Protein AF-0000000075199139 (afdb_homodimer)

Secondary structure (DSSP, 8-state):
--GGGHHHHHHHHHHHHHHHHHHHHHHHHHHHHHHHHHHHHHHHH--EE---HHHHT--PPPPPEEEEE----SSS-SSSHHHHHHHHTTSGGGGEEEES-GGG-EEEEEHHHHHHHHHHHHHHHHHHHHT-TTS---GGGS-HHHHHHHHHHHHHHHHH----EEE-SSS-TTSSPPEEEEE-THHHHHHHHHHHHHHHHHHH--/---TTHHHHHHHHHHHHHHHHHHHHHHHHHHHHHHHHHHHHHHHH--EE---HHHHT--PPPPPEEEEE----SSS-SSSHHHHHHHHTTSGGGGEEEES-GGG-EEEEEHHHHHHHHHHHHHHHHHHHHT-TTS---GGGS-HHHHHHHHHHHHHHHHH----EEE-SSS-TTSSPPEEEEE-THHHHHHHHHHHHHHHHHHH--

Sequence (412 aa):
MHFGNIFAEQGGLMRLATLVIICGAIGLQIECIIWIQHSRQRLSTHNARSSDQAIDSWQIPALDPILMAFEDSVHYSIHGAVAKAEWDSLVPGDGLIYLGEQASERPFMISMFHELRCLGIIREGLLARWKDIDNPLPPEETPAVIRHCLNYLRQMIICRCDIVVESLMEMPSTGYPDLYLCKDWSAVYDEAVKNQQLHANKTSNSMHFGNIFAEQGGLMRLATLVIICGAIGLQIECIIWIQHSRQRLSTHNARSSDQAIDSWQIPALDPILMAFEDSVHYSIHGAVAKAEWDSLVPGDGLIYLGEQASERPFMISMFHELRCLGIIREGLLARWKDIDNPLPPEETPAVIRHCLNYLRQMIICRCDIVVESLMEMPSTGYPDLYLCKDWSAVYDEAVKNQQLHANKTSNS

Structure (mmCIF, N/CA/C/O backbone):
data_AF-0000000075199139-model_v1
#
loop_
_entity.id
_entity.type
_entity.pdbx_description
1 polymer 'Uncharacterized protein'
#
loop_
_atom_site.group_PDB
_atom_site.id
_atom_site.type_symbol
_atom_site.label_atom_id
_atom_site.label_alt_id
_atom_site.label_comp_id
_atom_site.label_asym_id
_atom_site.label_entity_id
_atom_site.label_seq_id
_atom_site.pdbx_PDB_ins_code
_atom_site.Cartn_x
_atom_site.Cartn_y
_atom_site.Cartn_z
_atom_site.occupancy
_atom_site.B_iso_or_equiv
_atom_site.auth_seq_id
_atom_site.auth_comp_id
_atom_site.auth_asym_id
_atom_site.auth_atom_id
_atom_site.pdbx_PDB_model_num
ATOM 1 N N . MET A 1 1 ? -63.844 -32.5 -41.344 1 29.66 1 MET A N 1
ATOM 2 C CA . MET A 1 1 ? -63.5 -32.156 -39.969 1 29.66 1 MET A CA 1
ATOM 3 C C . MET A 1 1 ? -62 -31.938 -39.812 1 29.66 1 MET A C 1
ATOM 5 O O . MET A 1 1 ? -61.219 -32.812 -40.188 1 29.66 1 MET A O 1
ATOM 9 N N . HIS A 1 2 ? -61.562 -30.672 -40.031 1 42.62 2 HIS A N 1
ATOM 10 C CA . HIS A 1 2 ? -60.344 -29.875 -40.031 1 42.62 2 HIS A CA 1
ATOM 11 C C . HIS A 1 2 ? -59.656 -29.922 -38.656 1 42.62 2 HIS A C 1
ATOM 13 O O . HIS A 1 2 ? -59.469 -28.875 -38.031 1 42.62 2 HIS A O 1
ATOM 19 N N . PHE A 1 3 ? -59.719 -31.047 -37.969 1 48.81 3 PHE A N 1
ATOM 20 C CA . PHE A 1 3 ? -59.125 -31.172 -36.656 1 48.81 3 PHE A CA 1
ATOM 21 C C . PHE A 1 3 ? -57.625 -31.047 -36.688 1 48.81 3 PHE A C 1
ATOM 23 O O . PHE A 1 3 ? -56.938 -31.125 -35.656 1 48.81 3 PHE A O 1
ATOM 30 N N . GLY A 1 4 ? -57.031 -30.969 -37.906 1 51.03 4 GLY A N 1
ATOM 31 C CA . GLY A 1 4 ? -55.594 -31.062 -37.938 1 51.03 4 GLY A CA 1
ATOM 32 C C . GLY A 1 4 ? -54.906 -29.812 -37.438 1 51.03 4 GLY A C 1
ATOM 33 O O . GLY A 1 4 ? -53.688 -29.844 -37.156 1 51.03 4 GLY A O 1
ATOM 34 N N . ASN A 1 5 ? -55.625 -28.625 -37.531 1 51.5 5 ASN A N 1
ATOM 35 C CA . ASN A 1 5 ? -54.812 -27.422 -37.406 1 51.5 5 ASN A CA 1
ATOM 36 C C . ASN A 1 5 ? -54.656 -27 -35.938 1 51.5 5 ASN A C 1
ATOM 38 O O . ASN A 1 5 ? -54.094 -25.953 -35.656 1 51.5 5 ASN A O 1
ATOM 42 N N . ILE A 1 6 ? -55.406 -27.703 -35.031 1 51.75 6 ILE A N 1
ATOM 43 C CA . ILE A 1 6 ? -55.406 -27.188 -33.688 1 51.75 6 ILE A CA 1
ATOM 44 C C . ILE A 1 6 ? -54.125 -27.594 -32.969 1 51.75 6 ILE A C 1
ATOM 46 O O . ILE A 1 6 ? -53.625 -26.891 -32.094 1 51.75 6 ILE A O 1
ATOM 50 N N . PHE A 1 7 ? -53.5 -28.719 -33.438 1 54.06 7 PHE A N 1
ATOM 51 C CA . PHE A 1 7 ? -52.312 -29.188 -32.75 1 54.06 7 PHE A CA 1
ATOM 52 C C . PHE A 1 7 ? -51.125 -28.312 -33.062 1 54.06 7 PHE A C 1
ATOM 54 O O . PHE A 1 7 ? -50.188 -28.219 -32.281 1 54.06 7 PHE A O 1
ATOM 61 N N . ALA A 1 8 ? -51.156 -27.672 -34.25 1 59.12 8 ALA A N 1
ATOM 62 C CA . ALA A 1 8 ? -50 -26.875 -34.656 1 59.12 8 ALA A CA 1
ATOM 63 C C . ALA A 1 8 ? -49.938 -25.562 -33.875 1 59.12 8 ALA A C 1
ATOM 65 O O . ALA A 1 8 ? -48.875 -25.062 -33.594 1 59.12 8 ALA A O 1
ATOM 66 N N . GLU A 1 9 ? -51.062 -25.047 -33.375 1 61.69 9 GLU A N 1
ATOM 67 C CA . GLU A 1 9 ? -51.094 -23.75 -32.688 1 61.69 9 GLU A CA 1
ATOM 68 C C . GLU A 1 9 ? -50.656 -23.891 -31.219 1 61.69 9 GLU A C 1
ATOM 70 O O . GLU A 1 9 ? -50.031 -22.984 -30.672 1 61.69 9 GLU A O 1
ATOM 75 N N . GLN A 1 10 ? -50.781 -25.156 -30.688 1 66.06 10 GLN A N 1
ATOM 76 C CA . GLN A 1 10 ? -50.438 -25.344 -29.297 1 66.06 10 GLN A CA 1
ATOM 77 C C . GLN A 1 10 ? -48.938 -25.469 -29.125 1 66.06 10 GLN A C 1
ATOM 79 O O . GLN A 1 10 ? -48.375 -25.016 -28.125 1 66.06 10 GLN A O 1
ATOM 84 N N . GLY A 1 11 ? -48.312 -25.859 -30.203 1 67.31 11 GLY A N 1
ATOM 85 C CA . GLY A 1 11 ? -46.875 -25.984 -30.188 1 67.31 11 GLY A CA 1
ATOM 86 C C . GLY A 1 11 ? -46.156 -24.656 -30.203 1 67.31 11 GLY A C 1
ATOM 87 O O . GLY A 1 11 ? -45.094 -24.5 -29.562 1 67.31 11 GLY A O 1
ATOM 88 N N . GLY A 1 12 ? -46.844 -23.75 -30.875 1 67.62 12 GLY A N 1
ATOM 89 C CA . GLY A 1 12 ? -46.281 -22.422 -30.969 1 67.62 12 GLY A CA 1
ATOM 90 C C . GLY A 1 12 ? -46.344 -21.656 -29.656 1 67.62 12 GLY A C 1
ATOM 91 O O . GLY A 1 12 ? -45.375 -21 -29.266 1 67.62 12 GLY A O 1
ATOM 92 N N . LEU A 1 13 ? -47.438 -21.828 -28.906 1 77.88 13 LEU A N 1
ATOM 93 C CA . LEU A 1 13 ? -47.656 -21.156 -27.625 1 77.88 13 LEU A CA 1
ATOM 94 C C . LEU A 1 13 ? -46.75 -21.719 -26.547 1 77.88 13 LEU A C 1
ATOM 96 O O . LEU A 1 13 ? -46.219 -20.984 -25.734 1 77.88 13 LEU A O 1
ATOM 100 N N . MET A 1 14 ? -46.531 -23.031 -26.656 1 77.69 14 MET A N 1
ATOM 101 C CA . MET A 1 14 ? -45.656 -23.672 -25.672 1 77.69 14 MET A CA 1
ATOM 102 C C . MET A 1 14 ? -44.188 -23.281 -25.922 1 77.69 14 MET A C 1
ATOM 104 O O . MET A 1 14 ? -43.438 -23.109 -24.969 1 77.69 14 MET A O 1
ATOM 108 N N . ARG A 1 15 ? -43.906 -23.141 -27.141 1 79.62 15 ARG A N 1
ATOM 109 C CA . ARG A 1 15 ? -42.531 -22.719 -27.484 1 79.62 15 ARG A CA 1
ATOM 110 C C . ARG A 1 15 ? -42.312 -21.266 -27.094 1 79.62 15 ARG A C 1
ATOM 112 O O . ARG A 1 15 ? -41.25 -20.906 -26.578 1 79.62 15 ARG A O 1
ATOM 119 N N . LEU A 1 16 ? -43.344 -20.531 -27.266 1 79.75 16 LEU A N 1
ATOM 120 C CA . LEU A 1 16 ? -43.25 -19.125 -26.891 1 79.75 16 LEU A CA 1
ATOM 121 C C . LEU A 1 16 ? -43.188 -18.969 -25.375 1 79.75 16 LEU A C 1
ATOM 123 O O . LEU A 1 16 ? -42.438 -18.156 -24.859 1 79.75 16 LEU A O 1
ATOM 127 N N . ALA A 1 17 ? -43.906 -19.828 -24.75 1 79.56 17 ALA A N 1
ATOM 128 C CA . ALA A 1 17 ? -43.906 -19.812 -23.281 1 79.56 17 ALA A CA 1
ATOM 129 C C . ALA A 1 17 ? -42.594 -20.266 -22.719 1 79.56 17 ALA A C 1
ATOM 131 O O . ALA A 1 17 ? -42.062 -19.688 -21.766 1 79.56 17 ALA A O 1
ATOM 132 N N . THR A 1 18 ? -42 -21.203 -23.422 1 79.69 18 THR A N 1
ATOM 133 C CA . THR A 1 18 ? -40.688 -21.703 -23 1 79.69 18 THR A CA 1
ATOM 134 C C . THR A 1 18 ? -39.594 -20.656 -23.25 1 79.69 18 THR A C 1
ATOM 136 O O . THR A 1 18 ? -38.719 -20.469 -22.422 1 79.69 18 THR A O 1
ATOM 139 N N . LEU A 1 19 ? -39.812 -20 -24.266 1 78.62 19 LEU A N 1
ATOM 140 C CA . LEU A 1 19 ? -38.844 -18.953 -24.609 1 78.62 19 LEU A CA 1
ATOM 141 C C . LEU A 1 19 ? -38.969 -17.781 -23.625 1 78.62 19 LEU A C 1
ATOM 143 O O . LEU A 1 19 ? -37.938 -17.25 -23.188 1 78.62 19 LEU A O 1
ATOM 147 N N . VAL A 1 20 ? -40.156 -17.516 -23.281 1 77.5 20 VAL A N 1
ATOM 148 C CA . VAL A 1 20 ? -40.375 -16.422 -22.344 1 77.5 20 VAL A CA 1
ATOM 149 C C . VAL A 1 20 ? -39.875 -16.812 -20.953 1 77.5 20 VAL A C 1
ATOM 151 O O . VAL A 1 20 ? -39.25 -16 -20.266 1 77.5 20 VAL A O 1
ATOM 154 N N . ILE A 1 21 ? -40 -18.062 -20.656 1 75.38 21 ILE A N 1
ATOM 155 C CA . ILE A 1 21 ? -39.531 -18.547 -19.359 1 75.38 21 ILE A CA 1
ATOM 156 C C . ILE A 1 21 ? -38 -18.594 -19.359 1 75.38 21 ILE A C 1
ATOM 158 O O . ILE A 1 21 ? -37.375 -18.172 -18.375 1 75.38 21 ILE A O 1
ATOM 162 N N . ILE A 1 22 ? -37.438 -18.938 -20.469 1 73.44 22 ILE A N 1
ATOM 163 C CA . ILE A 1 22 ? -36 -18.984 -20.578 1 73.44 22 ILE A CA 1
ATOM 164 C C . ILE A 1 22 ? -35.438 -17.562 -20.578 1 73.44 22 ILE A C 1
ATOM 166 O O . ILE A 1 22 ? -34.438 -17.297 -19.875 1 73.44 22 ILE A O 1
ATOM 170 N N . CYS A 1 23 ? -36.094 -16.734 -21.281 1 71.75 23 CYS A N 1
ATOM 171 C CA . CYS A 1 23 ? -35.656 -15.352 -21.312 1 71.75 23 CYS A CA 1
ATOM 172 C C . CYS A 1 23 ? -35.812 -14.695 -19.938 1 71.75 23 CYS A C 1
ATOM 174 O O . CYS A 1 23 ? -34.969 -13.922 -19.516 1 71.75 23 CYS A O 1
ATOM 176 N N . GLY A 1 24 ? -36.906 -15.047 -19.328 1 67.5 24 GLY A N 1
ATOM 177 C CA . GLY A 1 24 ? -37.125 -14.547 -17.984 1 67.5 24 GLY A CA 1
ATOM 178 C C . GLY A 1 24 ? -36.125 -15.086 -16.984 1 67.5 24 GLY A C 1
ATOM 179 O O . GLY A 1 24 ? -35.625 -14.344 -16.125 1 67.5 24 GLY A O 1
ATOM 180 N N . ALA A 1 25 ? -35.781 -16.312 -17.125 1 66.31 25 ALA A N 1
ATOM 181 C CA . ALA A 1 25 ? -34.812 -16.922 -16.25 1 66.31 25 ALA A CA 1
ATOM 182 C C . ALA A 1 25 ? -33.406 -16.359 -16.484 1 66.31 25 ALA A C 1
ATOM 184 O O . ALA A 1 25 ? -32.656 -16.094 -15.547 1 66.31 25 ALA A O 1
ATOM 185 N N . ILE A 1 26 ? -33.125 -16.062 -17.672 1 66.56 26 ILE A N 1
ATOM 186 C CA . ILE A 1 26 ? -31.844 -15.461 -18.031 1 66.56 26 ILE A CA 1
ATOM 187 C C . ILE A 1 26 ? -31.797 -14.023 -17.547 1 66.56 26 ILE A C 1
ATOM 189 O O . ILE A 1 26 ? -30.781 -13.578 -17 1 66.56 26 ILE A O 1
ATOM 193 N N . GLY A 1 27 ? -32.906 -13.398 -17.688 1 62.94 27 GLY A N 1
ATOM 194 C CA . GLY A 1 27 ? -33 -12.039 -17.172 1 62.94 27 GLY A CA 1
ATOM 195 C C . GLY A 1 27 ? -32.844 -11.961 -15.664 1 62.94 27 GLY A C 1
ATOM 196 O O . GLY A 1 27 ? -32.125 -11.109 -15.148 1 62.94 27 GLY A O 1
ATOM 197 N N . LEU A 1 28 ? -33.406 -12.828 -14.992 1 66.5 28 LEU A N 1
ATOM 198 C CA . LEU A 1 28 ? -33.281 -12.898 -13.539 1 66.5 28 LEU A CA 1
ATOM 199 C C . LEU A 1 28 ? -31.875 -13.273 -13.102 1 66.5 28 LEU A C 1
ATOM 201 O O . LEU A 1 28 ? -31.359 -12.734 -12.125 1 66.5 28 LEU A O 1
ATOM 205 N N . GLN A 1 29 ? -31.281 -14.039 -13.859 1 58.84 29 GLN A N 1
ATOM 206 C CA . GLN A 1 29 ? -29.906 -14.43 -13.594 1 58.84 29 GLN A CA 1
ATOM 207 C C . GLN A 1 29 ? -28.953 -13.25 -13.797 1 58.84 29 GLN A C 1
ATOM 209 O O . GLN A 1 29 ? -28.047 -13.023 -12.992 1 58.84 29 GLN A O 1
ATOM 214 N N . ILE A 1 30 ? -29.219 -12.5 -14.742 1 60.69 30 ILE A N 1
ATOM 215 C CA . ILE A 1 30 ? -28.391 -11.336 -15.039 1 60.69 30 ILE A CA 1
ATOM 216 C C . ILE A 1 30 ? -28.594 -10.273 -13.961 1 60.69 30 ILE A C 1
ATOM 218 O O . ILE A 1 30 ? -27.609 -9.688 -13.477 1 60.69 30 ILE A O 1
ATOM 222 N N . GLU A 1 31 ? -29.75 -10.062 -13.602 1 61.44 31 GLU A N 1
ATOM 223 C CA . GLU A 1 31 ? -30.031 -9.117 -12.531 1 61.44 31 GLU A CA 1
ATOM 224 C C . GLU A 1 31 ? -29.406 -9.578 -11.211 1 61.44 31 GLU A C 1
ATOM 226 O O . GLU A 1 31 ? -28.859 -8.766 -10.453 1 61.44 31 GLU A O 1
ATOM 231 N N . CYS A 1 32 ? -29.453 -10.75 -10.945 1 57.03 32 CYS A N 1
ATOM 232 C CA . CYS A 1 32 ? -28.859 -11.312 -9.742 1 57.03 32 CYS A CA 1
ATOM 233 C C . CYS A 1 32 ? -27.344 -11.18 -9.773 1 57.03 32 CYS A C 1
ATOM 235 O O . CYS A 1 32 ? -26.719 -10.82 -8.766 1 57.03 32 CYS A O 1
ATOM 237 N N . ILE A 1 33 ? -26.797 -11.383 -10.906 1 54.38 33 ILE A N 1
ATOM 238 C CA . ILE A 1 33 ? -25.359 -11.242 -11.078 1 54.38 33 ILE A CA 1
ATOM 239 C C . ILE A 1 33 ? -24.953 -9.781 -10.883 1 54.38 33 ILE A C 1
ATOM 241 O O . ILE A 1 33 ? -23.984 -9.484 -10.195 1 54.38 33 ILE A O 1
ATOM 245 N N . ILE A 1 34 ? -25.672 -8.914 -11.406 1 53.53 34 ILE A N 1
ATOM 246 C CA . ILE A 1 34 ? -25.422 -7.484 -11.258 1 53.53 34 ILE A CA 1
ATOM 247 C C . ILE A 1 34 ? -25.594 -7.078 -9.797 1 53.53 34 ILE A C 1
ATOM 249 O O . ILE A 1 34 ? -24.766 -6.336 -9.25 1 53.53 34 ILE A O 1
ATOM 253 N N . TRP A 1 35 ? -26.594 -7.566 -9.219 1 52.38 35 TRP A N 1
ATOM 254 C CA . TRP A 1 35 ? -26.828 -7.262 -7.812 1 52.38 35 TRP A CA 1
ATOM 255 C C . TRP A 1 35 ? -25.734 -7.844 -6.93 1 52.38 35 TRP A C 1
ATOM 257 O O . TRP A 1 35 ? -25.234 -7.176 -6.02 1 52.38 35 TRP A O 1
ATOM 267 N N . ILE A 1 36 ? -25.375 -8.922 -7.207 1 46.94 36 ILE A N 1
ATOM 268 C CA . ILE A 1 36 ? -24.297 -9.562 -6.469 1 46.94 36 ILE A CA 1
ATOM 269 C C . ILE A 1 36 ? -22.984 -8.812 -6.715 1 46.94 36 ILE A C 1
ATOM 271 O O . ILE A 1 36 ? -22.219 -8.57 -5.785 1 46.94 36 ILE A O 1
ATOM 275 N N . GLN A 1 37 ? -22.75 -8.508 -7.895 1 44.12 37 GLN A N 1
ATOM 276 C CA . GLN A 1 37 ? -21.578 -7.719 -8.234 1 44.12 37 GLN A CA 1
ATOM 277 C C . GLN A 1 37 ? -21.609 -6.367 -7.523 1 44.12 37 GLN A C 1
ATOM 279 O O . GLN A 1 37 ? -20.578 -5.922 -6.992 1 44.12 37 GLN A O 1
ATOM 284 N N . HIS A 1 38 ? -22.672 -5.805 -7.59 1 45.5 38 HIS A N 1
ATOM 285 C CA . HIS A 1 38 ? -22.828 -4.523 -6.906 1 45.5 38 HIS A CA 1
ATOM 286 C C . HIS A 1 38 ? -22.672 -4.684 -5.398 1 45.5 38 HIS A C 1
ATOM 288 O O . HIS A 1 38 ? -22.031 -3.859 -4.742 1 45.5 38 HIS A O 1
ATOM 294 N N . SER A 1 39 ? -23.25 -5.711 -4.871 1 42.88 39 SER A N 1
ATOM 295 C CA . SER A 1 39 ? -23.156 -5.98 -3.441 1 42.88 39 SER A CA 1
ATOM 296 C C . SER A 1 39 ? -21.719 -6.363 -3.057 1 42.88 39 SER A C 1
ATOM 298 O O . SER A 1 39 ? -21.219 -5.918 -2.025 1 42.88 39 SER A O 1
ATOM 300 N N . ARG A 1 40 ? -21.188 -7.156 -3.789 1 40.72 40 ARG A N 1
ATOM 301 C CA . ARG A 1 40 ? -19.797 -7.555 -3.574 1 40.72 40 ARG A CA 1
ATOM 302 C C . ARG A 1 40 ? -18.859 -6.352 -3.646 1 40.72 40 ARG A C 1
ATOM 304 O O . ARG A 1 40 ? -17.922 -6.242 -2.857 1 40.72 40 ARG A O 1
ATOM 311 N N . GLN A 1 41 ? -19 -5.652 -4.672 1 41.47 41 GLN A N 1
ATOM 312 C CA . GLN A 1 41 ? -18.234 -4.414 -4.789 1 41.47 41 GLN A CA 1
ATOM 313 C C . GLN A 1 41 ? -18.406 -3.537 -3.555 1 41.47 41 GLN A C 1
ATOM 315 O O . GLN A 1 41 ? -17.453 -2.92 -3.084 1 41.47 41 GLN A O 1
ATOM 320 N N . ARG A 1 42 ? -19.594 -3.635 -3.115 1 40.97 42 ARG A N 1
ATOM 321 C CA . ARG A 1 42 ? -19.828 -2.857 -1.902 1 40.97 42 ARG A CA 1
ATOM 322 C C . ARG A 1 42 ? -19.109 -3.475 -0.706 1 40.97 42 ARG A C 1
ATOM 324 O O . ARG A 1 42 ? -18.609 -2.758 0.163 1 40.97 42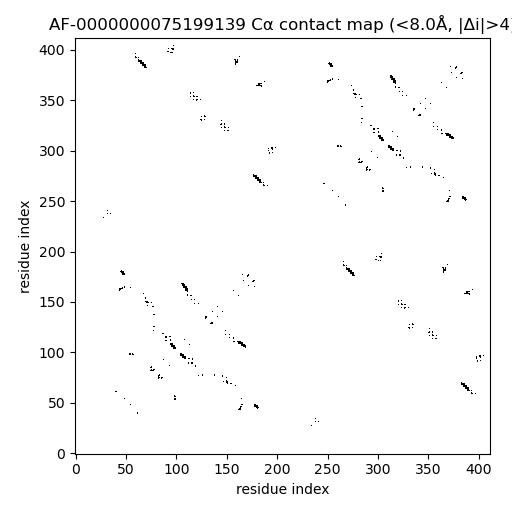 ARG A O 1
ATOM 331 N N . LEU A 1 43 ? -19.125 -4.785 -0.687 1 39.81 43 LEU A N 1
ATOM 332 C CA . LEU A 1 43 ? -18.484 -5.449 0.444 1 39.81 43 LEU A CA 1
ATOM 333 C C . LEU A 1 43 ? -16.984 -5.246 0.415 1 39.81 43 LEU A C 1
ATOM 335 O O . LEU A 1 43 ? -16.344 -5.164 1.466 1 39.81 43 LEU A O 1
ATOM 339 N N . SER A 1 44 ? -16.5 -5.32 -0.722 1 40.62 44 SER A N 1
ATOM 340 C CA . SER A 1 44 ? -15.055 -5.191 -0.799 1 40.62 44 SER A CA 1
ATOM 341 C C . SER A 1 44 ? -14.594 -3.834 -0.279 1 40.62 44 SER A C 1
ATOM 343 O O . SER A 1 44 ? -13.516 -3.725 0.315 1 40.62 44 SER A O 1
ATOM 345 N N . THR A 1 45 ? -15.375 -2.887 -0.59 1 41.5 45 THR A N 1
ATOM 346 C CA . THR A 1 45 ? -14.992 -1.522 -0.25 1 41.5 45 THR A CA 1
ATOM 347 C C . THR A 1 45 ? -14.945 -1.335 1.264 1 41.5 45 THR A C 1
ATOM 349 O O . THR A 1 45 ? -14.305 -0.405 1.76 1 41.5 45 THR A O 1
ATOM 352 N N . HIS A 1 46 ? -15.711 -2.109 1.953 1 45.03 46 HIS A N 1
ATOM 353 C CA . HIS A 1 46 ? -15.781 -1.732 3.359 1 45.03 46 HIS A CA 1
ATOM 354 C C . HIS A 1 46 ? -14.75 -2.492 4.188 1 45.03 46 HIS A C 1
ATOM 356 O O . HIS A 1 46 ? -15.094 -3.451 4.883 1 45.03 46 HIS A O 1
ATOM 362 N N . ASN A 1 47 ? -13.641 -2.672 3.723 1 45 47 ASN A N 1
ATOM 363 C CA . ASN A 1 47 ? -12.602 -3.412 4.434 1 45 47 ASN A CA 1
ATOM 364 C C . ASN A 1 47 ? -12.5 -2.971 5.891 1 45 47 ASN A C 1
ATOM 366 O O . ASN A 1 47 ? -11.891 -3.658 6.711 1 45 47 ASN A O 1
ATOM 370 N N . ALA A 1 48 ? -12.719 -1.706 6.129 1 49.84 48 ALA A N 1
ATOM 371 C CA . ALA A 1 48 ? -12.57 -1.356 7.539 1 49.84 48 ALA A CA 1
ATOM 372 C C . ALA A 1 48 ? -13.93 -1.134 8.195 1 49.84 48 ALA A C 1
ATOM 374 O O . ALA A 1 48 ? -14.805 -0.469 7.629 1 49.84 48 ALA A O 1
ATOM 375 N N . ARG A 1 49 ? -14.43 -2.131 9.133 1 48.91 49 ARG A N 1
ATOM 376 C CA . ARG A 1 49 ? -15.648 -1.92 9.898 1 48.91 49 ARG A CA 1
ATOM 377 C C . ARG A 1 49 ? -15.406 -0.953 11.055 1 48.91 49 ARG A C 1
ATOM 379 O O . ARG A 1 49 ? -14.672 -1.267 11.992 1 48.91 49 ARG A O 1
ATOM 386 N N . SER A 1 50 ? -15.328 0.393 10.719 1 54.22 50 SER A N 1
ATOM 387 C CA . SER A 1 50 ? -15.438 1.256 11.891 1 54.22 50 SER A CA 1
ATOM 388 C C . SER A 1 50 ? -16.875 1.335 12.383 1 54.22 50 SER A C 1
ATOM 390 O O . SER A 1 50 ? -17.812 1.333 11.586 1 54.22 50 SER A O 1
ATOM 392 N N . SER A 1 51 ? -17.031 0.96 13.664 1 53.59 51 SER A N 1
ATOM 393 C CA . SER A 1 51 ? -18.328 1.07 14.336 1 53.59 51 SER A CA 1
ATOM 394 C C . SER A 1 51 ? -18.797 2.521 14.406 1 53.59 51 SER A C 1
ATOM 396 O O . SER A 1 51 ? -19.875 2.809 14.922 1 53.59 51 SER A O 1
ATOM 398 N N . ASP A 1 52 ? -18.016 3.328 13.914 1 62.53 52 ASP A N 1
ATOM 399 C CA . ASP A 1 52 ? -18.422 4.727 14.016 1 62.53 52 ASP A CA 1
ATOM 400 C C . ASP A 1 52 ? -19.516 5.059 13 1 62.53 52 ASP A C 1
ATOM 402 O O . ASP A 1 52 ? -19.297 4.957 11.789 1 62.53 52 ASP A O 1
ATOM 406 N N . GLN A 1 53 ? -20.672 5.34 13.516 1 62.91 53 GLN A N 1
ATOM 407 C CA . GLN A 1 53 ? -21.859 5.621 12.727 1 62.91 53 GLN A CA 1
ATOM 408 C C . GLN A 1 53 ? -21.609 6.766 11.742 1 62.91 53 GLN A C 1
ATOM 410 O O . GLN A 1 53 ? -22.266 6.848 10.695 1 62.91 53 GLN A O 1
ATOM 415 N N . ALA A 1 54 ? -20.766 7.684 12.086 1 67.19 54 ALA A N 1
ATOM 416 C CA . ALA A 1 54 ? -20.469 8.812 11.211 1 67.19 54 ALA A CA 1
ATOM 417 C C . ALA A 1 54 ? -19.922 8.336 9.867 1 67.19 54 ALA A C 1
ATOM 419 O O . ALA A 1 54 ? -20.141 8.984 8.844 1 67.19 54 ALA A O 1
ATOM 420 N N . ILE A 1 55 ? -19.344 7.254 9.867 1 69.38 55 ILE A N 1
ATOM 421 C CA . ILE A 1 55 ? -18.672 6.719 8.688 1 69.38 55 ILE A CA 1
ATOM 422 C C . ILE A 1 55 ? -19.719 6.227 7.684 1 69.38 55 ILE A C 1
ATOM 424 O O . ILE A 1 55 ? -19.531 6.336 6.473 1 69.38 55 ILE A O 1
ATOM 428 N N . ASP A 1 56 ? -20.766 5.883 8.172 1 67.12 56 ASP A N 1
ATOM 429 C CA . ASP A 1 56 ? -21.797 5.324 7.309 1 67.12 56 ASP A CA 1
ATOM 430 C C . ASP A 1 56 ? -22.438 6.406 6.449 1 67.12 56 ASP A C 1
ATOM 432 O O . ASP A 1 56 ? -23.047 6.109 5.414 1 67.12 56 ASP A O 1
ATOM 436 N N . SER A 1 57 ? -22.234 7.594 6.852 1 64.31 57 SER A N 1
ATOM 437 C CA . SER A 1 57 ? -22.891 8.688 6.141 1 64.31 57 SER A CA 1
ATOM 438 C C . SER A 1 57 ? -22.109 9.102 4.902 1 64.31 57 SER A C 1
ATOM 440 O O . SER A 1 57 ? -22.641 9.758 4.012 1 64.31 57 SER A O 1
ATOM 442 N N . TRP A 1 58 ? -20.938 8.75 4.801 1 74.69 58 TRP A N 1
ATOM 443 C CA . TRP A 1 58 ? -20.094 9.164 3.676 1 74.69 58 TRP A CA 1
ATOM 444 C C . TRP A 1 58 ? -19.922 8.023 2.678 1 74.69 58 TRP A C 1
ATOM 446 O O . TRP A 1 58 ? -19.484 6.934 3.043 1 74.69 58 TRP A O 1
ATOM 456 N N . GLN A 1 59 ? -20.516 8.383 1.485 1 77.06 59 GLN A N 1
ATOM 457 C CA . GLN A 1 59 ? -20.484 7.328 0.477 1 77.06 59 GLN A CA 1
ATOM 458 C C . GLN A 1 59 ? -19.625 7.734 -0.714 1 77.06 59 GLN A C 1
ATOM 460 O O . GLN A 1 59 ? -19.766 8.844 -1.239 1 77.06 59 GLN A O 1
ATOM 465 N N . ILE A 1 60 ? -18.641 6.941 -0.997 1 81.25 60 ILE A N 1
ATOM 466 C CA . ILE A 1 60 ? -17.875 7.039 -2.24 1 81.25 60 ILE A CA 1
ATOM 467 C C . ILE A 1 60 ? -18.469 6.078 -3.275 1 81.25 60 ILE A C 1
ATOM 469 O O . ILE A 1 60 ? -18.703 4.902 -2.979 1 81.25 60 ILE A O 1
ATOM 473 N N . PRO A 1 61 ? -18.797 6.672 -4.449 1 79.94 61 PRO A N 1
ATOM 474 C CA . PRO A 1 61 ? -19.328 5.766 -5.473 1 79.94 61 PRO A CA 1
ATOM 475 C C . PRO A 1 61 ? -18.391 4.594 -5.766 1 79.94 61 PRO A C 1
ATOM 477 O O . PRO A 1 61 ? -17.219 4.617 -5.375 1 79.94 61 PRO A O 1
ATOM 480 N N . ALA A 1 62 ? -19.078 3.633 -6.406 1 82.5 62 ALA A N 1
ATOM 481 C CA . ALA A 1 62 ? -18.266 2.514 -6.863 1 82.5 62 ALA A CA 1
ATOM 482 C C . ALA A 1 62 ? -17.172 2.988 -7.812 1 82.5 62 ALA A C 1
ATOM 484 O O . ALA A 1 62 ? -17.406 3.85 -8.664 1 82.5 62 ALA A O 1
ATOM 485 N N . LEU A 1 63 ? -16 2.461 -7.602 1 88.38 63 LEU A N 1
ATOM 486 C CA . LEU A 1 63 ? -14.852 2.885 -8.406 1 88.38 63 LEU A CA 1
ATOM 487 C C . LEU A 1 63 ? -14.68 1.981 -9.617 1 88.38 63 LEU A C 1
ATOM 489 O O . LEU A 1 63 ? -14.539 0.764 -9.477 1 88.38 63 LEU A O 1
ATOM 493 N N . ASP A 1 64 ? -14.648 2.59 -10.797 1 87.12 64 ASP A N 1
ATOM 494 C CA . ASP A 1 64 ? -14.484 1.85 -12.039 1 87.12 64 ASP A CA 1
ATOM 495 C C . ASP A 1 64 ? -13.055 1.329 -12.188 1 87.12 64 ASP A C 1
ATOM 497 O O . ASP A 1 64 ? -12.109 1.975 -11.742 1 87.12 64 ASP A O 1
ATOM 501 N N . PRO A 1 65 ? -13.047 0.089 -12.812 1 88.94 65 PRO A N 1
ATOM 502 C CA . PRO A 1 65 ? -11.695 -0.363 -13.148 1 88.94 65 PRO A CA 1
ATOM 503 C C . PRO A 1 65 ? -11.055 0.47 -14.258 1 88.94 65 PRO A C 1
ATOM 505 O O . PRO A 1 65 ? -11.742 0.894 -15.195 1 88.94 65 PRO A O 1
ATOM 50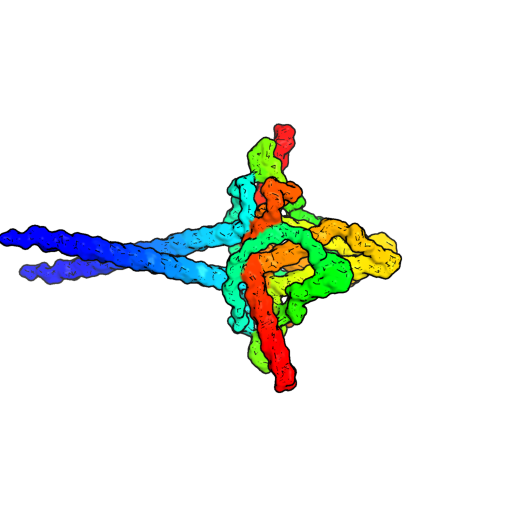8 N N . ILE A 1 66 ? -9.812 0.806 -14.094 1 88.06 66 ILE A N 1
ATOM 509 C CA . ILE A 1 66 ? -9.055 1.516 -15.117 1 88.06 66 ILE A CA 1
ATOM 510 C C . ILE A 1 66 ? -7.676 0.882 -15.273 1 88.06 66 ILE A C 1
ATOM 512 O O . ILE A 1 66 ? -7.156 0.275 -14.336 1 88.06 66 ILE A O 1
ATOM 516 N N . LEU A 1 67 ? -7.094 0.992 -16.484 1 86.81 67 LEU A N 1
ATOM 517 C CA . LEU A 1 67 ? -5.742 0.496 -16.719 1 86.81 67 LEU A CA 1
ATOM 518 C C . LEU A 1 67 ? -4.715 1.602 -16.5 1 86.81 67 LEU A C 1
ATOM 520 O O . LEU A 1 67 ? -4.91 2.734 -16.938 1 86.81 67 LEU A O 1
ATOM 524 N N . MET A 1 68 ? -3.682 1.242 -15.75 1 85.5 68 MET A N 1
ATOM 525 C CA . MET A 1 68 ? -2.59 2.182 -15.508 1 85.5 68 MET A CA 1
ATOM 526 C C . MET A 1 68 ? -1.239 1.527 -15.773 1 85.5 68 MET A C 1
ATOM 528 O O . MET A 1 68 ? -1.021 0.372 -15.398 1 85.5 68 MET A O 1
ATOM 532 N N . ALA A 1 69 ? -0.384 2.291 -16.484 1 82.56 69 ALA A N 1
ATOM 533 C CA . ALA A 1 69 ? 0.991 1.843 -16.688 1 82.56 69 ALA A CA 1
ATOM 534 C C . ALA A 1 69 ? 1.902 2.342 -15.578 1 82.56 69 ALA A C 1
ATOM 536 O O . ALA A 1 69 ? 1.853 3.518 -15.203 1 82.56 69 ALA A O 1
ATOM 537 N N . PHE A 1 70 ? 2.617 1.424 -15.047 1 82.94 70 PHE A N 1
ATOM 538 C CA . PHE A 1 70 ? 3.562 1.812 -14.008 1 82.94 70 PHE A CA 1
ATOM 539 C C . PHE A 1 70 ? 4.902 2.203 -14.617 1 82.94 70 PHE A C 1
ATOM 541 O O . PHE A 1 70 ? 5.434 1.496 -15.477 1 82.94 70 PHE A O 1
ATOM 548 N N . GLU A 1 71 ? 5.375 3.439 -14.258 1 78.56 71 GLU A N 1
ATOM 549 C CA . GLU A 1 71 ? 6.684 3.918 -14.695 1 78.56 71 GLU A CA 1
ATOM 550 C C . GLU A 1 71 ? 7.305 4.852 -13.664 1 78.56 71 GLU A C 1
ATOM 552 O O . GLU A 1 71 ? 6.586 5.508 -12.906 1 78.56 71 GLU A O 1
ATOM 557 N N . ASP A 1 72 ? 8.609 4.723 -13.602 1 78 72 ASP A N 1
ATOM 558 C CA . ASP A 1 72 ? 9.297 5.758 -12.828 1 78 72 ASP A CA 1
ATOM 559 C C . ASP A 1 72 ? 9.234 7.109 -13.547 1 78 72 ASP A C 1
ATOM 561 O O . ASP A 1 72 ? 9.75 7.254 -14.656 1 78 72 ASP A O 1
ATOM 565 N N . SER A 1 73 ? 8.477 7.945 -12.961 1 75.56 73 SER A N 1
ATOM 566 C CA . SER A 1 73 ? 8.234 9.227 -13.609 1 75.56 73 SER A CA 1
ATOM 567 C C . SER A 1 73 ? 9.25 10.273 -13.156 1 75.56 73 SER A C 1
ATOM 569 O O . SER A 1 73 ? 9.852 10.141 -12.086 1 75.56 73 SER A O 1
ATOM 571 N N . VAL A 1 74 ? 9.445 11.281 -14.062 1 80.12 74 VAL A N 1
ATOM 572 C CA . VAL A 1 74 ? 10.258 12.43 -13.68 1 80.12 74 VAL A CA 1
ATOM 573 C C . VAL A 1 74 ? 9.531 13.242 -12.609 1 80.12 74 VAL A C 1
ATOM 575 O O . VAL A 1 74 ? 10.148 14.062 -11.914 1 80.12 74 VAL A O 1
ATOM 578 N N . HIS A 1 75 ? 8.289 12.984 -12.492 1 86.81 75 HIS A N 1
ATOM 579 C CA . HIS A 1 75 ? 7.504 13.633 -11.453 1 86.81 75 HIS A CA 1
ATOM 580 C C . HIS A 1 75 ? 7.668 12.922 -10.117 1 86.81 75 HIS A C 1
ATOM 582 O O . HIS A 1 75 ? 8.047 11.75 -10.07 1 86.81 75 HIS A O 1
ATOM 588 N N . TYR A 1 76 ? 7.441 13.719 -9.055 1 91.12 76 TYR A N 1
ATOM 589 C CA . TYR A 1 76 ? 7.504 13.203 -7.691 1 91.12 76 TYR A CA 1
ATOM 590 C C . TYR A 1 76 ? 8.922 12.781 -7.332 1 91.12 76 TYR A C 1
ATOM 592 O O . TYR A 1 76 ? 9.141 11.68 -6.832 1 91.12 76 TYR A O 1
ATOM 600 N N . SER A 1 77 ? 9.773 13.664 -7.758 1 87.5 77 SER A N 1
ATOM 601 C CA . SER A 1 77 ? 11.156 13.484 -7.32 1 87.5 77 SER A CA 1
ATOM 602 C C . SER A 1 77 ? 11.289 13.68 -5.816 1 87.5 77 SER A C 1
ATOM 604 O O . SER A 1 77 ? 10.289 13.906 -5.125 1 87.5 77 SER A O 1
ATOM 606 N N . ILE A 1 78 ? 12.461 13.445 -5.367 1 85.31 78 ILE A N 1
ATOM 607 C CA . ILE A 1 78 ? 12.648 13.484 -3.918 1 85.31 78 ILE A CA 1
ATOM 608 C C . ILE A 1 78 ? 12.93 14.922 -3.475 1 85.31 78 ILE A C 1
ATOM 610 O O . ILE A 1 78 ? 12.375 15.383 -2.475 1 85.31 78 ILE A O 1
ATOM 614 N N . HIS A 1 79 ? 13.586 15.633 -4.301 1 83.31 79 HIS A N 1
ATOM 615 C CA . HIS A 1 79 ? 14.156 16.891 -3.852 1 83.31 79 HIS A CA 1
ATOM 616 C C . HIS A 1 79 ? 13.508 18.078 -4.566 1 83.31 79 HIS A C 1
ATOM 618 O O . HIS A 1 79 ? 13.141 17.969 -5.742 1 83.31 79 HIS A O 1
ATOM 624 N N . GLY A 1 80 ? 13.477 19.266 -3.727 1 84.06 80 GLY A N 1
ATOM 625 C CA . GLY A 1 80 ? 13.148 20.531 -4.363 1 84.06 80 GLY A CA 1
ATOM 626 C C . GLY A 1 80 ? 11.703 20.938 -4.156 1 84.06 80 GLY A C 1
ATOM 627 O O . GLY A 1 80 ? 10.859 20.125 -3.787 1 84.06 80 GLY A O 1
ATOM 628 N N . ALA A 1 81 ? 11.453 22.172 -4.457 1 88.62 81 ALA A N 1
ATOM 629 C CA . ALA A 1 81 ? 10.148 22.781 -4.234 1 88.62 81 ALA A CA 1
ATOM 630 C C . ALA A 1 81 ? 9.094 22.172 -5.156 1 88.62 81 ALA A C 1
ATOM 632 O O . ALA A 1 81 ? 7.938 22 -4.754 1 88.62 81 ALA A O 1
ATOM 633 N N . VAL A 1 82 ? 9.5 21.938 -6.352 1 88.75 82 VAL A N 1
ATOM 634 C CA . VAL A 1 82 ? 8.562 21.344 -7.301 1 88.75 82 VAL A CA 1
ATOM 635 C C . VAL A 1 82 ? 8.148 19.953 -6.805 1 88.75 82 VAL A C 1
ATOM 637 O O . VAL A 1 82 ? 6.961 19.625 -6.816 1 88.75 82 VAL A O 1
ATOM 640 N N . ALA A 1 83 ? 9.062 19.172 -6.359 1 89.31 83 ALA A N 1
ATOM 641 C CA . ALA A 1 83 ? 8.773 17.844 -5.812 1 89.31 83 ALA A CA 1
ATOM 642 C C . ALA A 1 83 ? 7.848 17.938 -4.605 1 89.31 83 ALA A C 1
ATOM 644 O O . ALA A 1 83 ? 6.879 17.188 -4.496 1 89.31 83 ALA A O 1
ATOM 645 N N . LYS A 1 84 ? 8.18 18.891 -3.742 1 91.25 84 LYS A N 1
ATOM 646 C CA . LYS A 1 84 ? 7.336 19.094 -2.568 1 91.25 84 LYS A CA 1
ATOM 647 C C . LYS A 1 84 ? 5.895 19.391 -2.975 1 91.25 84 LYS A C 1
ATOM 649 O O . LYS A 1 84 ? 4.957 18.828 -2.408 1 91.25 84 LYS A O 1
ATOM 654 N N . ALA A 1 85 ? 5.77 20.281 -3.889 1 93.56 85 ALA A N 1
ATOM 655 C CA . ALA A 1 85 ? 4.434 20.641 -4.352 1 93.56 85 ALA A CA 1
ATOM 656 C C . ALA A 1 85 ? 3.715 19.453 -4.957 1 93.56 85 ALA A C 1
ATOM 658 O O . ALA A 1 85 ? 2.512 19.266 -4.75 1 93.56 85 ALA A O 1
ATOM 659 N N . GLU A 1 86 ? 4.379 18.641 -5.73 1 94.88 86 GLU A N 1
ATOM 660 C CA . GLU A 1 86 ? 3.795 17.453 -6.336 1 94.88 86 GLU A CA 1
ATOM 661 C C . GLU A 1 86 ? 3.328 16.469 -5.266 1 94.88 86 GLU A C 1
ATOM 663 O O . GLU A 1 86 ? 2.203 15.969 -5.324 1 94.88 86 GLU A O 1
ATOM 668 N N . TRP A 1 87 ? 4.156 16.234 -4.301 1 96 87 TRP A N 1
ATOM 669 C CA . TRP A 1 87 ? 3.799 15.312 -3.23 1 96 87 TRP A CA 1
ATOM 670 C C . TRP A 1 87 ? 2.645 15.859 -2.398 1 96 87 TRP A C 1
ATOM 672 O O . TRP A 1 87 ? 1.736 15.117 -2.02 1 96 87 TRP A O 1
ATOM 682 N N . ASP A 1 88 ? 2.613 17.141 -2.127 1 94.31 88 ASP A N 1
ATOM 683 C CA . ASP A 1 88 ? 1.526 17.781 -1.385 1 94.31 88 ASP A CA 1
ATOM 684 C C . ASP A 1 88 ? 0.202 17.641 -2.133 1 94.31 88 ASP A C 1
ATOM 686 O O . ASP A 1 88 ? -0.857 17.531 -1.514 1 94.31 88 ASP A O 1
ATOM 690 N N . SER A 1 89 ? 0.263 17.656 -3.398 1 96.25 89 SER A N 1
ATOM 691 C CA . SER A 1 89 ? -0.946 17.609 -4.215 1 96.25 89 SER A CA 1
ATOM 692 C C . SER A 1 89 ? -1.618 16.25 -4.129 1 96.25 89 SER A C 1
ATOM 694 O O . SER A 1 89 ? -2.783 16.094 -4.5 1 96.25 89 SER A O 1
ATOM 696 N N . LEU A 1 90 ? -0.916 15.227 -3.652 1 97.19 90 LEU A N 1
ATOM 697 C CA . LEU A 1 90 ? -1.459 13.875 -3.539 1 97.19 90 LEU A CA 1
ATOM 698 C C . LEU A 1 90 ? -2.486 13.797 -2.414 1 97.19 90 LEU A C 1
ATOM 700 O O . LEU A 1 90 ? -3.289 12.859 -2.367 1 97.19 90 LEU A O 1
ATOM 704 N N . VAL A 1 91 ? -2.434 14.742 -1.503 1 97.81 91 VAL A N 1
ATOM 705 C CA . VAL A 1 91 ? -3.277 14.68 -0.314 1 97.81 91 VAL A CA 1
ATOM 706 C C . VAL A 1 91 ? -3.938 16.031 -0.078 1 97.81 91 VAL A C 1
ATOM 708 O O . VAL A 1 91 ? -3.631 16.719 0.902 1 97.81 91 VAL A O 1
ATOM 711 N N . PRO A 1 92 ? -4.934 16.406 -0.902 1 96.62 92 PRO A N 1
ATOM 712 C CA . PRO A 1 92 ? -5.586 17.703 -0.728 1 96.62 92 PRO A CA 1
ATOM 713 C C . PRO A 1 92 ? -6.184 17.875 0.667 1 96.62 92 PRO A C 1
ATOM 715 O O . PRO A 1 92 ? -6.742 16.938 1.229 1 96.62 92 PRO A O 1
ATOM 718 N N . GLY A 1 93 ? -5.953 19.156 1.202 1 95.94 93 GLY A N 1
ATOM 719 C CA . GLY A 1 93 ? -6.473 19.438 2.531 1 95.94 93 GLY A CA 1
ATOM 720 C C . GLY A 1 93 ? -5.875 18.547 3.605 1 95.94 93 GLY A C 1
ATOM 721 O O . GLY A 1 93 ? -6.559 18.172 4.562 1 95.94 93 GLY A O 1
ATOM 722 N N . ASP A 1 94 ? -4.684 17.969 3.299 1 95.12 94 ASP A N 1
ATOM 723 C CA . ASP A 1 94 ? -3.957 17.078 4.199 1 95.12 94 ASP A CA 1
ATOM 724 C C . ASP A 1 94 ? -4.68 15.742 4.348 1 95.12 94 ASP A C 1
ATOM 726 O O . ASP A 1 94 ? -4.473 15.023 5.324 1 95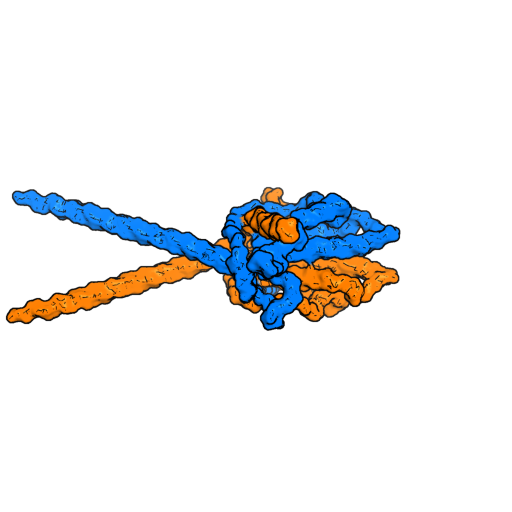.12 94 ASP A O 1
ATOM 730 N N . GLY A 1 95 ? -5.586 15.547 3.393 1 96.12 95 GLY A N 1
ATOM 731 C CA . GLY A 1 95 ? -6.301 14.281 3.355 1 96.12 95 GLY A CA 1
ATOM 732 C C . GLY A 1 95 ? -7.445 14.211 4.348 1 96.12 95 GLY A C 1
ATOM 733 O O . GLY A 1 95 ? -8.062 13.156 4.52 1 96.12 95 GLY A O 1
ATOM 734 N N . LEU A 1 96 ? -7.738 15.32 4.969 1 95.25 96 LEU A N 1
ATOM 735 C CA . LEU A 1 96 ? -8.781 15.336 5.988 1 95.25 96 LEU A CA 1
ATOM 736 C C . LEU A 1 96 ? -10.164 15.375 5.352 1 95.25 96 LEU A C 1
ATOM 738 O O . LEU A 1 96 ? -10.383 16.078 4.363 1 95.25 96 LEU A O 1
ATOM 742 N N . ILE A 1 97 ? -11.039 14.586 5.875 1 94.12 97 ILE A N 1
ATOM 743 C CA . ILE A 1 97 ? -12.469 14.695 5.613 1 94.12 97 ILE A CA 1
ATOM 744 C C . ILE A 1 97 ? -13.227 14.836 6.934 1 94.12 97 ILE A C 1
ATOM 746 O O . ILE A 1 97 ? -12.711 14.461 7.992 1 94.12 97 ILE A O 1
ATOM 750 N N . TYR A 1 98 ? -14.367 15.344 6.82 1 92.88 98 TYR A N 1
ATOM 751 C CA . TYR A 1 98 ? -15.148 15.672 8.008 1 92.88 98 TYR A CA 1
ATOM 752 C C . TYR A 1 98 ? -16.531 15.031 7.949 1 92.88 98 TYR A C 1
ATOM 754 O O . TYR A 1 98 ? -17.281 15.266 7.004 1 92.88 98 TYR A O 1
ATOM 762 N N . LEU A 1 99 ? -16.75 14.203 8.945 1 90.31 99 LEU A N 1
ATOM 763 C CA . LEU A 1 99 ? -18.016 13.469 8.977 1 90.31 99 LEU A CA 1
ATOM 764 C C . LEU A 1 99 ? -18.75 13.711 10.289 1 90.31 99 LEU A C 1
ATOM 766 O O . LEU A 1 99 ? -18.125 13.984 11.312 1 90.31 99 LEU A O 1
ATOM 770 N N . GLY A 1 100 ? -20.078 13.516 10.25 1 86 100 GLY A N 1
ATOM 771 C CA . GLY A 1 100 ? -20.938 13.711 11.406 1 86 100 GLY A CA 1
ATOM 772 C C . GLY A 1 100 ? -21.984 14.797 11.203 1 86 100 GLY A C 1
ATOM 773 O O . GLY A 1 100 ? -22.172 15.281 10.086 1 86 100 GLY A O 1
ATOM 774 N N . GLU A 1 101 ? -22.656 15.047 12.375 1 79.94 101 GLU A N 1
ATOM 775 C CA . GLU A 1 101 ? -23.656 16.109 12.336 1 79.94 101 GLU A CA 1
ATOM 776 C C . GLU A 1 101 ? -22.984 17.484 12.305 1 79.94 101 GLU A C 1
ATOM 778 O O . GLU A 1 101 ? -21.844 17.641 12.742 1 79.94 101 GLU A O 1
ATOM 783 N N . GLN A 1 102 ? -23.656 18.438 11.688 1 73.56 102 GLN A N 1
ATOM 784 C CA . GLN A 1 102 ? -23.125 19.781 11.453 1 73.56 102 GLN A CA 1
ATOM 785 C C . GLN A 1 102 ? -22.469 20.344 12.711 1 73.56 102 GLN A C 1
ATOM 787 O O . GLN A 1 102 ? -21.359 20.875 12.664 1 73.56 102 GLN A O 1
ATOM 792 N N . ALA A 1 103 ? -23.109 20.172 13.812 1 76.81 103 ALA A N 1
ATOM 793 C CA . ALA A 1 103 ? -22.625 20.797 15.039 1 76.81 103 ALA A CA 1
ATOM 794 C C . ALA A 1 103 ? -21.547 19.922 15.688 1 76.81 103 ALA A C 1
ATOM 796 O O . ALA A 1 103 ? -20.844 20.375 16.609 1 76.81 103 ALA A O 1
ATOM 797 N N . SER A 1 104 ? -21.25 18.766 15.094 1 82.94 104 SER A N 1
ATOM 798 C CA . SER A 1 104 ? -20.344 17.844 15.773 1 82.94 104 SER A CA 1
ATOM 799 C C . SER A 1 104 ? -19.516 17.031 14.773 1 82.94 104 SER A C 1
ATOM 801 O O . SER A 1 104 ? -19.297 15.836 14.953 1 82.94 104 SER A O 1
ATOM 803 N N . GLU A 1 105 ? -19.094 17.734 13.75 1 88 105 GLU A N 1
ATOM 804 C CA . GLU A 1 105 ? -18.266 17.031 12.773 1 88 105 GLU A CA 1
ATOM 805 C C . GLU A 1 105 ? -16.906 16.672 13.367 1 88 105 GLU A C 1
ATOM 807 O O . GLU A 1 105 ? -16.344 17.438 14.148 1 88 105 GLU A O 1
ATOM 812 N N . ARG A 1 106 ? -16.469 15.5 13.008 1 89.31 106 ARG A N 1
ATOM 813 C CA . ARG A 1 106 ? -15.156 15.031 13.445 1 89.31 106 ARG A CA 1
ATOM 814 C C . ARG A 1 106 ? -14.258 14.742 12.242 1 89.31 106 ARG A C 1
ATOM 816 O O . ARG A 1 106 ? -14.742 14.422 11.156 1 89.31 106 ARG A O 1
ATOM 823 N N . PRO A 1 107 ? -12.953 14.891 12.391 1 91.69 107 PRO A N 1
ATOM 824 C CA . PRO A 1 107 ? -12.023 14.641 11.289 1 91.69 107 PRO A CA 1
ATOM 825 C C . PRO A 1 107 ? -11.742 13.148 11.078 1 91.69 107 PRO A C 1
ATOM 827 O O . PRO A 1 107 ? -11.602 12.406 12.047 1 91.69 107 PRO A O 1
ATOM 830 N N . PHE A 1 108 ? -11.719 12.789 9.836 1 91.56 108 PHE A N 1
ATOM 831 C CA . PHE A 1 108 ? -11.375 11.453 9.375 1 91.56 108 PHE A CA 1
ATOM 832 C C . PHE A 1 108 ? -10.391 11.516 8.211 1 91.56 108 PHE A C 1
ATOM 834 O O . PHE A 1 108 ? -10.094 12.602 7.703 1 91.56 108 PHE A O 1
ATOM 841 N N . MET A 1 109 ? -9.906 10.383 7.902 1 93.19 109 MET A N 1
ATOM 842 C CA . MET A 1 109 ? -9.055 10.25 6.73 1 93.19 109 MET A CA 1
ATOM 843 C C . MET A 1 109 ? -9.289 8.914 6.035 1 93.19 109 MET A C 1
ATOM 845 O O . MET A 1 109 ? -9.461 7.891 6.695 1 93.19 109 MET A O 1
ATOM 849 N N . ILE A 1 110 ? -9.25 8.969 4.734 1 93.25 110 ILE A N 1
ATOM 850 C CA . ILE A 1 110 ? -9.328 7.707 4.008 1 93.25 110 ILE A CA 1
ATOM 851 C C . ILE A 1 110 ? -7.945 7.062 3.943 1 93.25 110 ILE A C 1
ATOM 853 O O . ILE A 1 110 ? -6.934 7.758 3.832 1 93.25 110 ILE A O 1
ATOM 857 N N . SER A 1 111 ? -7.941 5.766 3.926 1 93.94 111 SER A N 1
ATOM 858 C CA . SER A 1 111 ? -6.688 5.027 4.039 1 93.94 111 SER A CA 1
ATOM 859 C C . SER A 1 111 ? -5.75 5.352 2.885 1 93.94 111 SER A C 1
ATOM 861 O O . SER A 1 111 ? -4.531 5.418 3.066 1 93.94 111 SER A O 1
ATOM 863 N N . MET A 1 112 ? -6.246 5.586 1.679 1 96.44 112 MET A N 1
ATOM 864 C CA . MET A 1 112 ? -5.391 5.957 0.557 1 96.44 112 MET A CA 1
ATOM 865 C C . MET A 1 112 ? -4.633 7.246 0.857 1 96.44 112 MET A C 1
ATOM 867 O O . MET A 1 112 ? -3.418 7.32 0.652 1 96.44 112 MET A O 1
ATOM 871 N N . PHE A 1 113 ? -5.352 8.242 1.355 1 97.56 113 PHE A N 1
ATOM 872 C CA . PHE A 1 113 ? -4.723 9.516 1.69 1 97.56 113 PHE A CA 1
ATOM 873 C C . PHE A 1 113 ? -3.748 9.344 2.852 1 97.56 113 PHE A C 1
ATOM 875 O O . PHE A 1 113 ? -2.682 9.961 2.869 1 97.56 113 PHE A O 1
ATOM 882 N N . HIS A 1 114 ? -4.172 8.539 3.816 1 96 114 HIS A N 1
ATOM 883 C CA . HIS A 1 114 ? -3.283 8.273 4.941 1 96 114 HIS A CA 1
ATOM 884 C C . HIS A 1 114 ? -1.968 7.664 4.469 1 96 114 HIS A C 1
ATOM 886 O O . HIS A 1 114 ? -0.891 8.117 4.867 1 96 114 HIS A O 1
ATOM 892 N N . GLU A 1 115 ? -2.059 6.695 3.59 1 97.94 115 GLU A N 1
ATOM 893 C CA . GLU A 1 115 ? -0.87 6.047 3.043 1 97.94 115 GLU A CA 1
ATOM 894 C C . GLU A 1 115 ? -0.002 7.043 2.279 1 97.94 115 GLU A C 1
ATOM 896 O O . GLU A 1 115 ? 1.22 7.07 2.447 1 97.94 115 GLU A O 1
ATOM 901 N N . LEU A 1 116 ? -0.615 7.863 1.438 1 98.44 116 LEU A N 1
ATOM 902 C CA . LEU A 1 116 ? 0.12 8.844 0.648 1 98.44 116 LEU A CA 1
ATOM 903 C C . LEU A 1 116 ? 0.76 9.898 1.548 1 98.44 116 LEU A C 1
ATOM 905 O O . LEU A 1 116 ? 1.885 10.336 1.295 1 98.44 116 LEU A O 1
ATOM 909 N N . ARG A 1 117 ? 0.082 10.297 2.586 1 96.88 117 ARG A N 1
ATOM 910 C CA . ARG A 1 117 ? 0.633 11.25 3.543 1 96.88 117 ARG A CA 1
ATOM 911 C C . ARG A 1 117 ? 1.854 10.672 4.25 1 96.88 117 ARG A C 1
ATOM 913 O O . ARG A 1 117 ? 2.871 11.352 4.398 1 96.88 117 ARG A O 1
ATOM 920 N N . CYS A 1 118 ? 1.716 9.461 4.645 1 96.75 118 CYS A N 1
ATOM 921 C CA . CYS A 1 118 ? 2.838 8.789 5.289 1 96.75 118 CYS A CA 1
ATOM 922 C C . CYS A 1 118 ? 4.043 8.719 4.355 1 96.75 118 CYS A C 1
ATOM 924 O O . CYS A 1 118 ? 5.176 8.945 4.781 1 96.75 118 CYS A O 1
ATOM 926 N N . LEU A 1 119 ? 3.811 8.367 3.1 1 97.44 119 LEU A N 1
ATOM 927 C CA . LEU A 1 119 ? 4.902 8.305 2.135 1 97.44 119 LEU A CA 1
ATOM 928 C C . LEU A 1 119 ? 5.578 9.664 1.986 1 97.44 119 LEU A C 1
ATOM 930 O O . LEU A 1 119 ? 6.805 9.75 1.899 1 97.44 119 LEU A O 1
ATOM 934 N N . GLY A 1 120 ? 4.762 10.695 1.968 1 94.25 120 GLY A N 1
ATOM 935 C CA . GLY A 1 120 ? 5.305 12.039 1.933 1 94.25 120 GLY A CA 1
ATOM 936 C C . GLY A 1 120 ? 6.156 12.375 3.145 1 94.25 120 GLY A C 1
ATOM 937 O O . GLY A 1 120 ? 7.219 12.984 3.014 1 94.25 120 GLY A O 1
ATOM 938 N N . ILE A 1 121 ? 5.734 12.031 4.305 1 92.81 121 ILE A N 1
ATOM 939 C CA . ILE A 1 121 ? 6.461 12.281 5.543 1 92.81 121 ILE A CA 1
ATOM 940 C C . ILE A 1 121 ? 7.793 11.539 5.52 1 92.81 121 ILE A C 1
ATOM 942 O O . ILE A 1 121 ? 8.828 12.078 5.922 1 92.81 121 ILE A O 1
ATOM 946 N N . ILE A 1 122 ? 7.781 10.328 5.051 1 92.69 122 ILE A N 1
ATOM 947 C CA . ILE A 1 122 ? 9 9.539 4.938 1 92.69 122 ILE A CA 1
ATOM 948 C C . ILE A 1 122 ? 9.969 10.211 3.967 1 92.69 122 ILE A C 1
ATOM 950 O O . ILE A 1 122 ? 11.164 10.32 4.242 1 92.69 122 ILE A O 1
ATOM 954 N N . ARG A 1 123 ? 9.453 10.625 2.783 1 91.19 123 ARG A N 1
ATOM 955 C CA . ARG A 1 123 ? 10.281 11.367 1.832 1 91.19 123 ARG A CA 1
ATOM 956 C C . ARG A 1 123 ? 10.945 12.562 2.5 1 91.19 123 ARG A C 1
ATOM 958 O O . ARG A 1 123 ? 12.141 12.797 2.326 1 91.19 123 ARG A O 1
ATOM 965 N N . GLU A 1 124 ? 10.188 13.312 3.271 1 87.62 124 GLU A N 1
ATOM 966 C CA . GLU A 1 124 ? 10.727 14.469 3.973 1 87.62 124 GLU A CA 1
ATOM 967 C C . GLU A 1 124 ? 11.789 14.055 4.992 1 87.62 124 GLU A C 1
ATOM 969 O O . GLU A 1 124 ? 12.758 14.781 5.215 1 87.62 124 GLU A O 1
ATOM 974 N N . GLY A 1 125 ? 11.469 12.945 5.621 1 84.5 125 GLY A N 1
ATOM 975 C CA . GLY A 1 125 ? 12.469 12.414 6.539 1 84.5 125 GLY A CA 1
ATOM 976 C C . GLY A 1 125 ? 13.789 12.102 5.871 1 84.5 125 GLY A C 1
ATOM 977 O O . GLY A 1 125 ? 14.852 12.328 6.453 1 84.5 125 GLY A O 1
ATOM 978 N N . LEU A 1 126 ? 13.719 11.617 4.699 1 84.19 126 LEU A N 1
ATOM 979 C CA . LEU A 1 126 ? 14.93 11.352 3.924 1 84.19 126 LEU A CA 1
ATOM 980 C C . LEU A 1 126 ? 15.664 12.648 3.605 1 84.19 126 LEU A C 1
ATOM 982 O O . LEU A 1 126 ? 16.891 12.695 3.668 1 84.19 126 LEU A O 1
ATOM 986 N N . LEU A 1 127 ? 14.906 13.742 3.309 1 78.81 127 LEU A N 1
ATOM 987 C CA . LEU A 1 127 ? 15.469 15.047 2.963 1 78.81 127 LEU A CA 1
ATOM 988 C C . LEU A 1 127 ? 16.078 15.711 4.184 1 78.81 127 LEU A C 1
ATOM 990 O O . LEU A 1 127 ? 17.141 16.328 4.09 1 78.81 127 LEU A O 1
ATOM 994 N N . ALA A 1 128 ? 15.234 15.898 5.199 1 69.44 128 ALA A N 1
ATOM 995 C CA . ALA A 1 128 ? 15.719 16.562 6.406 1 69.44 128 ALA A CA 1
ATOM 996 C C . ALA A 1 128 ? 17.094 16.031 6.816 1 69.44 128 ALA A C 1
ATOM 998 O O . ALA A 1 128 ? 17.922 16.781 7.32 1 69.44 128 ALA A O 1
ATOM 999 N N . ARG A 1 129 ? 17.203 14.992 6.398 1 60.31 129 ARG A N 1
ATOM 1000 C CA . ARG A 1 129 ? 18.453 14.359 6.805 1 60.31 129 ARG A CA 1
ATOM 1001 C C . ARG A 1 129 ? 19.531 14.578 5.762 1 60.31 129 ARG A C 1
ATOM 1003 O O . ARG A 1 129 ? 20.719 14.688 6.102 1 60.31 129 ARG A O 1
ATOM 1010 N N . TRP A 1 130 ? 19.016 14.664 4.539 1 57.44 130 TRP A N 1
ATOM 1011 C CA . TRP A 1 130 ? 19.953 15 3.467 1 57.44 130 TRP A CA 1
ATOM 1012 C C . TRP A 1 130 ? 20.406 16.453 3.57 1 57.44 130 TRP A C 1
ATOM 1014 O O . TRP A 1 130 ? 21.531 16.781 3.205 1 57.44 130 TRP A O 1
ATOM 1024 N N . LYS A 1 131 ? 19.469 17.266 3.838 1 53.75 131 LYS A N 1
ATOM 1025 C CA . LYS A 1 131 ? 19.859 18.656 4.078 1 53.75 131 LYS A CA 1
ATOM 1026 C C . LYS A 1 131 ? 20.797 18.766 5.273 1 53.75 131 LYS A C 1
ATOM 1028 O O . LYS A 1 131 ? 21.016 19.859 5.801 1 53.75 131 LYS A O 1
ATOM 1033 N N . ASP A 1 132 ? 21.312 17.672 5.652 1 47.84 132 ASP A N 1
ATOM 1034 C CA . ASP A 1 132 ? 22.422 18.141 6.496 1 47.84 132 ASP A CA 1
ATOM 1035 C C . ASP A 1 132 ? 23.125 19.328 5.871 1 47.84 132 ASP A C 1
ATOM 1037 O O . ASP A 1 132 ? 23.578 19.266 4.727 1 47.84 132 ASP A O 1
ATOM 1041 N N . ILE A 1 133 ? 22.453 20.516 6.137 1 43.47 133 ILE A N 1
ATOM 1042 C CA . ILE A 1 133 ? 22.844 21.875 5.766 1 43.47 133 ILE A CA 1
ATOM 1043 C C . ILE A 1 133 ? 24.297 21.875 5.285 1 43.47 133 ILE A C 1
ATOM 1045 O O . ILE A 1 133 ? 24.625 22.516 4.285 1 43.47 133 ILE A O 1
ATOM 1049 N N . ASP A 1 134 ? 25 21.312 6.02 1 46.81 134 ASP A N 1
ATOM 1050 C CA . ASP A 1 134 ? 26.438 21.516 5.781 1 46.81 134 ASP A CA 1
ATOM 1051 C C . ASP A 1 134 ? 26.938 20.625 4.648 1 46.81 134 ASP A C 1
ATOM 1053 O O . ASP A 1 134 ? 27.969 20.891 4.047 1 46.81 134 ASP A O 1
ATOM 1057 N N . ASN A 1 135 ? 26.219 19.5 4.375 1 47.38 135 ASN A N 1
ATOM 1058 C CA . ASN A 1 135 ? 26.672 18.641 3.283 1 47.38 135 ASN A CA 1
ATOM 1059 C C . ASN A 1 135 ? 25.484 18.062 2.512 1 47.38 135 ASN A C 1
ATOM 1061 O O . ASN A 1 135 ? 25.141 16.891 2.701 1 47.38 135 ASN A O 1
ATOM 1065 N N . PRO A 1 136 ? 24.734 19.031 1.82 1 49.31 136 PRO A N 1
ATOM 1066 C CA . PRO A 1 136 ? 23.578 18.562 1.067 1 49.31 136 PRO A CA 1
ATOM 1067 C C . PRO A 1 136 ? 23.906 17.469 0.066 1 49.31 136 PRO A C 1
ATOM 1069 O O . PRO A 1 136 ? 24.938 17.531 -0.608 1 49.31 136 PRO A O 1
ATOM 1072 N N . LEU A 1 137 ? 23.422 16.188 0.166 1 52.25 137 LEU A N 1
ATOM 1073 C CA . LEU A 1 137 ? 23.641 15.227 -0.902 1 52.25 137 LEU A CA 1
ATOM 1074 C C . LEU A 1 137 ? 23.031 15.711 -2.211 1 52.25 137 LEU A C 1
ATOM 1076 O O . LEU A 1 137 ? 21.906 16.219 -2.223 1 52.25 137 LEU A O 1
ATOM 1080 N N . PRO A 1 138 ? 23.844 15.859 -3.225 1 52.94 138 PRO A N 1
ATOM 1081 C CA . PRO A 1 138 ? 23.266 16.156 -4.535 1 52.94 138 PRO A CA 1
ATOM 1082 C C . PRO A 1 138 ? 22.156 15.188 -4.926 1 52.94 138 PRO A C 1
ATOM 1084 O O . PRO A 1 138 ? 22.188 14.016 -4.531 1 52.94 138 PRO A O 1
ATOM 1087 N N . PRO A 1 139 ? 20.984 15.695 -5.312 1 53.31 139 PRO A N 1
ATOM 1088 C CA . PRO A 1 139 ? 19.906 14.852 -5.824 1 53.31 139 PRO A CA 1
ATOM 1089 C C . PRO A 1 139 ? 20.406 13.594 -6.523 1 53.31 139 PRO A C 1
ATOM 1091 O O . PRO A 1 139 ? 19.797 12.531 -6.422 1 53.31 139 PRO A O 1
ATOM 1094 N N . GLU A 1 140 ? 21.484 13.789 -7.23 1 52.62 140 GLU A N 1
ATOM 1095 C CA . GLU A 1 140 ? 22.078 12.672 -7.957 1 52.62 140 GLU A CA 1
ATOM 1096 C C . GLU A 1 140 ? 22.531 11.562 -7.004 1 52.62 140 GLU A C 1
ATOM 1098 O O . GLU A 1 140 ? 22.672 10.414 -7.41 1 52.62 140 GLU A O 1
ATOM 1103 N N . GLU A 1 141 ? 22.516 12.047 -5.754 1 55.06 141 GLU A N 1
ATOM 1104 C CA . GLU A 1 141 ? 23.125 11.102 -4.816 1 55.06 141 GLU A CA 1
ATOM 1105 C C . GLU A 1 141 ? 22.047 10.25 -4.137 1 55.06 141 GLU A C 1
ATOM 1107 O O . GLU A 1 141 ? 22.375 9.281 -3.438 1 55.06 141 GLU A O 1
ATOM 1112 N N . THR A 1 142 ? 20.844 10.68 -4.355 1 61.22 142 THR A N 1
ATOM 1113 C CA . THR A 1 142 ? 19.859 9.727 -3.828 1 61.22 142 THR A CA 1
ATOM 1114 C C . THR A 1 142 ? 19.875 8.438 -4.633 1 61.22 142 THR A C 1
ATOM 1116 O O . THR A 1 142 ? 19.797 8.461 -5.863 1 61.22 142 THR A O 1
ATOM 1119 N N . PRO A 1 143 ? 20.078 7.375 -3.83 1 74.25 143 PRO A N 1
ATOM 1120 C CA . PRO A 1 143 ? 20.109 6.105 -4.562 1 74.25 143 PRO A CA 1
ATOM 1121 C C . PRO A 1 143 ? 18.859 5.906 -5.434 1 74.25 143 PRO A C 1
ATOM 1123 O O . PRO A 1 143 ? 17.75 6.184 -4.996 1 74.25 143 PRO A O 1
ATOM 1126 N N . ALA A 1 144 ? 19.094 5.652 -6.676 1 83.88 144 ALA A N 1
ATOM 1127 C CA . ALA A 1 144 ? 18.047 5.391 -7.664 1 83.88 144 ALA A CA 1
ATOM 1128 C C . ALA A 1 144 ? 17.016 4.422 -7.113 1 83.88 144 ALA A C 1
ATOM 1130 O O . ALA A 1 144 ? 15.82 4.523 -7.441 1 83.88 144 ALA A O 1
ATOM 1131 N N . VAL A 1 145 ? 17.453 3.617 -6.242 1 88.75 145 VAL A N 1
ATOM 1132 C CA . VAL A 1 145 ? 16.547 2.586 -5.738 1 88.75 145 VAL A CA 1
ATOM 1133 C C . VAL A 1 145 ? 15.523 3.211 -4.797 1 88.75 145 VAL A C 1
ATOM 1135 O O . VAL A 1 145 ? 14.367 2.795 -4.773 1 88.75 145 VAL A O 1
ATOM 1138 N N . ILE A 1 146 ? 15.891 4.195 -4.043 1 89.5 146 ILE A N 1
ATOM 1139 C CA . ILE A 1 146 ? 14.953 4.863 -3.146 1 89.5 146 ILE A CA 1
ATOM 1140 C C . ILE A 1 146 ? 13.914 5.629 -3.963 1 89.5 146 ILE A C 1
ATOM 1142 O O . ILE A 1 146 ? 12.727 5.629 -3.627 1 89.5 146 ILE A O 1
ATOM 1146 N N . ARG A 1 147 ? 14.383 6.246 -5.039 1 89 147 ARG A N 1
ATOM 1147 C CA . ARG A 1 147 ? 13.453 6.926 -5.938 1 89 147 ARG A CA 1
ATOM 1148 C C . ARG A 1 147 ? 12.461 5.938 -6.547 1 89 147 ARG A C 1
ATOM 1150 O O . ARG A 1 147 ? 11.266 6.219 -6.617 1 89 147 ARG A O 1
ATOM 1157 N N . HIS A 1 148 ? 12.961 4.852 -7.043 1 91.75 148 HIS A N 1
ATOM 1158 C CA . HIS A 1 148 ? 12.102 3.797 -7.566 1 91.75 148 HIS A CA 1
ATOM 1159 C C . HIS A 1 148 ? 11.062 3.373 -6.535 1 91.75 148 HIS A C 1
ATOM 1161 O O . HIS A 1 148 ? 9.875 3.268 -6.852 1 91.75 148 HIS A O 1
ATOM 1167 N N . CYS A 1 149 ? 11.555 3.139 -5.277 1 94.75 149 CYS A N 1
ATOM 1168 C CA . CYS A 1 149 ? 10.68 2.654 -4.219 1 94.75 149 CYS A CA 1
ATOM 1169 C C . CYS A 1 149 ? 9.57 3.658 -3.926 1 94.75 149 CYS A C 1
ATOM 1171 O O . CYS A 1 149 ? 8.398 3.279 -3.807 1 94.75 149 CYS A O 1
ATOM 1173 N N . LEU A 1 150 ? 9.906 4.941 -3.834 1 94.94 150 LEU A N 1
ATOM 1174 C CA . LEU A 1 150 ? 8.906 5.965 -3.566 1 94.94 150 LEU A CA 1
ATOM 1175 C C . LEU A 1 150 ? 7.898 6.055 -4.707 1 94.94 150 LEU A C 1
ATOM 1177 O O . LEU A 1 150 ? 6.691 6.125 -4.469 1 94.94 150 LEU A O 1
ATOM 1181 N N . ASN A 1 151 ? 8.367 6.031 -5.91 1 93.69 151 ASN A N 1
ATOM 1182 C CA . ASN A 1 151 ? 7.5 6.102 -7.082 1 93.69 151 ASN A CA 1
ATOM 1183 C C . ASN A 1 151 ? 6.598 4.875 -7.184 1 93.69 151 ASN A C 1
ATOM 1185 O O . ASN A 1 151 ? 5.402 5 -7.457 1 93.69 151 ASN A O 1
ATOM 1189 N N . TYR A 1 152 ? 7.164 3.766 -7.008 1 93.94 152 TYR A N 1
ATOM 1190 C CA . TYR A 1 152 ? 6.414 2.516 -7.102 1 93.94 152 TYR A CA 1
ATOM 1191 C C . TYR A 1 152 ? 5.316 2.457 -6.047 1 93.94 152 TYR A C 1
ATOM 1193 O O . TYR A 1 152 ? 4.156 2.182 -6.367 1 93.94 152 TYR A O 1
ATOM 1201 N N . LEU A 1 153 ? 5.66 2.732 -4.742 1 97.44 153 LEU A N 1
ATOM 1202 C CA . LEU A 1 153 ? 4.68 2.695 -3.664 1 97.44 153 LEU A CA 1
ATOM 1203 C C . LEU A 1 153 ? 3.574 3.721 -3.896 1 97.44 153 LEU A C 1
ATOM 1205 O O . LEU A 1 153 ? 2.396 3.434 -3.664 1 97.44 153 LEU A O 1
ATOM 1209 N N . ARG A 1 154 ? 3.934 4.91 -4.332 1 97.44 154 ARG A N 1
ATOM 1210 C CA . ARG A 1 154 ? 2.943 5.934 -4.648 1 97.44 154 ARG A CA 1
ATOM 1211 C C . ARG A 1 154 ? 1.931 5.418 -5.668 1 97.44 154 ARG A C 1
ATOM 1213 O O . ARG A 1 154 ? 0.721 5.551 -5.465 1 97.44 154 ARG A O 1
ATOM 1220 N N . GLN A 1 155 ? 2.438 4.84 -6.719 1 95.69 155 GLN A N 1
ATOM 1221 C CA . GLN A 1 155 ? 1.58 4.355 -7.797 1 95.69 155 GLN A CA 1
ATOM 1222 C C . GLN A 1 155 ? 0.728 3.18 -7.332 1 95.69 155 GLN A C 1
ATOM 1224 O O . GLN A 1 155 ? -0.453 3.088 -7.672 1 95.69 155 GLN A O 1
ATOM 1229 N N . MET A 1 156 ? 1.295 2.338 -6.527 1 95.81 156 MET A N 1
ATOM 1230 C CA . MET A 1 156 ? 0.535 1.205 -6.008 1 95.81 156 MET A CA 1
ATOM 1231 C C . MET A 1 156 ? -0.597 1.68 -5.102 1 95.81 156 MET A C 1
ATOM 1233 O O . MET A 1 156 ? -1.71 1.154 -5.164 1 95.81 156 MET A O 1
ATOM 1237 N N . ILE A 1 157 ? -0.331 2.633 -4.227 1 97.31 157 ILE A N 1
ATOM 1238 C CA . ILE A 1 157 ? -1.331 3.176 -3.312 1 97.31 157 ILE A CA 1
ATOM 1239 C C . ILE A 1 157 ? -2.48 3.785 -4.109 1 97.31 157 ILE A C 1
ATOM 1241 O O . ILE A 1 157 ? -3.652 3.521 -3.824 1 97.31 157 ILE A O 1
ATOM 1245 N N . ILE A 1 158 ? -2.154 4.559 -5.121 1 96.38 158 ILE A N 1
ATOM 1246 C CA . ILE A 1 158 ? -3.164 5.199 -5.953 1 96.38 158 ILE A CA 1
ATOM 1247 C C . ILE A 1 158 ? -3.955 4.137 -6.715 1 96.38 158 ILE A C 1
ATOM 1249 O O . ILE A 1 158 ? -5.184 4.199 -6.781 1 96.38 158 ILE A O 1
ATOM 1253 N N . CYS A 1 159 ? -3.244 3.213 -7.262 1 94.5 159 CYS A N 1
ATOM 1254 C CA . CYS A 1 159 ? -3.857 2.152 -8.055 1 94.5 159 CYS A CA 1
ATOM 1255 C C . CYS A 1 159 ? -4.875 1.374 -7.227 1 94.5 159 CYS A C 1
ATOM 1257 O O . CYS A 1 159 ? -5.984 1.107 -7.688 1 94.5 159 CYS A O 1
ATOM 1259 N N . ARG A 1 160 ? -4.562 1.005 -6.059 1 93 160 ARG A N 1
ATOM 1260 C CA . ARG A 1 160 ? -5.434 0.212 -5.199 1 93 160 ARG A CA 1
ATOM 1261 C C . ARG A 1 160 ? -6.621 1.035 -4.715 1 93 160 ARG A C 1
ATOM 1263 O O . ARG A 1 160 ? -7.734 0.518 -4.594 1 93 160 ARG A O 1
ATOM 1270 N N . CYS A 1 161 ? -6.293 2.268 -4.371 1 94.06 161 CYS A N 1
ATOM 1271 C CA . CYS A 1 161 ? -7.32 3.215 -3.961 1 94.06 161 CYS A CA 1
ATOM 1272 C C . CYS A 1 161 ? -8.133 2.67 -2.793 1 94.06 161 CYS A C 1
ATOM 1274 O O . CYS A 1 161 ? -9.359 2.605 -2.861 1 94.06 161 CYS A O 1
ATOM 1276 N N . ASP A 1 162 ? -7.438 2.408 -1.675 1 90.69 162 ASP A N 1
ATOM 1277 C CA . ASP A 1 162 ? -8.109 1.948 -0.463 1 90.69 162 ASP A CA 1
ATOM 1278 C C . ASP A 1 162 ? -8.914 3.074 0.178 1 90.69 162 ASP A C 1
ATOM 1280 O O . ASP A 1 162 ? -8.383 4.156 0.433 1 90.69 162 ASP A O 1
ATOM 1284 N N . ILE A 1 163 ? -10.18 2.771 0.522 1 91 163 ILE A N 1
ATOM 1285 C CA . ILE A 1 163 ? -11.023 3.873 0.976 1 91 163 ILE A CA 1
ATOM 1286 C C . ILE A 1 163 ? -11.562 3.568 2.373 1 91 163 ILE A C 1
ATOM 1288 O O . ILE A 1 163 ? -12.688 3.949 2.709 1 91 163 ILE A O 1
ATOM 1292 N N . VAL A 1 164 ? -10.859 2.848 3.158 1 87.38 164 VAL A N 1
ATOM 1293 C CA . VAL A 1 164 ? -11.219 2.682 4.562 1 87.38 164 VAL A CA 1
ATOM 1294 C C . VAL A 1 164 ? -11.188 4.031 5.27 1 87.38 164 VAL A C 1
ATOM 1296 O O . VAL A 1 164 ? -10.195 4.758 5.191 1 87.38 164 VAL A O 1
ATOM 1299 N N . VAL A 1 165 ? -12.289 4.363 5.941 1 88.81 165 VAL A N 1
ATOM 1300 C CA . VAL A 1 165 ? -12.352 5.621 6.676 1 88.81 165 VAL A CA 1
ATOM 1301 C C . VAL A 1 165 ? -11.781 5.43 8.078 1 88.81 165 VAL A C 1
ATOM 1303 O O . VAL A 1 165 ? -12.234 4.559 8.828 1 88.81 165 VAL A O 1
ATOM 1306 N N . GLU A 1 166 ? -10.805 6.27 8.414 1 87.88 166 GLU A N 1
ATOM 1307 C CA . GLU A 1 166 ? -10.102 6.156 9.688 1 87.88 166 GLU A CA 1
ATOM 1308 C C . GLU A 1 166 ? -10.297 7.406 10.539 1 87.88 166 GLU A C 1
ATOM 1310 O O . GLU A 1 166 ? -10.141 8.531 10.055 1 87.88 166 GLU A O 1
ATOM 1315 N N . SER A 1 167 ? -10.609 7.148 11.75 1 84.88 167 SER A N 1
ATOM 1316 C CA . SER A 1 167 ? -10.75 8.273 12.664 1 84.88 167 SER A CA 1
ATOM 1317 C C . SER A 1 167 ? -9.391 8.812 13.094 1 84.88 167 SER A C 1
ATOM 1319 O O . SER A 1 167 ? -8.469 8.039 13.367 1 84.88 167 SER A O 1
ATOM 1321 N N . LEU A 1 168 ? -9.234 10.102 13.07 1 83.25 168 LEU A N 1
ATOM 1322 C CA . LEU A 1 168 ? -7.977 10.711 13.492 1 83.25 168 LEU A CA 1
ATOM 1323 C C . LEU A 1 168 ? -8 11.039 14.977 1 83.25 168 LEU A C 1
ATOM 1325 O O . LEU A 1 168 ? -7 11.492 15.539 1 83.25 168 LEU A O 1
ATOM 1329 N N . MET A 1 169 ? -9.086 10.914 15.539 1 68.38 169 MET A N 1
ATOM 1330 C CA . MET A 1 169 ? -9.172 11.125 16.984 1 68.38 169 MET A CA 1
ATOM 1331 C C . MET A 1 169 ? -8.602 9.938 17.734 1 68.38 169 MET A C 1
ATOM 1333 O O . MET A 1 169 ? -8.617 8.812 17.234 1 68.38 169 MET A O 1
ATOM 1337 N N . GLU A 1 170 ? -7.441 10.195 18.656 1 59 170 GLU A N 1
ATOM 1338 C CA . GLU A 1 170 ? -6.629 9.242 19.391 1 59 170 GLU A CA 1
ATOM 1339 C C . GLU A 1 170 ? -7.328 7.887 19.516 1 59 170 GLU A C 1
ATOM 1341 O O . GLU A 1 170 ? -6.742 6.852 19.203 1 59 170 GLU A O 1
ATOM 1346 N N . MET A 1 171 ? -7.996 7.594 20.594 1 51.12 171 MET A N 1
ATOM 1347 C CA . MET A 1 171 ? -8.594 6.305 20.938 1 51.12 171 MET A CA 1
ATOM 1348 C C . MET A 1 171 ? -10.016 6.203 20.391 1 51.12 171 MET A C 1
ATOM 1350 O O . MET A 1 171 ? -10.82 7.117 20.562 1 51.12 171 MET A O 1
ATOM 1354 N N . PRO A 1 172 ? -10.047 5.223 19.344 1 48 172 PRO A N 1
ATOM 1355 C CA . PRO A 1 172 ? -11.484 5.012 19.125 1 48 172 PRO A CA 1
ATOM 1356 C C . PRO A 1 172 ? -12.281 5.078 20.422 1 48 172 PRO A C 1
ATOM 1358 O O . PRO A 1 172 ? -11.742 4.832 21.5 1 48 172 PRO A O 1
ATOM 1361 N N . SER A 1 173 ? -13.375 5.918 20.391 1 44.59 173 SER A N 1
ATOM 1362 C CA . SER A 1 173 ? -14.242 5.883 21.562 1 44.59 173 SER A CA 1
ATOM 1363 C C . SER A 1 173 ? -14.297 4.48 22.156 1 44.59 173 SER A C 1
ATOM 1365 O O . SER A 1 173 ? -14.594 4.32 23.344 1 44.59 173 SER A O 1
ATOM 1367 N N . THR A 1 174 ? -14.141 3.539 21.391 1 45.75 174 THR A N 1
ATOM 1368 C CA . THR A 1 174 ? -14.328 2.189 21.906 1 45.75 174 THR A CA 1
ATOM 1369 C C . THR A 1 174 ? -13.062 1.692 22.609 1 45.75 174 THR A C 1
ATOM 1371 O O . THR A 1 174 ? -13.102 0.711 23.344 1 45.75 174 THR A O 1
ATOM 1374 N N . GLY A 1 175 ? -12.031 2.408 22.609 1 49.16 175 GLY A N 1
ATOM 1375 C CA . GLY A 1 175 ? -10.812 1.956 23.25 1 49.16 175 GLY A CA 1
ATOM 1376 C C . GLY A 1 175 ? -10.102 0.86 22.484 1 49.16 175 GLY A C 1
ATOM 1377 O O . GLY A 1 175 ? -9.078 0.341 22.922 1 49.16 175 GLY A O 1
ATOM 1378 N N . TYR A 1 176 ? -10.766 0.41 21.391 1 55.06 176 TYR A N 1
ATOM 1379 C CA . TYR A 1 176 ? -10.219 -0.719 20.656 1 55.06 176 TYR A CA 1
ATOM 1380 C C . TYR A 1 176 ? -9.555 -0.252 19.359 1 55.06 176 TYR A C 1
ATOM 1382 O O . TYR A 1 176 ? -9.969 0.752 18.766 1 55.06 176 TYR A O 1
ATOM 1390 N N . PRO A 1 177 ? -8.508 -0.936 19.016 1 62.28 177 PRO A N 1
ATOM 1391 C CA . PRO A 1 177 ? -7.863 -0.615 17.734 1 62.28 177 PRO A CA 1
ATOM 1392 C C . PRO A 1 177 ? -8.797 -0.801 16.547 1 62.28 177 PRO A C 1
ATOM 1394 O O . PRO A 1 177 ? -9.789 -1.53 16.641 1 62.28 177 PRO A O 1
ATOM 1397 N N . ASP A 1 178 ? -8.555 -0.072 15.555 1 70.31 178 ASP A N 1
ATOM 1398 C CA . ASP A 1 178 ? -9.312 -0.229 14.32 1 70.31 178 ASP A CA 1
ATOM 1399 C C . ASP A 1 178 ? -9.094 -1.611 13.711 1 70.31 178 ASP A C 1
ATOM 1401 O O . ASP A 1 178 ? -7.957 -2.086 13.641 1 70.31 178 ASP A O 1
ATOM 1405 N N . LEU A 1 179 ? -10.219 -2.268 13.461 1 79.06 179 LEU A N 1
ATOM 1406 C CA . LEU A 1 179 ? -10.164 -3.564 12.789 1 79.06 179 LEU A CA 1
ATOM 1407 C C . LEU A 1 179 ? -10.289 -3.406 11.281 1 79.06 179 LEU A C 1
ATOM 1409 O O . LEU A 1 179 ? -11.109 -2.615 10.805 1 79.06 179 LEU A O 1
ATOM 1413 N N . TYR A 1 180 ? -9.391 -4.125 10.664 1 84.75 180 TYR A N 1
ATOM 1414 C CA . TYR A 1 180 ? -9.391 -4.109 9.211 1 84.75 180 TYR A CA 1
ATOM 1415 C C . TYR A 1 180 ? -9.711 -5.488 8.648 1 84.75 180 TYR A C 1
ATOM 1417 O O . TYR A 1 180 ? -9.266 -6.504 9.18 1 84.75 180 TYR A O 1
ATOM 1425 N N . LEU A 1 181 ? -10.547 -5.488 7.645 1 87.44 181 LEU A N 1
ATOM 1426 C CA . LEU A 1 181 ? -10.742 -6.707 6.867 1 87.44 181 LEU A CA 1
ATOM 1427 C C . LEU A 1 181 ? -9.617 -6.895 5.855 1 87.44 181 LEU A C 1
ATOM 1429 O O . LEU A 1 181 ? -9.484 -6.098 4.922 1 87.44 181 LEU A O 1
ATOM 1433 N N . CYS A 1 182 ? -8.875 -7.953 6.18 1 91.75 182 CYS A N 1
ATOM 1434 C CA . CYS A 1 182 ? -7.676 -8.203 5.391 1 91.75 182 CYS A CA 1
ATOM 1435 C C . CYS A 1 182 ? -7.781 -9.531 4.648 1 91.75 182 CYS A C 1
ATOM 1437 O O . CYS A 1 182 ? -8.734 -10.289 4.859 1 91.75 182 CYS A O 1
ATOM 1439 N N . LYS A 1 183 ? -6.941 -9.727 3.719 1 92.06 183 LYS A N 1
ATOM 1440 C CA . LYS A 1 183 ? -6.754 -11.039 3.105 1 92.06 183 LYS A CA 1
ATOM 1441 C C . LYS A 1 183 ? -5.707 -11.859 3.857 1 92.06 183 LYS A C 1
ATOM 1443 O O . LYS A 1 183 ? -4.691 -11.312 4.301 1 92.06 183 LYS A O 1
ATOM 1448 N N . ASP A 1 184 ? -6.008 -13.125 3.91 1 90.88 184 ASP A N 1
ATOM 1449 C CA . ASP A 1 184 ? -5.074 -13.992 4.621 1 90.88 184 ASP A CA 1
ATOM 1450 C C . ASP A 1 184 ? -3.766 -14.141 3.846 1 90.88 184 ASP A C 1
ATOM 1452 O O . ASP A 1 184 ? -3.658 -14.992 2.957 1 90.88 184 ASP A O 1
ATOM 1456 N N . TRP A 1 185 ? -2.781 -13.445 4.23 1 94.75 185 TRP A N 1
ATOM 1457 C CA . TRP A 1 185 ? -1.5 -13.383 3.537 1 94.75 185 TRP A CA 1
ATOM 1458 C C . TRP A 1 185 ? -0.682 -14.648 3.783 1 94.75 185 TRP A C 1
ATOM 1460 O O . TRP A 1 185 ? 0.306 -14.898 3.09 1 94.75 185 TRP A O 1
ATOM 1470 N N . SER A 1 186 ? -0.981 -15.445 4.773 1 93.62 186 SER A N 1
ATOM 1471 C CA . SER A 1 186 ? -0.194 -16.641 5.082 1 93.62 186 SER A CA 1
ATOM 1472 C C . SER A 1 186 ? -0.138 -17.578 3.889 1 93.62 186 SER A C 1
ATOM 1474 O O . SER A 1 186 ? 0.881 -18.234 3.654 1 93.62 186 SER A O 1
ATOM 1476 N N . ALA A 1 187 ? -1.194 -17.625 3.197 1 91.25 187 ALA A N 1
ATOM 1477 C CA . ALA A 1 187 ? -1.238 -18.5 2.02 1 91.25 187 ALA A CA 1
ATOM 1478 C C . ALA A 1 187 ? -0.235 -18.031 0.965 1 91.25 187 ALA A C 1
ATOM 1480 O O . ALA A 1 187 ? 0.363 -18.859 0.269 1 91.25 187 ALA A O 1
ATOM 1481 N N . VAL A 1 188 ? -0.042 -16.766 0.832 1 94.31 188 VAL A N 1
ATOM 1482 C CA . VAL A 1 188 ? 0.912 -16.219 -0.121 1 94.31 188 VAL A CA 1
ATOM 1483 C C . VAL A 1 188 ? 2.334 -16.578 0.294 1 94.31 188 VAL A C 1
ATOM 1485 O O . VAL A 1 188 ? 3.133 -17.031 -0.534 1 94.31 188 VAL A O 1
ATOM 1488 N N . TYR A 1 189 ? 2.656 -16.422 1.562 1 96.25 189 TYR A N 1
ATOM 1489 C CA . TYR A 1 189 ? 3.971 -16.797 2.076 1 96.25 189 TYR A CA 1
ATOM 1490 C C . TYR A 1 189 ? 4.238 -18.281 1.862 1 96.25 189 TYR A C 1
ATOM 1492 O O . TYR A 1 189 ? 5.324 -18.656 1.414 1 96.25 189 TYR A O 1
ATOM 1500 N N . ASP A 1 190 ? 3.258 -19.062 2.146 1 93.62 190 ASP A N 1
ATOM 1501 C CA . ASP A 1 190 ? 3.414 -20.516 1.987 1 93.62 190 ASP A CA 1
ATOM 1502 C C . ASP A 1 190 ? 3.729 -20.875 0.537 1 93.62 190 ASP A C 1
ATOM 1504 O O . ASP A 1 190 ? 4.656 -21.641 0.271 1 93.62 190 ASP A O 1
ATOM 1508 N N . GLU A 1 191 ? 3.006 -20.375 -0.338 1 94.5 191 GLU A N 1
ATOM 1509 C CA . GLU A 1 191 ? 3.201 -20.672 -1.753 1 94.5 191 GLU A CA 1
ATOM 1510 C C . GLU A 1 191 ? 4.543 -20.141 -2.25 1 94.5 191 GLU A C 1
ATOM 1512 O O . GLU A 1 191 ? 5.215 -20.797 -3.051 1 94.5 191 GLU A O 1
ATOM 1517 N N . ALA A 1 192 ? 4.93 -18.938 -1.791 1 95.38 192 ALA A N 1
ATOM 1518 C CA . ALA A 1 192 ? 6.211 -18.375 -2.197 1 95.38 192 ALA A CA 1
ATOM 1519 C C . ALA A 1 192 ? 7.375 -19.219 -1.698 1 95.38 192 ALA A C 1
ATOM 1521 O O . ALA A 1 192 ? 8.305 -19.516 -2.451 1 95.38 192 ALA A O 1
ATOM 1522 N N . VAL A 1 193 ? 7.336 -19.625 -0.471 1 96.25 193 VAL A N 1
ATOM 1523 C CA . VAL A 1 193 ? 8.406 -20.406 0.123 1 96.25 193 VAL A CA 1
ATOM 1524 C C . VAL A 1 193 ? 8.492 -21.766 -0.572 1 96.25 193 VAL A C 1
ATOM 1526 O O . VAL A 1 193 ? 9.594 -22.25 -0.854 1 96.25 193 VAL A O 1
ATOM 1529 N N . LYS A 1 194 ? 7.363 -22.328 -0.841 1 95 194 LYS A N 1
ATOM 1530 C CA . LYS A 1 194 ? 7.332 -23.578 -1.598 1 95 194 LYS A CA 1
ATOM 1531 C C . LYS A 1 194 ? 8.023 -23.422 -2.951 1 95 194 LYS A C 1
ATOM 1533 O O . LYS A 1 194 ? 8.828 -24.266 -3.35 1 95 194 LYS A O 1
ATOM 1538 N N . ASN A 1 195 ? 7.688 -22.422 -3.695 1 94.81 195 ASN A N 1
ATOM 1539 C CA . ASN A 1 195 ? 8.312 -22.109 -4.984 1 94.81 195 ASN A CA 1
ATOM 1540 C C . ASN A 1 195 ? 9.82 -21.984 -4.855 1 94.81 195 ASN A C 1
ATOM 1542 O O . ASN A 1 195 ? 10.57 -22.531 -5.668 1 94.81 195 ASN A O 1
ATOM 1546 N N . GLN A 1 196 ? 10.266 -21.266 -3.84 1 94.62 196 GLN A N 1
ATOM 1547 C CA . GLN A 1 196 ? 11.688 -21.016 -3.617 1 94.62 196 GLN A CA 1
ATOM 1548 C C . GLN A 1 196 ? 12.43 -22.312 -3.309 1 94.62 196 GLN A C 1
ATOM 1550 O O . GLN A 1 196 ? 13.539 -22.531 -3.801 1 94.62 196 GLN A O 1
ATOM 1555 N N . GLN A 1 197 ? 11.773 -23.109 -2.57 1 95.31 197 GLN A N 1
ATOM 1556 C CA . GLN A 1 197 ? 12.375 -24.406 -2.234 1 95.31 197 GLN A CA 1
ATOM 1557 C C . GLN A 1 197 ? 12.484 -25.297 -3.469 1 95.31 197 GLN A C 1
ATOM 1559 O O . GLN A 1 197 ? 13.492 -25.984 -3.658 1 95.31 197 GLN A O 1
ATOM 1564 N N . LEU A 1 198 ? 11.406 -25.328 -4.242 1 93.38 198 LEU A N 1
ATOM 1565 C CA . LEU A 1 198 ? 11.422 -26.109 -5.473 1 93.38 198 LEU A CA 1
ATOM 1566 C C . LEU A 1 198 ? 12.531 -25.641 -6.406 1 93.38 198 LEU A C 1
ATOM 1568 O O . LEU A 1 198 ? 13.234 -26.453 -7.008 1 93.38 198 LEU A O 1
ATOM 1572 N N . HIS A 1 199 ? 12.695 -24.375 -6.512 1 93.5 199 HIS A N 1
ATOM 1573 C CA . HIS A 1 199 ? 13.758 -23.812 -7.34 1 93.5 199 HIS A CA 1
ATOM 1574 C C . HIS A 1 199 ? 15.133 -24.203 -6.805 1 93.5 199 HIS A C 1
ATOM 1576 O O . HIS A 1 199 ? 16.016 -24.594 -7.578 1 93.5 199 HIS A O 1
ATOM 1582 N N . ALA A 1 200 ? 15.328 -24.109 -5.512 1 92.44 200 ALA A N 1
ATOM 1583 C CA . ALA A 1 200 ? 16.609 -24.438 -4.887 1 92.44 200 ALA A CA 1
ATOM 1584 C C . ALA A 1 200 ? 16.969 -25.906 -5.109 1 92.44 200 ALA A C 1
ATOM 1586 O O . ALA A 1 200 ? 18.125 -26.234 -5.34 1 92.44 200 ALA A O 1
ATOM 1587 N N . ASN A 1 201 ? 16.062 -26.766 -5.027 1 91.69 201 ASN A N 1
ATOM 1588 C CA . ASN A 1 201 ? 16.266 -28.188 -5.23 1 91.69 201 ASN A CA 1
ATOM 1589 C C . ASN A 1 201 ? 16.672 -28.5 -6.668 1 91.69 201 ASN A C 1
ATOM 1591 O O . ASN A 1 201 ? 17.469 -29.406 -6.918 1 91.69 201 ASN A O 1
ATOM 1595 N N . LYS A 1 202 ? 16.109 -27.844 -7.578 1 88.88 202 L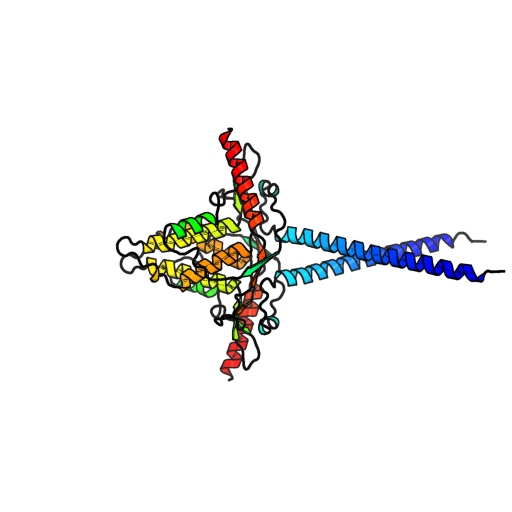YS A N 1
ATOM 1596 C CA . LYS A 1 202 ? 16.438 -28.031 -8.984 1 88.88 202 LYS A CA 1
ATOM 1597 C C . LYS A 1 202 ? 17.875 -27.578 -9.281 1 88.88 202 LYS A C 1
ATOM 1599 O O . LYS A 1 202 ? 18.547 -28.172 -10.117 1 88.88 202 LYS A O 1
ATOM 1604 N N . THR A 1 203 ? 18.234 -26.5 -8.656 1 82.94 203 THR A N 1
ATOM 1605 C CA . THR A 1 203 ? 19.547 -25.922 -8.93 1 82.94 203 THR A CA 1
ATOM 1606 C C . THR A 1 203 ? 20.641 -26.672 -8.172 1 82.94 203 THR A C 1
ATOM 1608 O O . THR A 1 203 ? 21.812 -26.625 -8.547 1 82.94 203 THR A O 1
ATOM 1611 N N . SER A 1 204 ? 20.281 -27.266 -7.098 1 82.5 204 SER A N 1
ATOM 1612 C CA . SER A 1 204 ? 21.25 -28.094 -6.379 1 82.5 204 SER A CA 1
ATOM 1613 C C . SER A 1 204 ? 21.484 -29.406 -7.102 1 82.5 204 SER A C 1
ATOM 1615 O O . SER A 1 204 ? 22.578 -29.969 -7.039 1 82.5 204 SER A O 1
ATOM 1617 N N . ASN A 1 205 ? 20.531 -29.891 -7.746 1 74.25 205 ASN A N 1
ATOM 1618 C CA . ASN A 1 205 ? 20.641 -31.172 -8.445 1 74.25 205 ASN A CA 1
ATOM 1619 C C . ASN A 1 205 ? 21.141 -30.984 -9.875 1 74.25 205 ASN A C 1
ATOM 1621 O O . ASN A 1 205 ? 21.375 -31.953 -10.586 1 74.25 205 ASN A O 1
ATOM 1625 N N . SER A 1 206 ? 21.219 -29.719 -10.289 1 61.91 206 SER A N 1
ATOM 1626 C CA . SER A 1 206 ? 21.797 -29.516 -11.609 1 61.91 206 SER A CA 1
ATOM 1627 C C . SER A 1 206 ? 23.297 -29.234 -11.516 1 61.91 206 SER A C 1
ATOM 1629 O O . SER A 1 206 ? 23.766 -28.656 -10.531 1 61.91 206 SER A O 1
ATOM 1631 N N . MET B 1 1 ? -69.688 -44.094 -5.512 1 30.2 1 MET B N 1
ATOM 1632 C CA . MET B 1 1 ? -68.812 -43.5 -6.48 1 30.2 1 MET B CA 1
ATOM 1633 C C . MET B 1 1 ? -67.938 -42.406 -5.852 1 30.2 1 MET B C 1
ATOM 1635 O O . MET B 1 1 ? -68.5 -41.438 -5.332 1 30.2 1 MET B O 1
ATOM 1639 N N . HIS B 1 2 ? -66.875 -42.781 -5.164 1 44.16 2 HIS B N 1
ATOM 1640 C CA . HIS B 1 2 ? -65.812 -42.312 -4.332 1 44.16 2 HIS B CA 1
ATOM 1641 C C . HIS B 1 2 ? -64.875 -41.375 -5.117 1 44.16 2 HIS B C 1
ATOM 1643 O O . HIS B 1 2 ? -63.75 -41.75 -5.445 1 44.16 2 HIS B O 1
ATOM 1649 N N . PHE B 1 3 ? -65.562 -40.531 -5.988 1 49.44 3 PHE B N 1
ATOM 1650 C CA . PHE B 1 3 ? -64.75 -39.656 -6.855 1 49.44 3 PHE B CA 1
ATOM 1651 C C . PHE B 1 3 ? -64.062 -38.562 -6.043 1 49.44 3 PHE B C 1
ATOM 1653 O O . PHE B 1 3 ? -63.344 -37.719 -6.598 1 49.44 3 PHE B O 1
ATOM 1660 N N . GLY B 1 4 ? -64.375 -38.5 -4.77 1 50.22 4 GLY B N 1
ATOM 1661 C CA . GLY B 1 4 ? -63.875 -37.344 -4.062 1 50.22 4 GLY B CA 1
ATOM 1662 C C . GLY B 1 4 ? -62.406 -37.375 -3.779 1 50.22 4 GLY B C 1
ATOM 1663 O O . GLY B 1 4 ? -61.812 -36.375 -3.385 1 50.22 4 GLY B O 1
ATOM 1664 N N . ASN B 1 5 ? -61.781 -38.625 -3.75 1 51.09 5 ASN B N 1
ATOM 1665 C CA . ASN B 1 5 ? -60.469 -38.656 -3.123 1 51.09 5 ASN B CA 1
ATOM 1666 C C . ASN B 1 5 ? -59.375 -38.344 -4.125 1 51.09 5 ASN B C 1
ATOM 1668 O O . ASN B 1 5 ? -58.188 -38.438 -3.795 1 51.09 5 ASN B O 1
ATOM 1672 N N . ILE B 1 6 ? -59.781 -38.25 -5.477 1 51.44 6 ILE B N 1
ATOM 1673 C CA . ILE B 1 6 ? -58.688 -38.156 -6.453 1 51.44 6 ILE B CA 1
ATOM 1674 C C . ILE B 1 6 ? -58.156 -36.719 -6.5 1 51.44 6 ILE B C 1
ATOM 1676 O O . ILE B 1 6 ? -56.969 -36.5 -6.805 1 51.44 6 ILE B O 1
ATOM 1680 N N . PHE B 1 7 ? -59 -35.75 -6.094 1 50.88 7 PHE B N 1
ATOM 1681 C CA . PHE B 1 7 ? -58.562 -34.375 -6.234 1 50.88 7 PHE B CA 1
ATOM 1682 C C . PHE B 1 7 ? -57.594 -34 -5.133 1 50.88 7 PHE B C 1
ATOM 1684 O O . PHE B 1 7 ? -56.781 -33.062 -5.293 1 50.88 7 PHE B O 1
ATOM 1691 N N . ALA B 1 8 ? -57.656 -34.688 -4.043 1 56.72 8 ALA B N 1
ATOM 1692 C CA . ALA B 1 8 ? -56.781 -34.312 -2.93 1 56.72 8 ALA B CA 1
ATOM 1693 C C . ALA B 1 8 ? -55.344 -34.781 -3.186 1 56.72 8 ALA B C 1
ATOM 1695 O O . ALA B 1 8 ? -54.406 -34.094 -2.77 1 56.72 8 ALA B O 1
ATOM 1696 N N . GLU B 1 9 ? -55.156 -35.812 -4.02 1 61.22 9 GLU B N 1
ATOM 1697 C CA . GLU B 1 9 ? -53.812 -36.344 -4.254 1 61.22 9 GLU B CA 1
ATOM 1698 C C . GLU B 1 9 ? -53.094 -35.531 -5.312 1 61.22 9 GLU B C 1
ATOM 1700 O O . GLU B 1 9 ? -51.875 -35.375 -5.25 1 61.22 9 GLU B O 1
ATOM 1705 N N . GLN B 1 10 ? -53.844 -34.75 -6.156 1 65.31 10 GLN B N 1
ATOM 1706 C CA . GLN B 1 10 ? -53.219 -33.969 -7.211 1 65.31 10 GLN B CA 1
ATOM 1707 C C . GLN B 1 10 ? -52.656 -32.656 -6.656 1 65.31 10 GLN B C 1
ATOM 1709 O O . GLN B 1 10 ? -51.594 -32.188 -7.102 1 65.31 10 GLN B O 1
ATOM 1714 N N . GLY B 1 11 ? -53.219 -32.25 -5.598 1 66.25 11 GLY B N 1
ATOM 1715 C CA . GLY B 1 11 ? -52.75 -31.031 -4.938 1 66.25 11 GLY B CA 1
ATOM 1716 C C . GLY B 1 11 ? -51.438 -31.203 -4.23 1 66.25 11 GLY B C 1
ATOM 1717 O O . GLY B 1 11 ? -50.594 -30.297 -4.215 1 66.25 11 GLY B O 1
ATOM 1718 N N . GLY B 1 12 ? -51.312 -32.438 -3.758 1 66.94 12 GLY B N 1
ATOM 1719 C CA . GLY B 1 12 ? -50.062 -32.75 -3.051 1 66.94 12 GLY B CA 1
ATOM 1720 C C . GLY B 1 12 ? -48.875 -32.875 -3.969 1 66.94 12 GLY B C 1
ATOM 1721 O O . GLY B 1 12 ? -47.781 -32.375 -3.65 1 66.94 12 GLY B O 1
ATOM 1722 N N . LEU B 1 13 ? -49.125 -33.438 -5.199 1 77.75 13 LEU B N 1
ATOM 1723 C CA . LEU B 1 13 ? -48.062 -33.625 -6.188 1 77.75 13 LEU B CA 1
ATOM 1724 C C . LEU B 1 13 ? -47.656 -32.281 -6.801 1 77.75 13 LEU B C 1
ATOM 1726 O O . LEU B 1 13 ? -46.469 -32.031 -7.035 1 77.75 13 LEU B O 1
ATOM 1730 N N . MET B 1 14 ? -48.594 -31.391 -6.926 1 77.31 14 MET B N 1
ATOM 1731 C CA . MET B 1 14 ? -48.312 -30.078 -7.484 1 77.31 14 MET B CA 1
ATOM 1732 C C . MET B 1 14 ? -47.562 -29.219 -6.48 1 77.31 14 MET B C 1
ATOM 1734 O O . MET B 1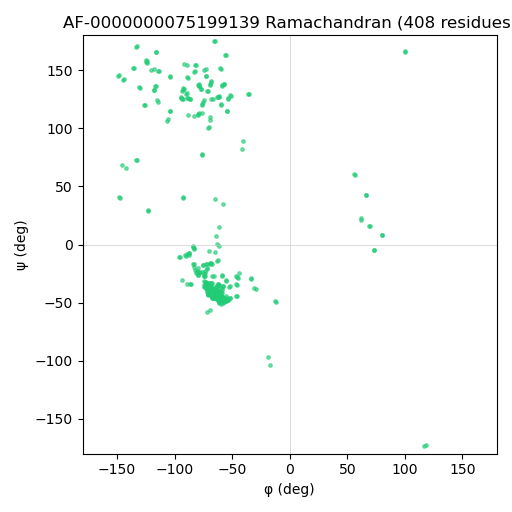 14 ? -46.656 -28.453 -6.855 1 77.31 14 MET B O 1
ATOM 1738 N N . ARG B 1 15 ? -47.906 -29.422 -5.324 1 76.75 15 ARG B N 1
ATOM 1739 C CA . ARG B 1 15 ? -47.219 -28.672 -4.273 1 76.75 15 ARG B CA 1
ATOM 1740 C C . ARG B 1 15 ? -45.781 -29.188 -4.094 1 76.75 15 ARG B C 1
ATOM 1742 O O . ARG B 1 15 ? -44.875 -28.391 -3.934 1 76.75 15 ARG B O 1
ATOM 1749 N N . LEU B 1 16 ? -45.719 -30.438 -4.219 1 80.81 16 LEU B N 1
ATOM 1750 C CA . LEU B 1 16 ? -44.406 -31.031 -4.109 1 80.81 16 LEU B CA 1
ATOM 1751 C C . LEU B 1 16 ? -43.531 -30.656 -5.312 1 80.81 16 LEU B C 1
ATOM 1753 O O . LEU B 1 16 ? -42.344 -30.359 -5.164 1 80.81 16 LEU B O 1
ATOM 1757 N N . ALA B 1 17 ? -44.156 -30.594 -6.402 1 78.69 17 ALA B N 1
ATOM 1758 C CA . ALA B 1 17 ? -43.469 -30.203 -7.621 1 78.69 17 ALA B CA 1
ATOM 1759 C C . ALA B 1 17 ? -43.062 -28.734 -7.578 1 78.69 17 ALA B C 1
ATOM 1761 O O . ALA B 1 17 ? -41.938 -28.391 -7.977 1 78.69 17 ALA B O 1
ATOM 1762 N N . THR B 1 18 ? -43.875 -27.938 -6.965 1 78.94 18 THR B N 1
ATOM 1763 C CA . THR B 1 18 ? -43.562 -26.516 -6.824 1 78.94 18 THR B CA 1
ATOM 1764 C C . THR B 1 18 ? -42.438 -26.312 -5.809 1 78.94 18 THR B C 1
ATOM 1766 O O . THR B 1 18 ? -41.562 -25.484 -6.02 1 78.94 18 THR B O 1
ATOM 1769 N N . LEU B 1 19 ? -42.469 -27.125 -4.898 1 77.69 19 LEU B N 1
ATOM 1770 C CA . LEU B 1 19 ? -41.438 -27.031 -3.877 1 77.69 19 LEU B CA 1
ATOM 1771 C C . LEU B 1 19 ? -40.094 -27.5 -4.422 1 77.69 19 LEU B C 1
ATOM 1773 O O . LEU B 1 19 ? -39.062 -26.859 -4.156 1 77.69 19 LEU B O 1
ATOM 1777 N N . VAL B 1 20 ? -40.188 -28.5 -5.227 1 76.19 20 VAL B N 1
ATOM 1778 C CA . VAL B 1 20 ? -38.969 -29.016 -5.82 1 76.19 20 VAL B CA 1
ATOM 1779 C C . VAL B 1 20 ? -38.406 -28.016 -6.836 1 76.19 20 VAL B C 1
ATOM 1781 O O . VAL B 1 20 ? -37.219 -27.781 -6.895 1 76.19 20 VAL B O 1
ATOM 1784 N N . ILE B 1 21 ? -39.312 -27.328 -7.465 1 75 21 ILE B N 1
ATOM 1785 C CA . ILE B 1 21 ? -38.875 -26.328 -8.445 1 75 21 ILE B CA 1
ATOM 1786 C C . ILE B 1 21 ? -38.312 -25.109 -7.738 1 75 21 ILE B C 1
ATOM 1788 O O . ILE B 1 21 ? -37.281 -24.562 -8.141 1 75 21 ILE B O 1
ATOM 1792 N N . ILE B 1 22 ? -38.906 -24.781 -6.637 1 71.5 22 ILE B N 1
ATOM 1793 C CA . ILE B 1 22 ? -38.438 -23.641 -5.867 1 71.5 22 ILE B CA 1
ATOM 1794 C C . ILE B 1 22 ? -37.094 -23.984 -5.219 1 71.5 22 ILE B C 1
ATOM 1796 O O . ILE B 1 22 ? -36.156 -23.172 -5.254 1 71.5 22 ILE B O 1
ATOM 1800 N N . CYS B 1 23 ? -37.031 -25.141 -4.719 1 69.62 23 CYS B N 1
ATOM 1801 C CA . CYS B 1 23 ? -35.781 -25.578 -4.098 1 69.62 23 CYS B CA 1
ATOM 1802 C C . CYS B 1 23 ? -34.688 -25.703 -5.141 1 69.62 23 CYS B C 1
ATOM 1804 O O . CYS B 1 23 ? -33.531 -25.328 -4.879 1 69.62 23 CYS B O 1
ATOM 1806 N N . GLY B 1 24 ? -35.062 -26.219 -6.301 1 66.44 24 GLY B N 1
ATOM 1807 C CA . GLY B 1 24 ? -34.125 -26.281 -7.395 1 66.44 24 GLY B CA 1
ATOM 1808 C C . GLY B 1 24 ? -33.688 -24.922 -7.891 1 66.44 24 GLY B C 1
ATOM 1809 O O . GLY B 1 24 ? -32.5 -24.703 -8.164 1 66.44 24 GLY B O 1
ATOM 1810 N N . ALA B 1 25 ? -34.562 -24.016 -7.953 1 64.94 25 ALA B N 1
ATOM 1811 C CA . ALA B 1 25 ? -34.25 -22.656 -8.383 1 64.94 25 ALA B CA 1
ATOM 1812 C C . ALA B 1 25 ? -33.406 -21.938 -7.352 1 64.94 25 ALA B C 1
ATOM 1814 O O . ALA B 1 25 ? -32.438 -21.234 -7.707 1 64.94 25 ALA B O 1
ATOM 1815 N N . ILE B 1 26 ? -33.625 -22.203 -6.152 1 65.81 26 ILE B N 1
ATOM 1816 C CA . ILE B 1 26 ? -32.844 -21.625 -5.074 1 65.81 26 ILE B CA 1
ATOM 1817 C C . ILE B 1 26 ? -31.438 -22.25 -5.07 1 65.81 26 ILE B C 1
ATOM 1819 O O . ILE B 1 26 ? -30.438 -21.547 -4.918 1 65.81 26 ILE B O 1
ATOM 1823 N N . GLY B 1 27 ? -31.453 -23.516 -5.301 1 62.31 27 GLY B N 1
ATOM 1824 C CA . GLY B 1 27 ? -30.156 -24.188 -5.398 1 62.31 27 GLY B CA 1
ATOM 1825 C C . GLY B 1 27 ? -29.328 -23.703 -6.566 1 62.31 27 GLY B C 1
ATOM 1826 O O . GLY B 1 27 ? -28.125 -23.453 -6.414 1 62.31 27 GLY B O 1
ATOM 1827 N N . LEU B 1 28 ? -29.875 -23.469 -7.656 1 65.81 28 LEU B N 1
ATOM 1828 C CA . LEU B 1 28 ? -29.203 -22.953 -8.836 1 65.81 28 LEU B CA 1
ATOM 1829 C C . LEU B 1 28 ? -28.75 -21.5 -8.625 1 65.81 28 LEU B C 1
ATOM 1831 O O . LEU B 1 28 ? -27.656 -21.125 -9.039 1 65.81 28 LEU B O 1
ATOM 1835 N N . GLN B 1 29 ? -29.484 -20.828 -7.91 1 58.91 29 GLN B N 1
ATOM 1836 C CA . GLN B 1 29 ? -29.125 -19.453 -7.57 1 58.91 29 GLN B CA 1
ATOM 1837 C C . GLN B 1 29 ? -27.938 -19.422 -6.621 1 58.91 29 GLN B C 1
ATOM 1839 O O . GLN B 1 29 ? -27.016 -18.609 -6.793 1 58.91 29 GLN B O 1
ATOM 1844 N N . ILE B 1 30 ? -27.906 -20.281 -5.746 1 60.22 30 ILE B N 1
ATOM 1845 C CA . ILE B 1 30 ? -26.812 -20.359 -4.785 1 60.22 30 ILE B CA 1
ATOM 1846 C C . ILE B 1 30 ? -25.531 -20.797 -5.492 1 60.22 30 ILE B C 1
ATOM 1848 O O . ILE B 1 30 ? -24.453 -20.219 -5.266 1 60.22 30 ILE B O 1
ATOM 1852 N N . GLU B 1 31 ? -25.641 -21.734 -6.312 1 60.69 31 GLU B N 1
ATOM 1853 C CA . GLU B 1 31 ? -24.484 -22.188 -7.082 1 60.69 31 GLU B CA 1
ATOM 1854 C C . GLU B 1 31 ? -23.984 -21.094 -8.008 1 60.69 31 GLU B C 1
ATOM 1856 O O . GLU B 1 31 ? -22.766 -20.906 -8.156 1 60.69 31 GLU B O 1
ATOM 1861 N N . CYS B 1 32 ? -24.781 -20.406 -8.586 1 56.5 32 CYS B N 1
ATOM 1862 C CA . CYS B 1 32 ? -24.422 -19.297 -9.453 1 56.5 32 CYS B CA 1
ATOM 1863 C C . CYS B 1 32 ? -23.734 -18.172 -8.664 1 56.5 32 CYS B C 1
ATOM 1865 O O . CYS B 1 32 ? -22.734 -17.625 -9.109 1 56.5 32 CYS B O 1
ATOM 1867 N N . ILE B 1 33 ? -24.219 -17.969 -7.512 1 54.16 33 ILE B N 1
ATOM 1868 C CA . ILE B 1 33 ? -23.625 -16.969 -6.633 1 54.16 33 ILE B CA 1
ATOM 1869 C C . ILE B 1 33 ? -22.219 -17.406 -6.211 1 54.16 33 ILE B C 1
ATOM 1871 O O . ILE B 1 33 ? -21.281 -16.625 -6.242 1 54.16 33 ILE B O 1
ATOM 1875 N N . ILE B 1 34 ? -22.094 -18.594 -5.898 1 52.59 34 ILE B N 1
ATOM 1876 C CA . ILE B 1 34 ? -20.797 -19.141 -5.516 1 52.59 34 ILE B CA 1
ATOM 1877 C C . ILE B 1 34 ? -19.844 -19.109 -6.711 1 52.59 34 ILE B C 1
ATOM 1879 O O . ILE B 1 34 ? -18.672 -18.719 -6.57 1 52.59 34 ILE B O 1
ATOM 1883 N N . TRP B 1 35 ? -20.328 -19.453 -7.797 1 51.94 35 TRP B N 1
ATOM 1884 C CA . TRP B 1 35 ? -19.516 -19.438 -9.008 1 51.94 35 TRP B CA 1
ATOM 1885 C C . TRP B 1 35 ? -19.125 -18 -9.375 1 51.94 35 TRP B C 1
ATOM 1887 O O . TRP B 1 35 ? -17.969 -17.734 -9.719 1 51.94 35 TRP B O 1
ATOM 1897 N N . ILE B 1 36 ? -19.969 -17.188 -9.242 1 47.41 36 ILE B N 1
ATOM 1898 C CA . ILE B 1 36 ? -19.703 -15.781 -9.523 1 47.41 36 ILE B CA 1
ATOM 1899 C C . ILE B 1 36 ? -18.719 -15.234 -8.484 1 47.41 36 ILE B C 1
ATOM 1901 O O . ILE B 1 36 ? -17.781 -14.516 -8.828 1 47.41 36 ILE B O 1
ATOM 1905 N N . GLN B 1 37 ? -18.984 -15.539 -7.293 1 44.28 37 GLN B N 1
ATOM 1906 C CA . GLN B 1 37 ? -18.047 -15.156 -6.234 1 44.28 37 GLN B CA 1
ATOM 1907 C C . GLN B 1 37 ? -16.656 -15.742 -6.477 1 44.28 37 GLN B C 1
ATOM 1909 O O . GLN B 1 37 ? -15.656 -15.055 -6.316 1 44.28 37 GLN B O 1
ATOM 1914 N N . HIS B 1 38 ? -16.688 -16.922 -6.809 1 44.94 38 HIS B N 1
ATOM 1915 C CA . HIS B 1 38 ? -15.422 -17.578 -7.109 1 44.94 38 HIS B CA 1
ATOM 1916 C C . HIS B 1 38 ? -14.766 -16.969 -8.344 1 44.94 38 HIS B C 1
ATOM 1918 O O . HIS B 1 38 ? -13.547 -16.75 -8.359 1 44.94 38 HIS B O 1
ATOM 1924 N N . SER B 1 39 ? -15.539 -16.703 -9.359 1 42.78 39 SER B N 1
ATOM 1925 C CA . SER B 1 39 ? -15.016 -16.078 -10.578 1 42.78 39 SER B CA 1
ATOM 1926 C C . SER B 1 39 ? -14.562 -14.648 -10.312 1 42.78 39 SER B C 1
ATOM 1928 O O . SER B 1 39 ? -13.523 -14.219 -10.828 1 42.78 39 SER B O 1
ATOM 1930 N N . ARG B 1 40 ? -15.367 -13.938 -9.648 1 40.72 40 ARG B N 1
ATOM 1931 C CA . ARG B 1 40 ? -15.031 -12.57 -9.258 1 40.72 40 ARG B CA 1
ATOM 1932 C C . ARG B 1 40 ? -13.758 -12.539 -8.414 1 40.72 40 ARG B C 1
ATOM 1934 O O . ARG B 1 40 ? -12.922 -11.648 -8.578 1 40.72 40 ARG B O 1
ATOM 1941 N N . GLN B 1 41 ? -13.688 -13.359 -7.441 1 42.31 41 GLN B N 1
ATOM 1942 C CA . GLN B 1 41 ? -12.469 -13.5 -6.652 1 42.31 41 GLN B CA 1
ATOM 1943 C C . GLN B 1 41 ? -11.266 -13.766 -7.547 1 42.31 41 GLN B C 1
ATOM 1945 O O . GLN B 1 41 ? -10.172 -13.242 -7.301 1 42.31 41 GLN B O 1
ATOM 1950 N N . ARG B 1 42 ? -11.594 -14.516 -8.531 1 41.22 42 ARG B N 1
ATOM 1951 C CA . ARG B 1 42 ? -10.492 -14.789 -9.453 1 41.22 42 ARG B CA 1
ATOM 1952 C C . ARG B 1 42 ? -10.133 -13.539 -10.258 1 41.22 42 ARG B C 1
ATOM 1954 O O . ARG B 1 42 ? -8.961 -13.289 -10.539 1 41.22 42 ARG B O 1
ATOM 1961 N N . LEU B 1 43 ? -11.195 -12.758 -10.602 1 40.69 43 LEU B N 1
ATOM 1962 C CA . LEU B 1 43 ? -10.938 -11.57 -11.414 1 40.69 43 LEU B CA 1
ATOM 1963 C C . LEU B 1 43 ? -10.211 -10.5 -10.609 1 40.69 43 LEU B C 1
ATOM 1965 O O . LEU B 1 43 ? -9.398 -9.75 -11.148 1 40.69 43 LEU B O 1
ATOM 1969 N N . SER B 1 44 ? -10.594 -10.391 -9.438 1 40.69 44 SER B N 1
ATOM 1970 C CA . SER B 1 44 ? -9.984 -9.352 -8.617 1 40.69 44 SER B CA 1
ATOM 1971 C C . SER B 1 44 ? -8.492 -9.594 -8.422 1 40.69 44 SER B C 1
ATOM 1973 O O . SER B 1 44 ? -7.703 -8.648 -8.359 1 40.69 44 SER B O 1
ATOM 1975 N N . THR B 1 45 ? -8.18 -10.836 -8.328 1 41.25 45 THR B N 1
ATOM 1976 C CA . THR B 1 45 ? -6.801 -11.188 -8.031 1 41.25 45 THR B CA 1
ATOM 1977 C C . THR B 1 45 ? -5.883 -10.82 -9.195 1 41.25 45 THR B C 1
ATOM 1979 O O . THR B 1 45 ? -4.668 -10.703 -9.016 1 41.25 45 THR B O 1
ATOM 1982 N N . HIS B 1 46 ? -6.434 -10.805 -10.383 1 43.94 46 HIS B N 1
ATOM 1983 C CA . HIS B 1 46 ? -5.48 -10.656 -11.477 1 43.94 46 HIS B CA 1
ATOM 1984 C C . HIS B 1 46 ? -5.297 -9.188 -11.852 1 43.94 46 HIS B C 1
ATOM 1986 O O . HIS B 1 46 ? -5.875 -8.719 -12.836 1 43.94 46 HIS B O 1
ATOM 1992 N N . ASN B 1 47 ? -5.23 -8.359 -10.93 1 45.75 47 ASN B N 1
ATOM 1993 C CA . ASN B 1 47 ? -5.074 -6.938 -11.234 1 45.75 47 ASN B CA 1
ATOM 1994 C C . ASN B 1 47 ? -3.994 -6.707 -12.281 1 45.75 47 ASN B C 1
ATOM 1996 O O . ASN B 1 47 ? -3.908 -5.621 -12.859 1 45.75 47 ASN B O 1
ATOM 2000 N N . ALA B 1 48 ? -2.959 -7.547 -12.234 1 49.28 48 ALA B N 1
ATOM 2001 C CA . ALA B 1 48 ? -1.925 -7.242 -13.219 1 49.28 48 ALA B CA 1
ATOM 2002 C C . ALA B 1 48 ? -1.937 -8.25 -14.359 1 49.28 48 ALA B C 1
ATOM 2004 O O . ALA B 1 48 ? -2.033 -9.461 -14.125 1 49.28 48 ALA B O 1
ATOM 2005 N N . ARG B 1 49 ? -2.482 -7.824 -15.672 1 48.88 49 ARG B N 1
ATOM 2006 C CA . ARG B 1 49 ? -2.381 -8.688 -16.844 1 48.88 49 ARG B CA 1
ATOM 2007 C C . ARG B 1 49 ? -0.965 -8.672 -17.406 1 48.88 49 ARG B C 1
ATOM 2009 O O . ARG B 1 49 ? -0.49 -7.641 -17.891 1 48.88 49 ARG B O 1
ATOM 2016 N N . SER B 1 50 ? -0.078 -9.422 -16.719 1 54.94 50 SER B N 1
ATOM 2017 C CA . SER B 1 50 ? 1.137 -9.641 -17.5 1 54.94 50 SER B CA 1
ATOM 2018 C C . SER B 1 50 ? 0.903 -10.648 -18.609 1 54.94 50 SER B C 1
ATOM 2020 O O . SER B 1 50 ? 0.134 -11.602 -18.453 1 54.94 50 SER B O 1
ATOM 2022 N N . SER B 1 51 ? 1.197 -10.211 -19.844 1 53.5 51 SER B N 1
ATOM 2023 C CA . SER B 1 51 ? 1.123 -11.086 -21.016 1 53.5 51 SER B CA 1
ATOM 2024 C C . SER B 1 51 ? 2.115 -12.234 -20.906 1 53.5 51 SER B C 1
ATOM 2026 O O . SER B 1 51 ? 2.164 -13.109 -21.766 1 53.5 51 SER B O 1
ATOM 2028 N N . ASP B 1 52 ? 2.799 -12.242 -19.875 1 63.03 52 ASP B N 1
ATOM 2029 C CA . ASP B 1 52 ? 3.795 -13.305 -19.766 1 63.03 52 ASP B CA 1
ATOM 2030 C C . ASP B 1 52 ? 3.146 -14.625 -19.359 1 63.03 52 ASP B C 1
ATOM 2032 O O . ASP B 1 52 ? 2.559 -14.742 -18.281 1 63.03 52 ASP B O 1
ATOM 2036 N N . GLN B 1 53 ? 3.168 -15.57 -20.266 1 63.31 53 GLN B N 1
ATOM 2037 C CA . GLN B 1 53 ? 2.555 -16.891 -20.109 1 63.31 53 GLN B CA 1
ATOM 2038 C C . GLN B 1 53 ? 3.072 -17.594 -18.859 1 63.31 53 GLN B C 1
ATOM 2040 O O . GLN B 1 53 ? 2.381 -18.438 -18.281 1 63.31 53 GLN B O 1
ATOM 2045 N N . ALA B 1 54 ? 4.305 -17.344 -18.469 1 67.81 54 ALA B N 1
ATOM 2046 C CA . ALA B 1 54 ? 4.875 -17.984 -17.297 1 67.81 54 ALA B CA 1
ATOM 2047 C C . ALA B 1 54 ? 4.059 -17.672 -16.047 1 67.81 54 ALA B C 1
ATOM 2049 O O . ALA B 1 54 ? 3.988 -18.469 -15.117 1 67.81 54 ALA B O 1
ATOM 2050 N N . ILE B 1 55 ? 3.42 -16.609 -16.078 1 70.06 55 ILE B N 1
ATOM 2051 C CA . ILE B 1 55 ? 2.68 -16.125 -14.914 1 70.06 55 ILE B CA 1
ATOM 2052 C C . ILE B 1 55 ? 1.412 -16.953 -14.727 1 70.06 55 ILE B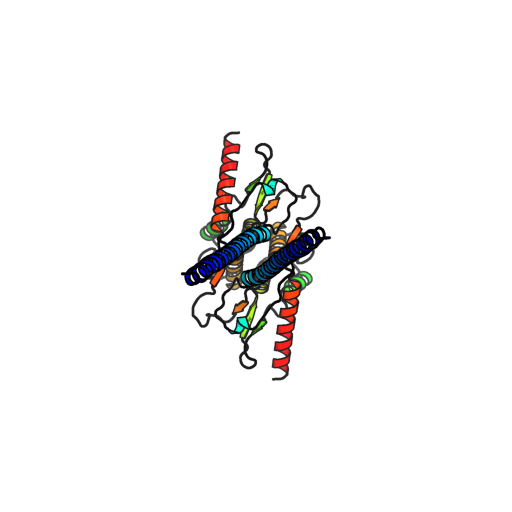 C 1
ATOM 2054 O O . ILE B 1 55 ? 0.99 -17.203 -13.594 1 70.06 55 ILE B O 1
ATOM 2058 N N . ASP B 1 56 ? 0.974 -17.438 -15.719 1 67.88 56 ASP B N 1
ATOM 2059 C CA . ASP B 1 56 ? -0.281 -18.188 -15.672 1 67.88 56 ASP B CA 1
ATOM 2060 C C . ASP B 1 56 ? -0.092 -19.531 -14.977 1 67.88 56 ASP B C 1
ATOM 2062 O O . ASP B 1 56 ? -1.057 -20.125 -14.492 1 67.88 56 ASP B O 1
ATOM 2066 N N . SER B 1 57 ? 1.137 -19.922 -14.867 1 65.5 57 SER B N 1
ATOM 2067 C CA . SER B 1 57 ? 1.396 -21.234 -14.305 1 65.5 57 SER B CA 1
ATOM 2068 C C . SER B 1 57 ? 1.417 -21.188 -12.781 1 65.5 57 SER B C 1
ATOM 2070 O O . SER B 1 57 ? 1.301 -22.234 -12.117 1 65.5 57 SER B O 1
ATOM 2072 N N . TRP B 1 58 ? 1.532 -20.109 -12.219 1 75.81 58 TRP B N 1
ATOM 2073 C CA . TRP B 1 58 ? 1.627 -19.984 -10.766 1 75.81 58 TRP B CA 1
ATOM 2074 C C . TRP B 1 58 ? 0.315 -19.484 -10.172 1 75.81 58 TRP B C 1
ATOM 2076 O O . TRP B 1 58 ? -0.192 -18.438 -10.578 1 75.81 58 TRP B O 1
ATOM 2086 N N . GLN B 1 59 ? -0.219 -20.469 -9.367 1 77.56 59 GLN B N 1
ATOM 2087 C CA . GLN B 1 59 ? -1.521 -20.109 -8.812 1 77.56 59 GLN B CA 1
ATOM 2088 C C . GLN B 1 59 ? -1.454 -19.984 -7.293 1 77.56 59 GLN B C 1
ATOM 2090 O O . GLN B 1 59 ? -0.898 -20.859 -6.621 1 77.56 59 GLN B O 1
ATOM 2095 N N . ILE B 1 60 ? -1.836 -18.875 -6.793 1 81.69 60 ILE B N 1
ATOM 2096 C CA . ILE B 1 60 ? -2.08 -18.672 -5.371 1 81.69 60 ILE B CA 1
ATOM 2097 C C . ILE B 1 60 ? -3.561 -18.891 -5.066 1 81.69 60 ILE B C 1
ATOM 2099 O O . ILE B 1 60 ? -4.43 -18.344 -5.746 1 81.69 60 ILE B O 1
ATOM 2103 N N . PRO B 1 61 ? -3.793 -19.781 -4.082 1 80 61 PRO B N 1
ATOM 2104 C CA . PRO B 1 61 ? -5.203 -19.984 -3.746 1 80 61 PRO B CA 1
ATOM 2105 C C . PRO B 1 61 ? -5.914 -18.688 -3.373 1 80 61 PRO B C 1
ATOM 2107 O O . PRO B 1 61 ? -5.262 -17.672 -3.123 1 80 61 PRO B O 1
ATOM 2110 N N . ALA B 1 62 ? -7.238 -18.875 -3.443 1 82.75 62 ALA B N 1
ATOM 2111 C CA . ALA B 1 62 ? -8.031 -17.75 -2.982 1 82.75 62 ALA B CA 1
ATOM 2112 C C . ALA B 1 62 ? -7.707 -17.406 -1.53 1 82.75 62 ALA B C 1
ATOM 2114 O O . ALA B 1 62 ? -7.539 -18.297 -0.698 1 82.75 62 ALA B O 1
ATOM 2115 N N . LEU B 1 63 ? -7.594 -16.141 -1.28 1 88.38 63 LEU B N 1
ATOM 2116 C CA . LEU B 1 63 ? -7.219 -15.688 0.056 1 88.38 63 LEU B CA 1
ATOM 2117 C C . LEU B 1 63 ? -8.453 -15.391 0.897 1 88.38 63 LEU B C 1
ATOM 2119 O O . LEU B 1 63 ? -9.289 -14.57 0.507 1 88.38 63 LEU B O 1
ATOM 2123 N N . ASP B 1 64 ? -8.539 -16.016 2.043 1 87.12 64 ASP B N 1
ATOM 2124 C CA . ASP B 1 64 ? -9.672 -15.836 2.951 1 87.12 64 ASP B CA 1
ATOM 2125 C C . ASP B 1 64 ? -9.609 -14.461 3.625 1 87.12 64 ASP B C 1
ATOM 2127 O O . ASP B 1 64 ? -8.523 -13.945 3.893 1 87.12 64 ASP B O 1
ATOM 2131 N N . PRO B 1 65 ? -10.875 -13.953 3.814 1 88.94 65 PRO B N 1
ATOM 2132 C CA . PRO B 1 65 ? -10.883 -12.727 4.625 1 88.94 65 PRO B CA 1
ATOM 2133 C C . PRO B 1 65 ? -10.516 -12.984 6.082 1 88.94 65 PRO B C 1
ATOM 2135 O O . PRO B 1 65 ? -10.891 -14.023 6.645 1 88.94 65 PRO B O 1
ATOM 2138 N N . ILE B 1 66 ? -9.719 -12.133 6.641 1 88.12 66 ILE B N 1
ATOM 2139 C CA . ILE B 1 66 ? -9.367 -12.203 8.055 1 88.12 66 ILE B CA 1
ATOM 2140 C C . ILE B 1 66 ? -9.414 -10.812 8.672 1 88.12 66 ILE B C 1
ATOM 2142 O O . ILE B 1 66 ? -9.234 -9.812 7.977 1 88.12 66 ILE B O 1
ATOM 2146 N N . LEU B 1 67 ? -9.688 -10.758 9.984 1 86.94 67 LEU B N 1
ATOM 2147 C CA . LEU B 1 67 ? -9.68 -9.484 10.695 1 86.94 67 LEU B CA 1
ATOM 2148 C C . LEU B 1 67 ? -8.312 -9.219 11.328 1 86.94 67 LEU B C 1
ATOM 2150 O O . LEU B 1 67 ? -7.719 -10.117 11.922 1 86.94 67 LEU B O 1
ATOM 2154 N N . MET B 1 68 ? -7.84 -8.008 11.094 1 85.75 68 MET B N 1
ATOM 2155 C CA . MET B 1 68 ? -6.566 -7.594 11.688 1 85.75 68 MET B CA 1
ATOM 2156 C C . MET B 1 68 ? -6.695 -6.246 12.383 1 85.75 68 MET B C 1
ATOM 2158 O O . MET B 1 68 ? -7.34 -5.332 11.859 1 85.75 68 MET B O 1
ATOM 2162 N N . ALA B 1 69 ? -6.117 -6.188 13.625 1 82.69 69 ALA B N 1
ATOM 2163 C CA . ALA B 1 69 ? -6.047 -4.914 14.336 1 82.69 69 ALA B CA 1
ATOM 2164 C C . ALA B 1 69 ? -4.762 -4.164 13.984 1 82.69 69 ALA B C 1
ATOM 2166 O O . ALA B 1 69 ? -3.676 -4.746 13.984 1 82.69 69 ALA B O 1
ATOM 2167 N N . PHE B 1 70 ? -4.949 -2.939 13.641 1 83.44 70 PHE B N 1
ATOM 2168 C CA . PHE B 1 70 ? -3.779 -2.123 13.344 1 83.44 70 PHE B CA 1
ATOM 2169 C C . PHE B 1 70 ? -3.26 -1.449 14.609 1 83.44 70 PHE B C 1
ATOM 2171 O O . PHE B 1 70 ? -4.035 -0.875 15.375 1 83.44 70 PHE B O 1
ATOM 2178 N N . GLU B 1 71 ? -1.942 -1.659 14.883 1 78.69 71 GLU B N 1
ATOM 2179 C CA . GLU B 1 71 ? -1.284 -1.017 16.016 1 78.69 71 GLU B CA 1
ATOM 2180 C C . GLU B 1 71 ? 0.187 -0.743 15.719 1 78.69 71 GLU B C 1
ATOM 2182 O O . GLU B 1 71 ? 0.801 -1.439 14.906 1 78.69 71 GLU B O 1
ATOM 2187 N N . ASP B 1 72 ? 0.617 0.367 16.281 1 78.31 72 ASP B N 1
ATOM 2188 C CA . ASP B 1 72 ? 2.062 0.563 16.266 1 78.31 72 ASP B CA 1
ATOM 2189 C C . ASP B 1 72 ? 2.766 -0.422 17.188 1 78.31 72 ASP B C 1
ATOM 2191 O O . ASP B 1 72 ? 2.59 -0.365 18.406 1 78.31 72 ASP B O 1
ATOM 2195 N N . SER B 1 73 ? 3.387 -1.342 16.562 1 75.25 73 SER B N 1
ATOM 2196 C CA . SER B 1 73 ? 4 -2.416 17.344 1 75.25 73 SER B CA 1
ATOM 2197 C C . SER B 1 73 ? 5.43 -2.066 17.734 1 75.25 73 SER B C 1
ATOM 2199 O O . SER B 1 73 ? 6.066 -1.22 17.109 1 75.25 73 SER B O 1
ATOM 2201 N N . VAL B 1 74 ? 5.855 -2.715 18.875 1 80.69 74 VAL B N 1
ATOM 2202 C CA . VAL B 1 74 ? 7.258 -2.604 19.266 1 80.69 74 VAL B CA 1
ATOM 2203 C C . VAL B 1 74 ? 8.141 -3.324 18.25 1 80.69 74 VAL B C 1
ATOM 2205 O O . VAL B 1 74 ? 9.352 -3.107 18.203 1 80.69 74 VAL B O 1
ATOM 2208 N N . HIS B 1 75 ? 7.512 -4.133 17.484 1 86.88 75 HIS B N 1
ATOM 2209 C CA . HIS B 1 75 ? 8.227 -4.82 16.406 1 86.88 75 HIS B CA 1
ATOM 2210 C C . HIS B 1 75 ? 8.375 -3.926 15.188 1 86.88 75 HIS B C 1
ATOM 2212 O O . HIS B 1 75 ? 7.625 -2.967 15.016 1 86.88 75 HIS B O 1
ATOM 2218 N N . TYR B 1 76 ? 9.445 -4.25 14.414 1 91.38 76 TYR B N 1
ATOM 2219 C CA . TYR B 1 76 ? 9.727 -3.547 13.172 1 91.38 76 TYR B CA 1
ATOM 2220 C C . TYR B 1 76 ? 10.109 -2.096 13.438 1 91.38 76 TYR B C 1
ATOM 2222 O O . TYR B 1 76 ? 9.562 -1.178 12.828 1 91.38 76 TYR B O 1
ATOM 2230 N N . SER B 1 77 ? 10.914 -2.021 14.461 1 88 77 SER B N 1
ATOM 2231 C CA . SER B 1 77 ? 11.516 -0.715 14.719 1 88 77 SER B CA 1
ATOM 2232 C C . SER B 1 77 ? 12.445 -0.3 13.586 1 88 77 SER B C 1
ATOM 2234 O O . SER B 1 77 ? 12.586 -1.02 12.594 1 88 77 SER B O 1
ATOM 2236 N N . ILE B 1 78 ? 12.922 0.88 13.719 1 86.06 78 ILE B N 1
ATOM 2237 C CA . ILE B 1 78 ? 13.727 1.402 12.617 1 86.06 78 ILE B CA 1
ATOM 2238 C C . ILE B 1 78 ? 15.18 0.962 12.789 1 86.06 78 ILE B C 1
ATOM 2240 O O . ILE B 1 78 ? 15.828 0.546 11.828 1 86.06 78 ILE B O 1
ATOM 2244 N N . HIS B 1 79 ? 15.594 0.871 14 1 83.75 79 HIS B N 1
ATOM 2245 C CA . HIS B 1 79 ? 17.016 0.748 14.266 1 83.75 79 HIS B CA 1
ATOM 2246 C C . HIS B 1 79 ? 17.359 -0.614 14.867 1 83.75 79 HIS B C 1
ATOM 2248 O O . HIS B 1 79 ? 16.562 -1.17 15.633 1 83.75 79 HIS B O 1
ATOM 2254 N N . GLY B 1 80 ? 18.688 -1.051 14.492 1 84.94 80 GLY B N 1
ATOM 2255 C CA . GLY B 1 80 ? 19.25 -2.182 15.211 1 84.94 80 GLY B CA 1
ATOM 2256 C C . GLY B 1 80 ? 19.141 -3.49 14.453 1 84.94 80 GLY B C 1
ATOM 2257 O O . GLY B 1 80 ? 18.359 -3.594 13.5 1 84.94 80 GLY B O 1
ATOM 2258 N N . ALA B 1 81 ? 19.859 -4.449 14.922 1 89.31 81 ALA B N 1
ATOM 2259 C CA . ALA B 1 81 ? 19.953 -5.754 14.266 1 89.31 81 ALA B CA 1
ATOM 2260 C C . ALA B 1 81 ? 18.625 -6.508 14.352 1 89.31 81 ALA B C 1
ATOM 2262 O O . ALA B 1 81 ? 18.25 -7.207 13.406 1 89.31 81 ALA B O 1
ATOM 2263 N N . VAL B 1 82 ? 18.016 -6.398 15.469 1 89.44 82 VAL B N 1
ATOM 2264 C CA . VAL B 1 82 ? 16.734 -7.066 15.633 1 89.44 82 VAL B CA 1
ATOM 2265 C C . VAL B 1 82 ? 15.727 -6.5 14.641 1 89.44 82 VAL B C 1
ATOM 2267 O O . VAL B 1 82 ? 15.008 -7.25 13.977 1 89.44 82 VAL B O 1
ATOM 2270 N N . ALA B 1 83 ? 15.664 -5.227 14.5 1 90.12 83 ALA B N 1
ATOM 2271 C CA . ALA B 1 83 ? 14.781 -4.57 13.539 1 90.12 83 ALA B CA 1
ATOM 2272 C C . ALA B 1 83 ? 15.094 -5.02 12.109 1 90.12 83 ALA B C 1
ATOM 2274 O O . ALA B 1 83 ? 14.18 -5.336 11.344 1 90.12 83 ALA B O 1
ATOM 2275 N N . LYS B 1 84 ? 16.391 -5.035 11.82 1 91.81 84 LYS B N 1
ATOM 2276 C CA . LYS B 1 84 ? 16.781 -5.484 10.492 1 91.81 84 LYS B CA 1
ATOM 2277 C C . LYS B 1 84 ? 16.281 -6.895 10.211 1 91.81 84 LYS B C 1
ATOM 2279 O O . LYS B 1 84 ? 15.75 -7.164 9.133 1 91.81 84 LYS B O 1
ATOM 2284 N N . ALA B 1 85 ? 16.484 -7.73 11.148 1 93.81 85 ALA B N 1
ATOM 2285 C CA . ALA B 1 85 ? 16.047 -9.117 10.984 1 93.81 85 ALA B CA 1
ATOM 2286 C C . ALA B 1 85 ? 14.531 -9.195 10.805 1 93.81 85 ALA B C 1
ATOM 2288 O O . ALA B 1 85 ? 14.039 -9.984 10 1 93.81 85 ALA B O 1
ATOM 2289 N N . GLU B 1 86 ? 13.773 -8.453 11.555 1 95.06 86 GLU B N 1
ATOM 2290 C CA . GLU B 1 86 ? 12.32 -8.414 11.438 1 95.06 86 GLU B CA 1
ATOM 2291 C C . GLU B 1 86 ? 11.883 -7.945 10.055 1 95.06 86 GLU B C 1
ATOM 2293 O O . GLU B 1 86 ? 11.031 -8.57 9.414 1 95.06 86 GLU B O 1
ATOM 2298 N N . TRP B 1 87 ? 12.492 -6.898 9.578 1 96.31 87 TRP B N 1
ATOM 2299 C CA . TRP B 1 87 ? 12.148 -6.371 8.258 1 96.31 87 TRP B CA 1
ATOM 2300 C C . TRP B 1 87 ? 12.547 -7.355 7.164 1 96.31 87 TRP B C 1
ATOM 2302 O O . TRP B 1 87 ? 11.797 -7.559 6.203 1 96.31 87 TRP B O 1
ATOM 2312 N N . ASP B 1 88 ? 13.68 -8.008 7.293 1 94.56 88 ASP B N 1
ATOM 2313 C CA . ASP B 1 88 ? 14.125 -9.008 6.324 1 94.56 88 ASP B CA 1
ATOM 2314 C C . ASP B 1 88 ? 13.148 -10.188 6.266 1 94.56 88 ASP B C 1
ATOM 2316 O O . ASP B 1 88 ? 12.953 -10.781 5.207 1 94.56 88 ASP B O 1
ATOM 2320 N N . SER B 1 89 ? 12.578 -10.5 7.344 1 96.38 89 SER B N 1
ATOM 2321 C CA . SER B 1 89 ? 11.688 -11.656 7.422 1 96.38 89 SER B CA 1
ATOM 2322 C C . SER B 1 89 ? 10.398 -11.414 6.641 1 96.38 89 SER B C 1
ATOM 2324 O O . SER B 1 89 ? 9.656 -12.352 6.348 1 96.38 89 SER B O 1
ATOM 2326 N N . LEU B 1 90 ? 10.086 -10.172 6.297 1 97.25 90 LEU B N 1
ATOM 2327 C CA . LEU B 1 90 ? 8.867 -9.82 5.562 1 97.25 90 LEU B CA 1
ATOM 2328 C C . LEU B 1 90 ? 8.961 -10.281 4.113 1 97.25 90 LEU B C 1
ATOM 2330 O O . LEU B 1 90 ? 7.945 -10.391 3.424 1 97.25 90 LEU B O 1
ATOM 2334 N N . VAL B 1 91 ? 10.172 -10.5 3.641 1 97.81 91 VAL B N 1
ATOM 2335 C CA . VAL B 1 91 ? 10.383 -10.797 2.229 1 97.81 91 VAL B CA 1
ATOM 2336 C C . VAL B 1 91 ? 11.312 -12 2.09 1 97.81 91 VAL B C 1
ATOM 2338 O O . VAL B 1 91 ? 12.438 -11.867 1.609 1 97.81 91 VAL B O 1
ATOM 2341 N N . PRO B 1 92 ? 10.82 -13.219 2.4 1 96.62 92 PRO B N 1
ATOM 2342 C CA . PRO B 1 92 ? 11.68 -14.398 2.299 1 96.62 92 PRO B CA 1
ATOM 2343 C C . PRO B 1 92 ? 12.273 -14.586 0.904 1 96.62 92 PRO B C 1
ATOM 2345 O O . PRO B 1 92 ? 11.586 -14.352 -0.096 1 96.62 92 PRO B O 1
ATOM 2348 N N . GLY B 1 93 ? 13.617 -14.961 0.928 1 96.06 93 GLY B N 1
ATOM 2349 C CA . GLY B 1 93 ? 14.289 -15.164 -0.346 1 96.06 93 GLY B CA 1
ATOM 2350 C C . GLY B 1 93 ? 14.328 -13.906 -1.197 1 96.06 93 GLY B C 1
ATOM 2351 O O . GLY B 1 93 ? 14.25 -13.977 -2.426 1 96.06 93 GLY B O 1
ATOM 2352 N N . ASP B 1 94 ? 14.203 -12.734 -0.533 1 95.19 94 ASP B N 1
ATOM 2353 C CA . ASP B 1 94 ? 14.211 -11.422 -1.179 1 95.19 94 ASP B CA 1
ATOM 2354 C C . ASP B 1 94 ? 12.953 -11.219 -2.023 1 95.19 94 ASP B C 1
ATOM 2356 O O . ASP B 1 94 ? 12.945 -10.398 -2.941 1 95.19 94 ASP B O 1
ATOM 2360 N N . GLY B 1 95 ? 11.992 -12.094 -1.73 1 96.25 95 GLY B N 1
ATOM 2361 C CA . GLY B 1 95 ? 10.703 -11.977 -2.4 1 96.25 95 GLY B CA 1
ATOM 2362 C C . GLY B 1 95 ? 10.703 -12.562 -3.799 1 96.25 95 GLY B C 1
ATOM 2363 O O . GLY B 1 95 ? 9.727 -12.414 -4.535 1 96.25 95 GLY B O 1
ATOM 2364 N N . LEU B 1 96 ? 11.758 -13.219 -4.145 1 95.31 96 LEU B N 1
ATOM 2365 C CA . LEU B 1 96 ? 11.875 -13.766 -5.488 1 95.31 96 LEU B CA 1
ATOM 2366 C C . LEU B 1 96 ? 11.078 -15.055 -5.625 1 95.31 96 LEU B C 1
ATOM 2368 O O . LEU B 1 96 ? 11.07 -15.891 -4.715 1 95.31 96 LEU B O 1
ATOM 2372 N N . ILE B 1 97 ? 10.383 -15.18 -6.695 1 94.31 97 ILE B N 1
ATOM 2373 C CA . ILE B 1 97 ? 9.797 -16.438 -7.145 1 94.31 97 ILE B CA 1
ATOM 2374 C C . ILE B 1 97 ? 10.266 -16.75 -8.562 1 94.31 97 ILE B C 1
ATOM 2376 O O . ILE B 1 97 ? 10.672 -15.844 -9.305 1 94.31 97 ILE B O 1
ATOM 2380 N N . TYR B 1 98 ? 10.188 -17.953 -8.883 1 92.94 98 TYR B N 1
ATOM 2381 C CA . TYR B 1 98 ? 10.727 -18.422 -10.156 1 92.94 98 TYR B CA 1
ATOM 2382 C C . TYR B 1 98 ? 9.672 -19.172 -10.961 1 92.94 98 TYR B C 1
ATOM 2384 O O . TYR B 1 98 ? 9.117 -20.172 -10.477 1 92.94 98 TYR B O 1
ATOM 2392 N N . LEU B 1 99 ? 9.43 -18.625 -12.125 1 90.5 99 LEU B N 1
ATOM 2393 C CA . LEU B 1 99 ? 8.391 -19.203 -12.969 1 90.5 99 LEU B CA 1
ATOM 2394 C C . LEU B 1 99 ? 8.938 -19.547 -14.344 1 90.5 99 LEU B C 1
ATOM 2396 O O . LEU B 1 99 ? 9.891 -18.922 -14.812 1 90.5 99 LEU B O 1
ATOM 2400 N N . GLY B 1 100 ? 8.25 -20.484 -15.023 1 86.31 100 GLY B N 1
ATOM 2401 C CA . GLY B 1 100 ? 8.648 -20.953 -16.344 1 86.31 100 GLY B CA 1
ATOM 2402 C C . GLY B 1 100 ? 9.008 -22.422 -16.375 1 86.31 100 GLY B C 1
ATOM 2403 O O . GLY B 1 100 ? 8.797 -23.141 -15.398 1 86.31 100 GLY B O 1
ATOM 2404 N N . GLU B 1 101 ? 9.516 -22.797 -17.594 1 80.25 101 GLU B N 1
ATOM 2405 C CA . GLU B 1 101 ? 9.969 -24.172 -17.75 1 80.25 101 GLU B CA 1
ATOM 2406 C C . GLU B 1 101 ? 11.289 -24.406 -17 1 80.25 101 GLU B C 1
ATOM 2408 O O . GLU B 1 101 ? 12.047 -23.469 -16.766 1 80.25 101 GLU B O 1
ATOM 2413 N N . GLN B 1 102 ? 11.484 -25.625 -16.562 1 73.75 102 GLN B N 1
ATOM 2414 C CA . GLN B 1 102 ? 12.625 -26 -15.734 1 73.75 102 GLN B CA 1
ATOM 2415 C C . GLN B 1 102 ? 13.93 -25.438 -16.312 1 73.75 102 GLN B C 1
ATOM 2417 O O . GLN B 1 102 ? 14.727 -24.844 -15.578 1 73.75 102 GLN B O 1
ATOM 2422 N N . ALA B 1 103 ? 14.109 -25.547 -17.562 1 77.25 103 ALA B N 1
ATOM 2423 C CA . ALA B 1 103 ? 15.375 -25.156 -18.172 1 77.25 103 ALA B CA 1
ATOM 2424 C C . ALA B 1 103 ? 15.414 -23.656 -18.422 1 77.25 103 ALA B C 1
ATOM 2426 O O . ALA B 1 103 ? 16.484 -23.094 -18.703 1 77.25 103 ALA B O 1
ATOM 2427 N N . SER B 1 104 ? 14.297 -22.922 -18.125 1 83.38 104 SER B N 1
ATOM 2428 C CA . SER B 1 104 ? 14.25 -21.516 -18.5 1 83.38 104 SER B CA 1
ATOM 2429 C C . SER B 1 104 ? 13.438 -20.703 -17.5 1 83.38 104 SER B C 1
ATOM 2431 O O . SER B 1 104 ? 12.672 -19.812 -17.875 1 83.38 104 SER B O 1
ATOM 2433 N N . GLU B 1 105 ? 13.633 -21.047 -16.25 1 88.06 105 GLU B N 1
ATOM 2434 C CA . GLU B 1 105 ? 12.922 -20.281 -15.234 1 88.06 105 GLU B CA 1
ATOM 2435 C C . GLU B 1 105 ? 13.453 -18.859 -15.156 1 88.06 105 GLU B C 1
ATOM 2437 O O . GLU B 1 105 ? 14.648 -18.625 -15.305 1 88.06 105 GLU B O 1
ATOM 2442 N N . ARG B 1 106 ? 12.516 -17.953 -15 1 89.5 106 ARG B N 1
ATOM 2443 C CA . ARG B 1 106 ? 12.859 -16.547 -14.844 1 89.5 106 ARG B CA 1
ATOM 2444 C C . ARG B 1 106 ? 12.391 -16.016 -13.492 1 89.5 106 ARG B C 1
ATOM 2446 O O . ARG B 1 106 ? 11.422 -16.516 -12.922 1 89.5 106 ARG B O 1
ATOM 2453 N N . PRO B 1 107 ? 13.055 -15.039 -12.938 1 91.75 107 PRO B N 1
ATOM 2454 C CA . PRO B 1 107 ? 12.672 -14.469 -11.641 1 91.75 107 PRO B CA 1
ATOM 2455 C C . PRO B 1 107 ? 11.508 -13.492 -11.75 1 91.75 107 PRO B C 1
ATOM 2457 O O . PRO B 1 107 ? 11.445 -12.695 -12.688 1 91.75 107 PRO B O 1
ATOM 2460 N N . PHE B 1 108 ? 10.617 -13.617 -10.812 1 91.81 108 PHE B N 1
ATOM 2461 C CA . PHE B 1 108 ? 9.469 -12.734 -10.633 1 91.81 108 PHE B CA 1
ATOM 2462 C C . PHE B 1 108 ? 9.336 -12.32 -9.172 1 91.81 108 PHE B C 1
ATOM 2464 O O . PHE B 1 108 ? 10.055 -12.82 -8.305 1 91.81 108 PHE B O 1
ATOM 2471 N N . MET B 1 109 ? 8.469 -11.414 -8.992 1 93.31 109 MET B N 1
ATOM 2472 C CA . MET B 1 109 ? 8.117 -10.992 -7.641 1 93.31 109 MET B CA 1
ATOM 2473 C C . MET B 1 109 ? 6.641 -10.633 -7.547 1 93.31 109 MET B C 1
ATOM 2475 O O . MET B 1 109 ? 6.086 -10.031 -8.469 1 93.31 109 MET B O 1
ATOM 2479 N N . ILE B 1 110 ? 6.074 -10.992 -6.441 1 93.38 110 ILE B N 1
ATOM 2480 C CA . ILE B 1 110 ? 4.695 -10.562 -6.227 1 93.38 110 ILE B CA 1
ATOM 2481 C C . ILE B 1 110 ? 4.68 -9.133 -5.691 1 93.38 110 ILE B C 1
ATOM 2483 O O . ILE B 1 110 ? 5.566 -8.742 -4.922 1 93.38 110 ILE B O 1
ATOM 2487 N N . SER B 1 111 ? 3.65 -8.414 -6.027 1 94 111 SER B N 1
ATOM 2488 C CA . SER B 1 111 ? 3.6 -6.988 -5.719 1 94 111 SER B CA 1
ATOM 2489 C C . SER B 1 111 ? 3.65 -6.746 -4.215 1 94 111 SER B C 1
ATOM 2491 O O . SER B 1 111 ? 4.242 -5.766 -3.76 1 94 111 SER B O 1
ATOM 2493 N N . MET B 1 112 ? 3.059 -7.602 -3.393 1 96.56 112 MET B N 1
ATOM 2494 C CA . MET B 1 112 ? 3.133 -7.441 -1.943 1 96.56 112 MET B CA 1
ATOM 2495 C C . MET B 1 112 ? 4.582 -7.469 -1.466 1 96.56 112 MET B C 1
ATOM 2497 O O . MET B 1 112 ? 5 -6.609 -0.687 1 96.56 112 MET B O 1
ATOM 2501 N N . PHE B 1 113 ? 5.328 -8.438 -1.947 1 97.62 113 PHE B N 1
ATOM 2502 C CA . PHE B 1 113 ? 6.73 -8.547 -1.566 1 97.62 113 PHE B CA 1
ATOM 2503 C C . PHE B 1 113 ? 7.531 -7.371 -2.104 1 97.62 113 PHE B C 1
ATOM 2505 O O . PHE B 1 113 ? 8.43 -6.863 -1.428 1 97.62 113 PHE B O 1
ATOM 2512 N N . HIS B 1 114 ? 7.211 -7 -3.344 1 96.19 114 HIS B N 1
ATOM 2513 C CA . HIS B 1 114 ? 7.879 -5.84 -3.918 1 96.19 114 HIS B CA 1
ATOM 2514 C C . HIS B 1 114 ? 7.672 -4.598 -3.057 1 96.19 114 HIS B C 1
ATOM 2516 O O . HIS B 1 114 ? 8.625 -3.887 -2.744 1 96.19 114 HIS B O 1
ATOM 2522 N N . GLU B 1 115 ? 6.445 -4.379 -2.633 1 97.94 115 GLU B N 1
ATOM 2523 C CA . GLU B 1 115 ? 6.125 -3.234 -1.782 1 97.94 115 GLU B CA 1
ATOM 2524 C C . GLU B 1 115 ? 6.867 -3.311 -0.452 1 97.94 115 GLU B C 1
ATOM 2526 O O . GLU B 1 115 ? 7.434 -2.314 0.006 1 97.94 115 GLU B O 1
ATOM 2531 N N . LEU B 1 116 ? 6.867 -4.477 0.172 1 98.44 116 LEU B N 1
ATOM 2532 C CA . LEU B 1 116 ? 7.535 -4.656 1.457 1 98.44 116 LEU B CA 1
ATOM 2533 C C . LEU B 1 116 ? 9.039 -4.477 1.313 1 98.44 116 LEU B C 1
ATOM 2535 O O . LEU B 1 116 ? 9.688 -3.9 2.189 1 98.44 116 LEU B O 1
ATOM 2539 N N . ARG B 1 117 ? 9.602 -4.938 0.243 1 97 117 ARG B N 1
ATOM 2540 C CA . ARG B 1 117 ? 11.031 -4.762 -0.019 1 97 117 ARG B CA 1
ATOM 2541 C C . ARG B 1 117 ? 11.375 -3.287 -0.174 1 97 117 ARG B C 1
ATOM 2543 O O . ARG B 1 117 ? 12.375 -2.816 0.385 1 97 117 ARG B O 1
ATOM 2550 N N . CYS B 1 118 ? 10.57 -2.629 -0.912 1 96.81 118 CYS B N 1
ATOM 2551 C CA . CYS B 1 118 ? 10.781 -1.195 -1.091 1 96.81 118 CYS B CA 1
ATOM 2552 C C . CYS B 1 118 ? 10.727 -0.466 0.247 1 96.81 118 CYS B C 1
ATOM 2554 O O . CYS B 1 118 ? 11.539 0.422 0.505 1 96.81 118 CYS B O 1
ATOM 2556 N N . LEU B 1 119 ? 9.758 -0.801 1.086 1 97.56 119 LEU B N 1
ATOM 2557 C CA . LEU B 1 119 ? 9.648 -0.171 2.398 1 97.56 119 LEU B CA 1
ATOM 2558 C C . LEU B 1 119 ? 10.906 -0.427 3.225 1 97.56 119 LEU B C 1
ATOM 2560 O O . LEU B 1 119 ? 11.398 0.472 3.914 1 97.56 119 LEU B O 1
ATOM 2564 N N . GLY B 1 120 ? 11.398 -1.633 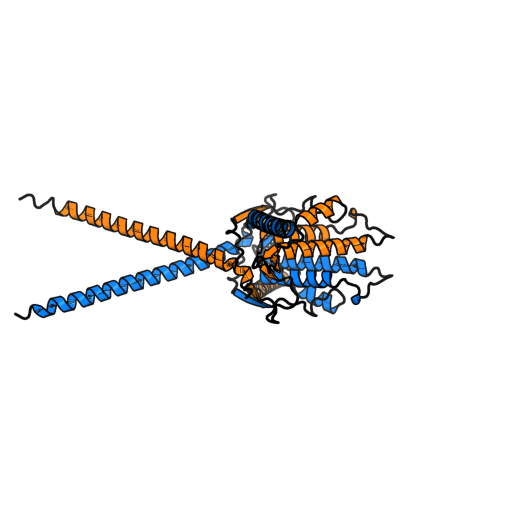3.131 1 94.5 120 GLY B N 1
ATOM 2565 C CA . GLY B 1 120 ? 12.648 -1.957 3.797 1 94.5 120 GLY B CA 1
ATOM 2566 C C . GLY B 1 120 ? 13.828 -1.137 3.297 1 94.5 120 GLY B C 1
ATOM 2567 O O . GLY B 1 120 ? 14.648 -0.675 4.09 1 94.5 120 GLY B O 1
ATOM 2568 N N . ILE B 1 121 ? 13.961 -0.966 2.035 1 92.94 121 ILE B N 1
ATOM 2569 C CA . ILE B 1 121 ? 15.039 -0.189 1.432 1 92.94 121 ILE B CA 1
ATOM 2570 C C . ILE B 1 121 ? 14.945 1.265 1.889 1 92.94 121 ILE B C 1
ATOM 2572 O O . ILE B 1 121 ? 15.961 1.891 2.203 1 92.94 121 ILE B O 1
ATOM 2576 N N . ILE B 1 122 ? 13.766 1.795 1.935 1 92.75 122 ILE B N 1
ATOM 2577 C CA . ILE B 1 122 ? 13.555 3.162 2.398 1 92.75 122 ILE B CA 1
ATOM 2578 C C . ILE B 1 122 ? 13.977 3.283 3.859 1 92.75 122 ILE B C 1
ATOM 2580 O O . ILE B 1 122 ? 14.648 4.246 4.238 1 92.75 122 ILE B O 1
ATOM 2584 N N . ARG B 1 123 ? 13.531 2.322 4.703 1 91.44 123 ARG B N 1
ATOM 2585 C CA . ARG B 1 123 ? 13.969 2.305 6.094 1 91.44 123 ARG B CA 1
ATOM 2586 C C . ARG B 1 123 ? 15.492 2.354 6.191 1 91.44 123 ARG B C 1
ATOM 2588 O O . ARG B 1 123 ? 16.047 3.125 6.977 1 91.44 123 ARG B O 1
ATOM 2595 N N . GLU B 1 124 ? 16.156 1.557 5.395 1 87.94 124 GLU B N 1
ATOM 2596 C CA . GLU B 1 124 ? 17.625 1.537 5.395 1 87.94 124 GLU B CA 1
ATOM 2597 C C . GLU B 1 124 ? 18.188 2.879 4.945 1 87.94 124 GLU B C 1
ATOM 2599 O O . GLU B 1 124 ? 19.234 3.305 5.43 1 87.94 124 GLU B O 1
ATOM 2604 N N . GLY B 1 125 ? 17.5 3.42 3.971 1 84.62 125 GLY B N 1
ATOM 2605 C CA . GLY B 1 125 ? 17.906 4.75 3.543 1 84.62 125 GLY B CA 1
ATOM 2606 C C . GLY B 1 125 ? 17.844 5.781 4.652 1 84.62 125 GLY B C 1
ATOM 2607 O O . GLY B 1 125 ? 18.719 6.641 4.762 1 84.62 125 GLY B O 1
ATOM 2608 N N . LEU B 1 126 ? 16.859 5.684 5.449 1 84.38 126 LEU B N 1
ATOM 2609 C CA . LEU B 1 126 ? 16.719 6.566 6.602 1 84.38 126 LEU B CA 1
ATOM 2610 C C . LEU B 1 126 ? 17.859 6.348 7.586 1 84.38 126 LEU B C 1
ATOM 2612 O O . LEU B 1 126 ? 18.422 7.312 8.117 1 84.38 126 LEU B O 1
ATOM 2616 N N . LEU B 1 127 ? 18.266 5.066 7.793 1 80.06 127 LEU B N 1
ATOM 2617 C CA . LEU B 1 127 ? 19.328 4.699 8.719 1 80.06 127 LEU B CA 1
ATOM 2618 C C . LEU B 1 127 ? 20.672 5.172 8.203 1 80.06 127 LEU B C 1
ATOM 2620 O O . LEU B 1 127 ? 21.516 5.648 8.984 1 80.06 127 LEU B O 1
ATOM 2624 N N . ALA B 1 128 ? 21 4.738 7 1 71.44 128 ALA B N 1
ATOM 2625 C CA . ALA B 1 128 ? 22.281 5.117 6.422 1 71.44 128 ALA B CA 1
ATOM 2626 C C . ALA B 1 128 ? 22.531 6.617 6.578 1 71.44 128 ALA B C 1
ATOM 2628 O O . ALA B 1 128 ? 23.672 7.043 6.793 1 71.44 128 ALA B O 1
ATOM 2629 N N . ARG B 1 129 ? 21.531 7.137 6.625 1 62.53 129 ARG B N 1
ATOM 2630 C CA . ARG B 1 129 ? 21.641 8.594 6.688 1 62.53 129 ARG B CA 1
ATOM 2631 C C . ARG B 1 129 ? 21.734 9.07 8.133 1 62.53 129 ARG B C 1
ATOM 2633 O O . ARG B 1 129 ? 22.438 10.047 8.422 1 62.53 129 ARG B O 1
ATOM 2640 N N . TRP B 1 130 ? 21.016 8.305 8.938 1 60.28 130 TRP B N 1
ATOM 2641 C CA . TRP B 1 130 ? 21.078 8.625 10.359 1 60.28 130 TRP B CA 1
ATOM 2642 C C . TRP B 1 130 ? 22.453 8.25 10.93 1 60.28 130 TRP B C 1
ATOM 2644 O O . TRP B 1 130 ? 22.938 8.898 11.859 1 60.28 130 TRP B O 1
ATOM 2654 N N . LYS B 1 131 ? 22.906 7.121 10.523 1 55.88 131 LYS B N 1
ATOM 2655 C CA . LYS B 1 131 ? 24.266 6.754 10.922 1 55.88 131 LYS B CA 1
ATOM 2656 C C . LYS B 1 131 ? 25.297 7.719 10.336 1 55.88 131 LYS B C 1
ATOM 2658 O O . LYS B 1 131 ? 26.5 7.449 10.375 1 55.88 131 LYS B O 1
ATOM 2663 N N . ASP B 1 132 ? 24.781 8.711 9.766 1 48.69 132 ASP B N 1
ATOM 2664 C CA . ASP B 1 132 ? 25.953 9.578 9.57 1 48.69 132 ASP B CA 1
ATOM 2665 C C . ASP B 1 132 ? 26.859 9.547 10.789 1 48.69 132 ASP B C 1
ATOM 2667 O O . ASP B 1 132 ? 26.406 9.68 11.922 1 48.69 132 ASP B O 1
ATOM 2671 N N . ILE B 1 133 ? 27.766 8.539 10.648 1 43.16 133 ILE B N 1
ATOM 2672 C CA . ILE B 1 133 ? 28.859 8.117 11.523 1 43.16 133 ILE B CA 1
ATOM 2673 C C . ILE B 1 133 ? 29.094 9.18 12.594 1 43.16 133 ILE B C 1
ATOM 2675 O O . ILE B 1 133 ? 29.281 8.859 13.773 1 43.16 133 ILE B O 1
ATOM 2679 N N . ASP B 1 134 ? 29.188 10.25 12.148 1 47.06 134 ASP B N 1
ATOM 2680 C CA . ASP B 1 134 ? 29.734 11.219 13.078 1 47.06 134 ASP B CA 1
ATOM 2681 C C . ASP B 1 134 ? 28.672 11.719 14.055 1 47.06 134 ASP B C 1
ATOM 2683 O O . ASP B 1 134 ? 29 12.219 15.133 1 47.06 134 ASP B O 1
ATOM 2687 N N . ASN B 1 135 ? 27.344 11.57 13.688 1 47.69 135 ASN B N 1
ATOM 2688 C CA . ASN B 1 135 ? 26.312 12.016 14.617 1 47.69 135 ASN B CA 1
ATOM 2689 C C . ASN B 1 135 ? 25.078 11.125 14.547 1 47.69 135 ASN B C 1
ATOM 2691 O O . ASN B 1 135 ? 24.094 11.477 13.906 1 47.69 135 ASN B O 1
ATOM 2695 N N . PRO B 1 136 ? 25.328 9.82 15.047 1 49.19 136 PRO B N 1
ATOM 2696 C CA . PRO B 1 136 ? 24.203 8.883 15.016 1 49.19 136 PRO B CA 1
ATOM 2697 C C . PRO B 1 136 ? 22.969 9.422 15.719 1 49.19 136 PRO B C 1
ATOM 2699 O O . PRO B 1 136 ? 23.062 10.016 16.797 1 49.19 136 PRO B O 1
ATOM 2702 N N . LEU B 1 137 ? 21.812 9.695 15.047 1 53.16 137 LEU B N 1
ATOM 2703 C CA . LEU B 1 137 ? 20.594 10.055 15.789 1 53.16 137 LEU B CA 1
ATOM 2704 C C . LEU B 1 137 ? 20.188 8.93 16.734 1 53.16 137 LEU B C 1
ATOM 2706 O O . LEU B 1 137 ? 20.188 7.754 16.344 1 53.16 137 LEU B O 1
ATOM 2710 N N . PRO B 1 138 ? 20.141 9.203 18.016 1 53.5 138 PRO B N 1
ATOM 2711 C CA . PRO B 1 138 ? 19.578 8.195 18.922 1 53.5 138 PRO B CA 1
ATOM 2712 C C . PRO B 1 138 ? 18.203 7.715 18.469 1 53.5 138 PRO B C 1
ATOM 2714 O O . PRO B 1 138 ? 17.453 8.477 17.859 1 53.5 138 PRO B O 1
ATOM 2717 N N . PRO B 1 139 ? 18 6.414 18.375 1 53.41 139 PRO B N 1
ATOM 2718 C CA . PRO B 1 139 ? 16.688 5.852 18.062 1 53.41 139 PRO B CA 1
ATOM 2719 C C . PRO B 1 139 ? 15.539 6.723 18.578 1 53.41 139 PRO B C 1
ATOM 2721 O O . PRO B 1 139 ? 14.5 6.824 17.906 1 53.41 139 PRO B O 1
ATOM 2724 N N . GLU B 1 140 ? 15.766 7.277 19.719 1 53.06 140 GLU B N 1
ATOM 2725 C CA . GLU B 1 140 ? 14.75 8.133 20.312 1 53.06 140 GLU B CA 1
ATOM 2726 C C . GLU B 1 140 ? 14.484 9.359 19.453 1 53.06 140 GLU B C 1
ATOM 2728 O O . GLU B 1 140 ? 13.43 9.992 19.547 1 53.06 140 GLU B O 1
ATOM 2733 N N . GLU B 1 141 ? 15.469 9.477 18.547 1 55.66 141 GLU B N 1
ATOM 2734 C CA . GLU B 1 141 ? 15.383 10.727 17.797 1 55.66 141 GLU B CA 1
ATOM 2735 C C . GLU B 1 141 ? 14.641 10.547 16.484 1 55.66 141 GLU B C 1
ATOM 2737 O O . GLU B 1 141 ? 14.336 11.523 15.797 1 55.66 141 GLU B O 1
ATOM 2742 N N . THR B 1 142 ? 14.438 9.297 16.188 1 61.84 142 THR B N 1
ATOM 2743 C CA . THR B 1 142 ? 13.578 9.188 15.008 1 61.84 142 THR B CA 1
ATOM 2744 C C . THR B 1 142 ? 12.172 9.695 15.312 1 61.84 142 THR B C 1
ATOM 2746 O O . THR B 1 142 ? 11.562 9.281 16.297 1 61.84 142 THR B O 1
ATOM 2749 N N . PRO B 1 143 ? 11.812 10.641 14.445 1 74.75 143 PRO B N 1
ATOM 2750 C CA . PRO B 1 143 ? 10.469 11.164 14.703 1 74.75 143 PRO B CA 1
ATOM 2751 C C . PRO B 1 143 ? 9.414 10.055 14.766 1 74.75 143 PRO B C 1
ATOM 2753 O O . PRO B 1 143 ? 9.414 9.148 13.938 1 74.75 143 PRO B O 1
ATOM 2756 N N . ALA B 1 144 ? 8.711 10.039 15.836 1 84.06 144 ALA B N 1
ATOM 2757 C CA . ALA B 1 144 ? 7.625 9.094 16.078 1 84.06 144 ALA B CA 1
ATOM 2758 C C . ALA B 1 144 ? 6.73 8.953 14.859 1 84.06 144 ALA B C 1
ATOM 2760 O O . ALA B 1 144 ? 6.203 7.867 14.586 1 84.06 144 ALA B O 1
ATOM 2761 N N . VAL B 1 145 ? 6.676 9.984 14.133 1 88.88 145 VAL B N 1
ATOM 2762 C CA . VAL B 1 145 ? 5.766 9.984 13 1 88.88 145 VAL B CA 1
ATOM 2763 C C . VAL B 1 145 ? 6.324 9.086 11.891 1 88.88 145 VAL B C 1
ATOM 2765 O O . VAL B 1 145 ? 5.566 8.414 11.195 1 88.88 145 VAL B O 1
ATOM 2768 N N . ILE B 1 146 ? 7.602 9.047 11.711 1 89.69 146 ILE B N 1
ATOM 2769 C CA . ILE B 1 146 ? 8.203 8.195 10.695 1 89.69 146 ILE B CA 1
ATOM 2770 C C . ILE B 1 146 ? 8.023 6.727 11.086 1 89.69 146 ILE B C 1
ATOM 2772 O O . ILE B 1 146 ? 7.73 5.883 10.227 1 89.69 146 ILE B O 1
ATOM 2776 N N . ARG B 1 147 ? 8.164 6.445 12.367 1 89.12 147 ARG B N 1
ATOM 2777 C CA . ARG B 1 147 ? 7.918 5.094 12.852 1 89.12 147 ARG B CA 1
ATOM 2778 C C . ARG B 1 147 ? 6.469 4.684 12.609 1 89.12 147 ARG B C 1
ATOM 2780 O O . ARG B 1 147 ? 6.203 3.562 12.164 1 89.12 147 ARG B O 1
ATOM 2787 N N . HIS B 1 148 ? 5.562 5.535 12.961 1 91.81 148 HIS B N 1
ATOM 2788 C CA . HIS B 1 148 ? 4.152 5.289 12.688 1 91.81 148 HIS B CA 1
ATOM 2789 C C . HIS B 1 148 ? 3.92 4.988 11.211 1 91.81 148 HIS B C 1
ATOM 2791 O O . HIS B 1 148 ? 3.238 4.02 10.867 1 91.81 148 HIS B O 1
ATOM 2797 N N . CYS B 1 149 ? 4.527 5.855 10.344 1 94.81 149 CYS B N 1
ATOM 2798 C CA . CYS B 1 149 ? 4.324 5.727 8.906 1 94.81 149 CYS B CA 1
ATOM 2799 C C . CYS B 1 149 ? 4.836 4.383 8.398 1 94.81 149 CYS B C 1
ATOM 2801 O O . CYS B 1 149 ? 4.152 3.703 7.633 1 94.81 149 CYS B O 1
ATOM 2803 N N . LEU B 1 150 ? 6.02 3.979 8.844 1 95 150 LEU B N 1
ATOM 2804 C CA . LEU B 1 150 ? 6.582 2.701 8.422 1 95 150 LEU B CA 1
ATOM 2805 C C . LEU B 1 150 ? 5.715 1.541 8.898 1 95 150 LEU B C 1
ATOM 2807 O O . LEU B 1 150 ? 5.43 0.617 8.133 1 95 150 LEU B O 1
ATOM 2811 N N . ASN B 1 151 ? 5.297 1.59 10.117 1 93.69 151 ASN B N 1
ATOM 2812 C CA . ASN B 1 151 ? 4.461 0.54 10.68 1 93.69 151 ASN B CA 1
ATOM 2813 C C . ASN B 1 151 ? 3.098 0.476 10 1 93.69 151 ASN B C 1
ATOM 2815 O O . ASN B 1 151 ? 2.604 -0.609 9.688 1 93.69 151 ASN B O 1
ATOM 2819 N N . TYR B 1 152 ? 2.506 1.576 9.828 1 94.06 152 TYR B N 1
ATOM 2820 C CA . TYR B 1 152 ? 1.19 1.648 9.203 1 94.06 152 TYR B CA 1
ATOM 2821 C C . TYR B 1 152 ? 1.236 1.108 7.773 1 94.06 152 TYR B C 1
ATOM 2823 O O . TYR B 1 152 ? 0.425 0.259 7.398 1 94.06 152 TYR B O 1
ATOM 2831 N N . LEU B 1 153 ? 2.225 1.584 6.93 1 97.44 153 LEU B N 1
ATOM 2832 C CA . LEU B 1 153 ? 2.348 1.133 5.547 1 97.44 153 LEU B CA 1
ATOM 2833 C C . LEU B 1 153 ? 2.621 -0.366 5.488 1 97.44 153 LEU B C 1
ATOM 2835 O O . LEU B 1 153 ? 2.064 -1.07 4.641 1 97.44 153 LEU B O 1
ATOM 2839 N N . ARG B 1 154 ? 3.484 -0.856 6.348 1 97.5 154 ARG B N 1
ATOM 2840 C CA . ARG B 1 154 ? 3.764 -2.287 6.414 1 97.5 154 ARG B CA 1
ATOM 2841 C C . ARG B 1 154 ? 2.482 -3.086 6.625 1 97.5 154 ARG B C 1
ATOM 2843 O O . ARG B 1 154 ? 2.223 -4.055 5.906 1 97.5 154 ARG B O 1
ATOM 2850 N N . GLN B 1 155 ? 1.71 -2.66 7.582 1 95.75 155 GLN B N 1
ATOM 2851 C CA . GLN B 1 155 ? 0.481 -3.369 7.926 1 95.75 155 GLN B CA 1
ATOM 2852 C C . GLN B 1 155 ? -0.545 -3.266 6.801 1 95.75 155 GLN B C 1
ATOM 2854 O O . GLN B 1 155 ? -1.228 -4.242 6.484 1 95.75 155 GLN B O 1
ATOM 2859 N N . MET B 1 156 ? -0.62 -2.135 6.18 1 95.88 156 MET B N 1
ATOM 2860 C CA . MET B 1 156 ? -1.55 -1.967 5.066 1 95.88 156 MET B CA 1
ATOM 2861 C C . MET B 1 156 ? -1.166 -2.867 3.898 1 95.88 156 MET B C 1
ATOM 2863 O O . MET B 1 156 ? -2.033 -3.475 3.266 1 95.88 156 MET B O 1
ATOM 2867 N N . ILE B 1 157 ? 0.118 -2.934 3.566 1 97.44 157 ILE B N 1
ATOM 2868 C CA . ILE B 1 157 ? 0.609 -3.766 2.473 1 97.44 157 ILE B CA 1
ATOM 2869 C C . ILE B 1 157 ? 0.267 -5.227 2.744 1 97.44 157 ILE B C 1
ATOM 2871 O O . ILE B 1 157 ? -0.245 -5.926 1.865 1 97.44 157 ILE B O 1
ATOM 2875 N N . ILE B 1 158 ? 0.516 -5.676 3.961 1 96.44 158 ILE B N 1
ATOM 2876 C CA . ILE B 1 158 ? 0.234 -7.059 4.34 1 96.44 158 ILE B CA 1
ATOM 2877 C C . ILE B 1 158 ? -1.271 -7.309 4.289 1 96.44 158 ILE B C 1
ATOM 2879 O O . ILE B 1 158 ? -1.72 -8.328 3.764 1 96.44 158 ILE B O 1
ATOM 2883 N N . CYS B 1 159 ? -1.997 -6.398 4.824 1 94.56 159 CYS B N 1
ATOM 2884 C CA . CYS B 1 159 ? -3.449 -6.52 4.883 1 94.56 159 CYS B CA 1
ATOM 2885 C C . CYS B 1 159 ? -4.047 -6.66 3.488 1 94.56 159 CYS B C 1
ATOM 2887 O O . CYS B 1 159 ? -4.902 -7.512 3.26 1 94.56 159 CYS B O 1
ATOM 2889 N N . ARG B 1 160 ? -3.65 -5.895 2.564 1 93.19 160 ARG B N 1
ATOM 2890 C CA . ARG B 1 160 ? -4.191 -5.906 1.208 1 93.19 160 ARG B CA 1
ATOM 2891 C C . ARG B 1 160 ? -3.758 -7.16 0.458 1 93.19 160 ARG B C 1
ATOM 2893 O O . ARG B 1 160 ? -4.527 -7.715 -0.329 1 93.19 160 ARG B O 1
ATOM 2900 N N . CYS B 1 161 ? -2.49 -7.48 0.674 1 94.25 161 CYS B N 1
ATOM 2901 C CA . CYS B 1 161 ? -1.938 -8.703 0.1 1 94.25 161 CYS B CA 1
ATOM 2902 C C . CYS B 1 161 ? -2.111 -8.719 -1.414 1 94.25 161 CYS B C 1
ATOM 2904 O O . CYS B 1 161 ? -2.668 -9.672 -1.968 1 94.25 161 CYS B O 1
ATOM 2906 N N . ASP B 1 162 ? -1.51 -7.707 -2.074 1 90.94 162 ASP B N 1
ATOM 2907 C CA . ASP B 1 162 ? -1.537 -7.656 -3.531 1 90.94 162 ASP B CA 1
ATOM 2908 C C . ASP B 1 162 ? -0.647 -8.742 -4.137 1 90.94 162 ASP B C 1
ATOM 2910 O O . ASP B 1 162 ? 0.53 -8.852 -3.789 1 90.94 162 ASP B O 1
ATOM 2914 N N . ILE B 1 163 ? -1.191 -9.477 -5.109 1 91.25 163 ILE B N 1
ATOM 2915 C CA . ILE B 1 163 ? -0.428 -10.625 -5.582 1 91.25 163 ILE B CA 1
ATOM 2916 C C . ILE B 1 163 ? -0.19 -10.508 -7.086 1 91.25 163 ILE B C 1
ATOM 2918 O O . ILE B 1 163 ? -0.128 -11.516 -7.797 1 91.25 163 ILE B O 1
ATOM 2922 N N . VAL B 1 164 ? -0.133 -9.328 -7.605 1 87.62 164 VAL B N 1
ATOM 2923 C CA . VAL B 1 164 ? 0.274 -9.141 -8.992 1 87.62 164 VAL B CA 1
ATOM 2924 C C . VAL B 1 164 ? 1.698 -9.656 -9.188 1 87.62 164 VAL B C 1
ATOM 2926 O O . VAL B 1 164 ? 2.607 -9.289 -8.445 1 87.62 164 VAL B O 1
ATOM 2929 N N . VAL B 1 165 ? 1.866 -10.523 -10.188 1 89.06 165 VAL B N 1
ATOM 2930 C CA . VAL B 1 165 ? 3.191 -11.055 -10.484 1 89.06 165 VAL B CA 1
ATOM 2931 C C . VAL B 1 165 ? 3.934 -10.109 -11.43 1 89.06 165 VAL B C 1
ATOM 2933 O O . VAL B 1 165 ? 3.434 -9.781 -12.5 1 89.06 165 VAL B O 1
ATOM 2936 N N . GLU B 1 166 ? 5.133 -9.703 -11 1 88 166 GLU B N 1
ATOM 2937 C CA . GLU B 1 166 ? 5.926 -8.727 -11.742 1 88 166 GLU B CA 1
ATOM 2938 C C . GLU B 1 166 ? 7.25 -9.328 -12.203 1 88 166 GLU B C 1
ATOM 2940 O O . GLU B 1 166 ? 7.961 -9.953 -11.414 1 88 166 GLU B O 1
ATOM 2945 N N . SER B 1 167 ? 7.516 -9.094 -13.422 1 85.06 167 SER B N 1
ATOM 2946 C CA . SER B 1 167 ? 8.797 -9.57 -13.945 1 85.06 167 SER B CA 1
ATOM 2947 C C . SER B 1 167 ? 9.938 -8.664 -13.492 1 85.06 167 SER B C 1
ATOM 2949 O O . SER B 1 167 ? 9.805 -7.441 -13.477 1 85.06 167 SER B O 1
ATOM 2951 N N . LEU B 1 168 ? 11 -9.242 -13.031 1 82.94 168 LEU B N 1
ATOM 2952 C CA . LEU B 1 168 ? 12.164 -8.469 -12.602 1 82.94 168 LEU B CA 1
ATOM 2953 C C . LEU B 1 168 ? 13.125 -8.25 -13.766 1 82.94 168 LEU B C 1
ATOM 2955 O O . LEU B 1 168 ? 14.125 -7.539 -13.617 1 82.94 168 LEU B O 1
ATOM 2959 N N . MET B 1 169 ? 12.891 -8.883 -14.781 1 67.81 169 MET B N 1
ATOM 2960 C CA . MET B 1 169 ? 13.734 -8.664 -15.953 1 67.81 169 MET B CA 1
ATOM 2961 C C . MET B 1 169 ? 13.367 -7.355 -16.641 1 67.81 169 MET B C 1
ATOM 2963 O O . MET B 1 169 ? 12.227 -6.895 -16.547 1 67.81 169 MET B O 1
ATOM 2967 N N . GLU B 1 170 ? 14.461 -6.32 -16.75 1 57.88 170 GLU B N 1
ATOM 2968 C CA . GLU B 1 170 ? 14.344 -4.957 -17.266 1 57.88 170 GLU B CA 1
ATOM 2969 C C . GLU B 1 170 ? 13.07 -4.781 -18.094 1 57.88 170 GLU B C 1
ATOM 2971 O O . GLU B 1 170 ? 12.281 -3.869 -17.844 1 57.88 170 GLU B O 1
ATOM 2976 N N . MET B 1 171 ? 13.148 -4.742 -19.391 1 50.41 171 MET B N 1
ATOM 2977 C CA . MET B 1 171 ? 12.078 -4.426 -20.328 1 50.41 171 MET B CA 1
ATOM 2978 C C . MET B 1 171 ? 11.219 -5.656 -20.609 1 50.41 171 MET B C 1
ATOM 2980 O O . MET B 1 171 ? 11.75 -6.73 -20.922 1 50.41 171 MET B O 1
ATOM 2984 N N . PRO B 1 172 ? 9.914 -5.492 -20.016 1 47.5 172 PRO B N 1
ATOM 2985 C CA . PRO B 1 172 ? 9.148 -6.57 -20.641 1 47.5 172 PRO B CA 1
ATOM 2986 C C . PRO B 1 172 ? 9.555 -6.828 -22.094 1 47.5 172 PRO B C 1
ATOM 2988 O O . PRO B 1 172 ? 10.078 -5.93 -22.75 1 47.5 172 PRO B O 1
ATOM 2991 N N . SER B 1 173 ? 9.82 -8.141 -22.391 1 43.94 173 SER B N 1
ATOM 2992 C CA . SER B 1 173 ? 10.055 -8.43 -23.797 1 43.94 173 SER B CA 1
ATOM 2993 C C . SER B 1 173 ? 9.211 -7.531 -24.688 1 43.94 173 SER B C 1
ATOM 2995 O O . SER B 1 173 ? 9.555 -7.309 -25.859 1 43.94 173 SER B O 1
ATOM 2997 N N . THR B 1 174 ? 8.141 -7.145 -24.234 1 45.78 174 THR B N 1
ATOM 2998 C CA . THR B 1 174 ? 7.246 -6.418 -25.141 1 45.78 174 THR B CA 1
ATOM 2999 C C . THR B 1 174 ? 7.621 -4.941 -25.188 1 45.78 174 THR B C 1
ATOM 3001 O O . THR B 1 174 ? 7.176 -4.215 -26.078 1 45.78 174 THR B O 1
ATOM 3004 N N . GLY B 1 175 ? 8.562 -4.504 -24.484 1 49.09 175 GLY B N 1
ATOM 3005 C CA . GLY B 1 175 ? 8.953 -3.104 -24.531 1 49.09 175 GLY B CA 1
ATOM 3006 C C . GLY B 1 175 ? 7.969 -2.184 -23.844 1 49.09 175 GLY B C 1
ATOM 3007 O O . GLY B 1 175 ? 8.148 -0.965 -23.828 1 49.09 175 GLY B O 1
ATOM 3008 N N . TYR B 1 176 ? 6.836 -2.797 -23.391 1 55.41 176 TYR B N 1
ATOM 3009 C CA . TYR B 1 176 ? 5.785 -1.969 -22.812 1 55.41 176 TYR B CA 1
ATOM 3010 C C . TYR B 1 176 ? 5.777 -2.074 -21.297 1 55.41 176 TYR B C 1
ATOM 3012 O O . TYR B 1 176 ? 6.125 -3.117 -20.734 1 55.41 176 TYR B O 1
ATOM 3020 N N . PRO B 1 177 ? 5.477 -0.985 -20.672 1 62.56 177 PRO B N 1
ATOM 3021 C CA . PRO B 1 177 ? 5.348 -1.018 -19.219 1 62.56 177 PRO B CA 1
ATOM 3022 C C . PRO B 1 177 ? 4.262 -1.977 -18.734 1 62.56 177 PRO B C 1
ATOM 3024 O O . PRO B 1 177 ? 3.35 -2.311 -19.5 1 62.56 177 PRO B O 1
ATOM 3027 N N . ASP B 1 178 ? 4.445 -2.479 -17.594 1 70.44 178 ASP B N 1
ATOM 3028 C CA . ASP B 1 178 ? 3.424 -3.33 -16.984 1 70.44 178 ASP B CA 1
ATOM 3029 C C . ASP B 1 178 ? 2.133 -2.555 -16.75 1 70.44 178 ASP B C 1
ATOM 3031 O O . ASP B 1 178 ? 2.164 -1.42 -16.266 1 70.44 178 ASP B O 1
ATOM 3035 N N . LEU B 1 179 ? 1.077 -3.154 -17.266 1 79.19 179 LEU B N 1
ATOM 3036 C CA . LEU B 1 179 ? -0.244 -2.576 -17.047 1 79.19 179 LEU B CA 1
ATOM 3037 C C . LEU B 1 179 ? -0.901 -3.184 -15.812 1 79.19 179 LEU B C 1
ATOM 3039 O O . LEU B 1 179 ? -0.81 -4.391 -15.586 1 79.19 179 LEU B O 1
ATOM 3043 N N . TYR B 1 180 ? -1.447 -2.238 -15.07 1 84.69 180 TYR B N 1
ATOM 3044 C CA . TYR B 1 180 ? -2.141 -2.648 -13.852 1 84.69 180 TYR B CA 1
ATOM 3045 C C . TYR B 1 180 ? -3.623 -2.301 -13.922 1 84.69 180 TYR B C 1
ATOM 3047 O O . TYR B 1 180 ? -3.992 -1.239 -14.438 1 84.69 180 TYR B O 1
ATOM 3055 N N . LEU B 1 181 ? -4.422 -3.24 -13.5 1 87.56 181 LEU B N 1
ATOM 3056 C CA . LEU B 1 181 ? -5.832 -2.943 -13.281 1 87.56 181 LEU B CA 1
ATOM 3057 C C . LEU B 1 181 ? -6.039 -2.232 -11.953 1 87.56 181 LEU B C 1
ATOM 3059 O O . LEU B 1 181 ? -5.812 -2.816 -10.891 1 87.56 181 LEU B O 1
ATOM 3063 N N . CYS B 1 182 ? -6.426 -0.968 -12.141 1 91.69 182 CYS B N 1
ATOM 3064 C CA . CYS B 1 182 ? -6.555 -0.102 -10.977 1 91.69 182 CYS B CA 1
ATOM 3065 C C . CYS B 1 182 ? -8 0.339 -10.781 1 91.69 182 CYS B C 1
ATOM 3067 O O . CYS B 1 182 ? -8.852 0.066 -11.625 1 91.69 182 CYS B O 1
ATOM 3069 N N . LYS B 1 183 ? -8.281 0.854 -9.672 1 91.81 183 LYS B N 1
ATOM 3070 C CA . LYS B 1 183 ? -9.539 1.552 -9.43 1 91.81 183 LYS B CA 1
ATOM 3071 C C . LYS B 1 183 ? -9.422 3.035 -9.766 1 91.81 183 LYS B C 1
ATOM 3073 O O . LYS B 1 183 ? -8.391 3.658 -9.5 1 91.81 183 LYS B O 1
ATOM 3078 N N . ASP B 1 184 ? -10.516 3.527 -10.289 1 90.81 184 ASP B N 1
ATOM 3079 C CA . ASP B 1 184 ? -10.5 4.938 -10.664 1 90.81 184 ASP B CA 1
ATOM 3080 C C . ASP B 1 184 ? -10.492 5.836 -9.43 1 90.81 184 ASP B C 1
ATOM 3082 O O . ASP B 1 184 ? -11.539 6.145 -8.867 1 90.81 184 ASP B O 1
ATOM 3086 N N . TRP B 1 185 ? -9.375 6.324 -9.086 1 94.69 185 TRP B N 1
ATOM 3087 C CA . TRP B 1 185 ? -9.172 7.109 -7.875 1 94.69 185 TRP B CA 1
ATOM 3088 C C . TRP B 1 185 ? -9.742 8.516 -8.039 1 94.69 185 TRP B C 1
ATOM 3090 O O . TRP B 1 185 ? -9.898 9.242 -7.055 1 94.69 185 TRP B O 1
ATOM 3100 N N . SER B 1 186 ? -10.008 8.992 -9.227 1 93.81 186 SER B N 1
ATOM 3101 C CA . SER B 1 186 ? -10.5 10.352 -9.43 1 93.81 186 SER B CA 1
ATOM 3102 C C . SER B 1 186 ? -11.805 10.586 -8.672 1 93.81 186 SER B C 1
ATOM 3104 O O . SER B 1 186 ? -12.039 11.68 -8.164 1 93.81 186 SER B O 1
ATOM 3106 N N . ALA B 1 187 ? -12.578 9.586 -8.633 1 91.25 187 ALA B N 1
ATOM 3107 C CA . ALA B 1 187 ? -13.844 9.695 -7.914 1 91.25 187 ALA B CA 1
ATOM 3108 C C . ALA B 1 187 ? -13.609 9.945 -6.426 1 91.25 187 ALA B C 1
ATOM 3110 O O . ALA B 1 187 ? -14.367 10.672 -5.781 1 91.25 187 ALA B O 1
ATOM 3111 N N . VAL B 1 188 ? -12.609 9.359 -5.859 1 94.12 188 VAL B N 1
ATOM 3112 C CA . VAL B 1 188 ? -12.273 9.539 -4.453 1 94.12 188 VAL B CA 1
ATOM 3113 C C . VAL B 1 188 ? -11.82 10.977 -4.211 1 94.12 188 VAL B C 1
ATOM 3115 O O . VAL B 1 188 ? -12.266 11.625 -3.258 1 94.12 188 VAL B O 1
ATOM 3118 N N . TYR B 1 189 ? -10.945 11.508 -5.059 1 96.31 189 TYR B N 1
ATOM 3119 C CA . TYR B 1 189 ? -10.492 12.891 -4.949 1 96.31 189 TYR B CA 1
ATOM 3120 C C . TYR B 1 189 ? -11.664 13.859 -5.051 1 96.31 189 TYR B C 1
ATOM 3122 O O . TYR B 1 189 ? -11.766 14.797 -4.254 1 96.31 189 TYR B O 1
ATOM 3130 N N . ASP B 1 190 ? -12.516 13.594 -5.98 1 93.75 190 ASP B N 1
ATOM 3131 C CA . ASP B 1 190 ? -13.672 14.461 -6.168 1 93.75 190 ASP B CA 1
ATOM 3132 C C . ASP B 1 190 ? -14.539 14.508 -4.914 1 93.75 190 ASP B C 1
ATOM 3134 O O .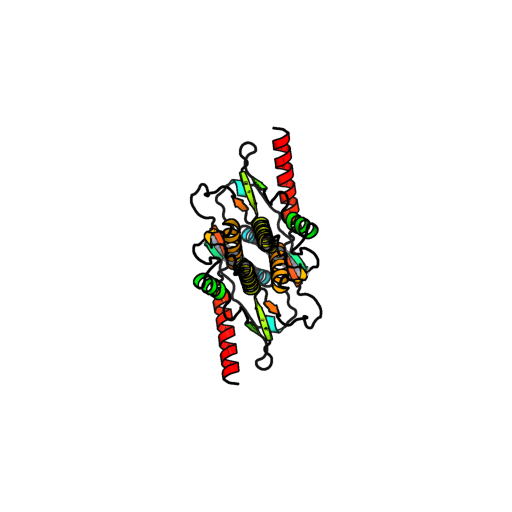 ASP B 1 190 ? -14.922 15.586 -4.453 1 93.75 190 ASP B O 1
ATOM 3138 N N . GLU B 1 191 ? -14.859 13.414 -4.398 1 94.38 191 GLU B N 1
ATOM 3139 C CA . GLU B 1 191 ? -15.703 13.336 -3.213 1 94.38 191 GLU B CA 1
ATOM 3140 C C . GLU B 1 191 ? -15.023 13.969 -2.002 1 94.38 191 GLU B C 1
ATOM 3142 O O . GLU B 1 191 ? -15.672 14.633 -1.192 1 94.38 191 GLU B O 1
ATOM 3147 N N . ALA B 1 192 ? -13.703 13.742 -1.863 1 95.31 192 ALA B N 1
ATOM 3148 C CA . ALA B 1 192 ? -12.961 14.32 -0.747 1 95.31 192 ALA B CA 1
ATOM 3149 C C . ALA B 1 192 ? -12.953 15.844 -0.832 1 95.31 192 ALA B C 1
ATOM 3151 O O . ALA B 1 192 ? -13.195 16.531 0.164 1 95.31 192 ALA B O 1
ATOM 3152 N N . VAL B 1 193 ? -12.68 16.391 -1.987 1 96.38 193 VAL B N 1
ATOM 3153 C CA . VAL B 1 193 ? -12.609 17.828 -2.178 1 96.38 193 VAL B CA 1
ATOM 3154 C C . VAL B 1 193 ? -13.984 18.453 -1.935 1 96.38 193 VAL B C 1
ATOM 3156 O O . VAL B 1 193 ? -14.094 19.5 -1.305 1 96.38 193 VAL B O 1
ATOM 3159 N N . LYS B 1 194 ? -14.992 17.781 -2.414 1 95 194 LYS B N 1
ATOM 3160 C CA . LYS B 1 194 ? -16.359 18.234 -2.146 1 95 194 LYS B CA 1
ATOM 3161 C C . LYS B 1 194 ? -16.625 18.312 -0.646 1 95 194 LYS B C 1
ATOM 3163 O O . LYS B 1 194 ? -17.188 19.297 -0.157 1 95 194 LYS B O 1
ATOM 3168 N N . ASN B 1 195 ? -16.328 17.297 0.097 1 94.62 195 ASN B N 1
ATOM 3169 C CA . ASN B 1 195 ? -16.484 17.25 1.547 1 94.62 195 ASN B CA 1
ATOM 3170 C C . ASN B 1 195 ? -15.742 18.406 2.219 1 94.62 195 ASN B C 1
ATOM 3172 O O . ASN B 1 195 ? -16.281 19.062 3.104 1 94.62 195 ASN B O 1
ATOM 3176 N N . GLN B 1 196 ? -14.516 18.656 1.78 1 94.69 196 GLN B N 1
ATOM 3177 C CA . GLN B 1 196 ? -13.68 19.703 2.355 1 94.69 196 GLN B CA 1
ATOM 3178 C C . GLN B 1 196 ? -14.273 21.078 2.102 1 94.69 196 GLN B C 1
ATOM 3180 O O . GLN B 1 196 ? -14.266 21.938 2.986 1 94.69 196 GLN B O 1
ATOM 3185 N N . GLN B 1 197 ? -14.781 21.219 0.944 1 95.5 197 GLN B N 1
ATOM 3186 C CA . GLN B 1 197 ? -15.414 22.484 0.599 1 95.5 197 GLN B CA 1
ATOM 3187 C C . GLN B 1 197 ? -16.672 22.719 1.43 1 95.5 197 GLN B C 1
ATOM 3189 O O . GLN B 1 197 ? -16.922 23.844 1.887 1 95.5 197 GLN B O 1
ATOM 3194 N N . LEU B 1 198 ? -17.469 21.672 1.553 1 93.31 198 LEU B N 1
ATOM 3195 C CA . LEU B 1 198 ? -18.672 21.766 2.363 1 93.31 198 LEU B CA 1
ATOM 3196 C C . LEU B 1 198 ? -18.328 22.125 3.807 1 93.31 198 LEU B C 1
ATOM 3198 O O . LEU B 1 198 ? -19.016 22.953 4.422 1 93.31 198 LEU B O 1
ATOM 3202 N N . HIS B 1 199 ? -17.344 21.531 4.328 1 93.44 199 HIS B N 1
ATOM 3203 C CA . HIS B 1 199 ? -16.906 21.828 5.684 1 93.44 199 HIS B CA 1
ATOM 3204 C C . HIS B 1 199 ? -16.422 23.266 5.805 1 93.44 199 HIS B C 1
ATOM 3206 O O . HIS B 1 199 ? -16.766 23.969 6.766 1 93.44 199 HIS B O 1
ATOM 3212 N N . ALA B 1 200 ? -15.633 23.75 4.867 1 92.62 200 ALA B N 1
ATOM 3213 C CA . ALA B 1 200 ? -15.109 25.109 4.875 1 92.62 200 ALA B CA 1
ATOM 3214 C C . ALA B 1 200 ? -16.234 26.141 4.832 1 92.62 200 ALA B C 1
ATOM 3216 O O . ALA B 1 200 ? -16.172 27.172 5.492 1 92.62 200 ALA B O 1
ATOM 3217 N N . ASN B 1 201 ? -17.203 25.906 4.066 1 91.69 201 ASN B N 1
ATOM 3218 C CA . ASN B 1 201 ? -18.344 26.812 3.945 1 91.69 201 ASN B CA 1
ATOM 3219 C C . ASN B 1 201 ? -19.141 26.891 5.25 1 91.69 201 ASN B C 1
ATOM 3221 O O . ASN B 1 201 ? -19.672 27.938 5.594 1 91.69 201 ASN B O 1
ATOM 3225 N N . LYS B 1 202 ? -19.281 25.844 5.922 1 88.62 202 LYS B N 1
ATOM 3226 C CA . LYS B 1 202 ? -19.984 25.828 7.199 1 88.62 202 LYS B CA 1
ATOM 3227 C C . LYS B 1 202 ? -19.234 26.609 8.266 1 88.62 202 LYS B C 1
ATOM 3229 O O . LYS B 1 202 ? -19.844 27.234 9.125 1 88.62 202 LYS B O 1
ATOM 3234 N N . THR B 1 203 ? -17.938 26.453 8.203 1 82.94 203 THR B N 1
ATOM 3235 C CA . THR B 1 203 ? -17.125 27.094 9.234 1 82.94 203 THR B CA 1
ATOM 3236 C C . THR B 1 203 ? -16.938 28.578 8.922 1 82.94 203 THR B C 1
ATOM 3238 O O . THR B 1 203 ? -16.641 29.375 9.82 1 82.94 203 THR B O 1
ATOM 3241 N N . SER B 1 204 ? -17 28.938 7.703 1 82.88 204 SER B N 1
ATOM 3242 C CA . SER B 1 204 ? -16.953 30.359 7.352 1 82.88 204 SER B CA 1
ATOM 3243 C C . SER B 1 204 ? -18.25 31.062 7.715 1 82.88 204 SER B C 1
ATOM 3245 O O . SER B 1 204 ? -18.234 32.25 8.055 1 82.88 204 SER B O 1
ATOM 3247 N N . ASN B 1 205 ? -19.312 30.406 7.637 1 73.44 205 ASN B N 1
ATOM 3248 C CA . ASN B 1 205 ? -20.625 30.984 7.926 1 73.44 205 ASN B CA 1
ATOM 3249 C C . ASN B 1 205 ? -20.969 30.875 9.406 1 73.44 205 ASN B C 1
ATOM 3251 O O . ASN B 1 205 ? -21.984 31.406 9.852 1 73.44 205 ASN B O 1
ATOM 3255 N N . SER B 1 206 ? -20.125 30.125 10.125 1 61.69 206 SER B N 1
ATOM 3256 C CA . SER B 1 206 ? -20.391 30.094 11.562 1 61.69 206 SER B CA 1
ATOM 3257 C C . SER B 1 206 ? -19.562 31.141 12.297 1 61.69 206 SER B C 1
ATOM 3259 O O . SER B 1 206 ? -18.453 31.484 11.859 1 61.69 206 SER B O 1
#

InterPro domains:
  IPR021765 Mycotoxin biosynthesis protein UstYa-like [PF11807] (105-188)
  IPR021765 Mycotoxin biosynthesis protein UstYa-like [PTHR33365] (41-196)

Solvent-accessible surface area (backbone atoms only — not comparable to full-atom values): 22882 Å² total; per-residue (Å²): 135,82,70,72,64,60,65,60,56,53,54,51,54,52,48,49,49,48,48,49,50,49,50,49,50,50,49,51,49,49,52,49,50,49,48,47,48,53,48,47,54,50,53,63,53,52,29,37,67,60,86,50,68,47,58,73,72,64,81,77,76,88,60,49,79,38,81,42,71,63,70,85,57,88,63,65,45,87,63,61,68,68,18,49,51,50,53,52,63,71,24,61,80,80,28,47,34,67,41,55,52,90,94,59,57,42,59,27,29,32,43,34,31,50,51,51,48,32,53,48,51,44,52,48,52,47,40,66,56,32,46,38,78,87,59,58,61,53,76,85,62,53,56,64,64,49,53,46,32,54,42,51,50,53,51,49,45,47,30,63,43,48,63,29,70,37,72,68,59,86,61,45,93,77,72,48,65,58,42,31,57,19,35,40,45,65,61,54,53,53,54,44,51,51,42,42,50,54,51,51,53,54,59,67,74,94,137,82,68,71,65,62,63,61,56,52,54,52,54,51,49,49,50,49,48,50,50,49,52,49,52,50,49,51,50,50,52,49,48,48,49,47,50,53,49,47,55,52,53,62,52,51,27,36,66,59,87,52,69,45,56,73,74,62,79,75,75,87,60,51,80,38,81,42,72,62,68,85,58,89,61,64,44,88,64,61,69,69,18,49,52,49,53,51,63,70,25,59,79,79,26,45,32,66,40,54,54,89,94,58,57,42,59,27,28,33,42,33,32,51,49,52,48,32,52,47,51,43,51,46,53,45,43,63,56,32,45,38,77,88,61,58,60,53,75,85,58,52,56,66,64,50,54,46,30,54,42,50,49,53,49,51,46,47,32,62,43,47,62,29,68,38,72,67,59,86,61,46,92,78,72,50,65,59,41,31,56,18,34,41,45,66,61,54,54,52,53,43,52,50,42,42,50,54,52,50,54,54,58,69,76,95

Organism: Armillaria gallica (NCBI:txid47427)

Radius of gyration: 28.51 Å; Cα contacts (8 Å, |Δi|>4): 450; chains: 2; bounding box: 98×74×63 Å

Nearest PDB structures (foldseek):
  7cy8-assembly1_A  TM=4.445E-01  e=7.236E+00  Escherichia coli
  7cy5-assembly1_A  TM=4.437E-01  e=9.828E+00  Escherichia coli

pLDDT: mean 76.79, std 18.22, range [29.66, 98.44]

Foldseek 3Di:
DPVPVVVVVVVVVVVVVVVVVVVVVVVVVVVVVVVVVVVVLVVVQAQWPDPDPQVVVDDDDRDDDDDDDADLDPACQLDDDRNLVRLCVQCPVLQWDWTDDPVDIAIKHFVLSVQSSVLSVVSVVVQVVCCPVVHRPDSVPPPPVVSVVSSVSNVVSVNVVRGHIGGPPDADPVNDDTHGRDDDCVVVVVVVVVVVVVVVVVVVVD/DPVPPPVVVVVVVVVVVVVVVVVVVVVVVVVVVVVVVVVVLVVVQQQWPDVDPQVVVDDDDRDDDDDDDADLDPACQLDDDRNLVRLCVQCPVLQWDWTDDPVDIAIKHFVLSVQSSVLSVVSVVVQVVCCPVVHNQDSVRPPPVVSVVSRVSNVVSVNVVRGHIGGPPPADPVNDDTHGNDDDCVVVVVVVVVVVVVVVVVVVVD